Protein AF-A0A2E1VSW3-F1 (afdb_monomer_lite)

Foldseek 3Di:
DDDPPVVVVVVVLVVVLVVLLLVLLVVLCVVQPPCPVHHNLCLQPDPDDDLVSSQVVCVLLVQFVDKFQFFKKKAKDADFFKWKWDQDPDQKIWIDTPPDPDIWIDRQPPAFQLCVQVRQQPIDDPRPMGIGMDGPDPVRRRPGSSQLSVSQPPHMFMHGNVDITGGMGTHGDDSVVSSVVVVVCLVVLQLGAWSVRHRLSVLLVVQLVLLLVLQVLLLVLLLVLLLVLLLVCLLDPPDPSVVVLLVVLCVLVVDDLLVLLVVQLCVCCVPVVVEDQACVVPHDPRNSVSSSVSSSVSSNSVSNVQSNCLQNVLCPDPVLVVCVVVVDDSVCSSPPPRCLSSVLVSLLVSLQSVLCSRCHDLSSCVRNVRSHNSVVCVVCVVSVGSSNVSNSSSVSSVSSSVSNVVSVVVSLVSDPVNPVVVVD

Secondary structure (DSSP, 8-state):
-PPPHHHHHHHHHHHHHHHHHHHHHHHHHHHHTSSTTS-HHHHHH-SS--HHHHHHHHHHTTSEEEEEEEEEEEEEESSS-EEEEEEPSTTEEEEEETT-S-EEEEE-TT-BTTTHHHHHHTS--GGG-EEEEEES-GGGGGSBTHHHHHHTTT--EEEETTBPEEEEEEEEPPHHHHHHHHHHHHHTT---B-TTS-BHHHHHHHHHHHHHHHHHHHHHHHHHHHHHHHHHHHTSTTSHHHHHHHHHHHHHHHS-HHHHHHHHHIIIIIIS-SS-S-SBTTB-HHHHHHHHHHHHHHHHHHHHHHHHHHHHHHHT-HHHHHHHHTT--HHHIIIIIIHHHHHHHHHHHHHHHTTHHHH--HHHHHHHT--SHHHHHHHHHHTT-HHHHHHHHHHHHHHHHHHHHHHHHHHHHH-TTGGGGGG-

Structure (mmCIF, N/CA/C/O backbone):
data_AF-A0A2E1VSW3-F1
#
_entry.id   AF-A0A2E1VSW3-F1
#
loop_
_atom_site.group_PDB
_atom_site.id
_atom_site.type_symbol
_atom_site.label_atom_id
_atom_site.label_alt_id
_atom_site.label_comp_id
_atom_site.label_asym_id
_atom_site.label_entity_id
_atom_site.label_seq_id
_atom_site.pdbx_PDB_ins_code
_atom_site.Cartn_x
_atom_site.Cartn_y
_atom_site.Cartn_z
_atom_site.occupancy
_atom_site.B_iso_or_equiv
_atom_site.auth_seq_id
_atom_site.auth_comp_id
_atom_site.auth_asym_id
_atom_site.auth_atom_id
_atom_site.pdbx_PDB_model_num
ATOM 1 N N . MET A 1 1 ? -39.230 -2.672 -19.235 1.00 59.56 1 MET A N 1
ATOM 2 C CA . MET A 1 1 ? -39.132 -3.522 -18.025 1.00 59.56 1 MET A CA 1
ATOM 3 C C . MET A 1 1 ? -38.334 -2.772 -16.967 1.00 59.56 1 MET A C 1
ATOM 5 O O . MET A 1 1 ? -37.200 -2.408 -17.241 1.00 59.56 1 MET A O 1
ATOM 9 N N . ARG A 1 2 ? -38.919 -2.456 -15.803 1.00 61.41 2 ARG A N 1
ATOM 10 C CA . ARG A 1 2 ? -38.170 -1.849 -14.687 1.00 61.41 2 ARG A CA 1
ATOM 11 C C . ARG A 1 2 ? -37.402 -2.967 -13.980 1.00 61.41 2 ARG A C 1
ATOM 13 O O . ARG A 1 2 ? -38.029 -3.913 -13.514 1.00 61.41 2 ARG A O 1
ATOM 20 N N . LEU A 1 3 ? -36.073 -2.880 -13.944 1.00 68.31 3 LEU A N 1
ATOM 21 C CA . LEU A 1 3 ? -35.244 -3.808 -13.170 1.00 68.31 3 LEU A CA 1
ATOM 22 C C . LEU A 1 3 ? -35.679 -3.773 -11.688 1.00 68.31 3 LEU A C 1
ATOM 24 O O . LEU A 1 3 ? -36.065 -2.705 -11.199 1.00 68.31 3 LEU A O 1
ATOM 28 N N . PRO A 1 4 ? -35.621 -4.902 -10.960 1.00 84.81 4 PRO A N 1
ATOM 29 C CA . PRO A 1 4 ? -35.891 -4.930 -9.526 1.00 84.81 4 PRO A CA 1
ATOM 30 C C . PRO A 1 4 ? -35.016 -3.906 -8.793 1.00 84.81 4 PRO A C 1
ATOM 32 O O . PRO A 1 4 ? -33.818 -3.811 -9.066 1.00 84.81 4 PRO A O 1
ATOM 35 N N . ARG A 1 5 ? -35.579 -3.166 -7.828 1.00 78.94 5 ARG A N 1
ATOM 36 C CA . ARG A 1 5 ? -34.848 -2.128 -7.064 1.00 78.94 5 ARG A CA 1
ATOM 37 C C . ARG A 1 5 ? -33.572 -2.662 -6.396 1.00 78.94 5 ARG A C 1
ATOM 39 O O . ARG A 1 5 ? -32.592 -1.932 -6.258 1.00 78.94 5 ARG A O 1
ATOM 46 N N . ALA A 1 6 ? -33.570 -3.935 -6.004 1.00 76.62 6 ALA A N 1
ATOM 47 C CA . ALA A 1 6 ? -32.393 -4.612 -5.466 1.00 76.62 6 ALA A CA 1
ATOM 48 C C . ALA A 1 6 ? -31.274 -4.748 -6.514 1.00 76.62 6 ALA A C 1
ATOM 50 O O . ALA A 1 6 ? -30.123 -4.417 -6.236 1.00 76.62 6 ALA A O 1
ATOM 51 N N . LEU A 1 7 ? -31.620 -5.150 -7.740 1.00 81.81 7 LEU A N 1
ATOM 52 C CA . LEU A 1 7 ? -30.667 -5.317 -8.836 1.00 81.81 7 LEU A CA 1
ATOM 53 C C . LEU A 1 7 ? -30.062 -3.975 -9.263 1.00 81.81 7 LEU A C 1
ATOM 55 O O . LEU A 1 7 ? -28.859 -3.891 -9.490 1.00 81.81 7 LEU A O 1
ATOM 59 N N . THR A 1 8 ? -30.857 -2.901 -9.289 1.00 84.81 8 THR A N 1
ATOM 60 C CA . THR A 1 8 ? -30.334 -1.556 -9.580 1.00 84.81 8 THR A CA 1
ATOM 61 C C . THR A 1 8 ? -29.366 -1.064 -8.504 1.00 84.81 8 THR A C 1
ATOM 63 O O . THR A 1 8 ? -28.335 -0.491 -8.842 1.00 84.81 8 THR A O 1
ATOM 66 N N . ARG A 1 9 ? -29.649 -1.325 -7.217 1.00 81.25 9 ARG A N 1
ATOM 67 C CA . ARG A 1 9 ? -28.741 -0.967 -6.109 1.00 81.25 9 ARG A CA 1
ATOM 68 C C . ARG A 1 9 ? -27.422 -1.744 -6.194 1.00 81.25 9 ARG A C 1
ATOM 70 O O . ARG A 1 9 ? -26.362 -1.157 -5.995 1.00 81.25 9 ARG A O 1
ATOM 77 N N . LEU A 1 10 ? -27.480 -3.041 -6.506 1.00 82.94 10 LEU A N 1
ATOM 78 C CA . LEU A 1 10 ? -26.287 -3.878 -6.682 1.00 82.94 10 LEU A CA 1
ATOM 79 C C . LEU A 1 10 ? -25.440 -3.423 -7.873 1.00 82.94 10 LEU A C 1
ATOM 81 O O . LEU A 1 10 ? -24.230 -3.275 -7.732 1.00 82.94 10 LEU A O 1
ATOM 85 N N . LEU A 1 11 ? -26.070 -3.132 -9.014 1.00 87.12 11 LEU A N 1
ATOM 86 C CA . LEU A 1 11 ? -25.377 -2.624 -10.199 1.00 87.12 11 LEU A CA 1
ATOM 87 C C . LEU A 1 11 ? -24.700 -1.277 -9.934 1.00 87.12 11 LEU A C 1
ATOM 89 O O . LEU A 1 11 ? -23.545 -1.101 -10.303 1.00 87.12 11 LEU A O 1
ATOM 93 N N . GLN A 1 12 ? -25.379 -0.346 -9.259 1.00 86.94 12 GLN A N 1
ATOM 94 C CA . GLN A 1 12 ? -24.794 0.950 -8.902 1.00 86.94 12 GLN A CA 1
ATOM 95 C C . GLN A 1 12 ? -23.567 0.801 -7.999 1.00 86.94 12 GLN A C 1
ATOM 97 O O . GLN A 1 12 ? -22.567 1.479 -8.216 1.00 86.94 12 GLN A O 1
ATOM 102 N N . ARG A 1 13 ? -23.619 -0.111 -7.021 1.00 85.00 13 ARG A N 1
ATOM 103 C CA . ARG A 1 13 ? -22.472 -0.422 -6.158 1.00 85.00 13 ARG A CA 1
ATOM 104 C C . ARG A 1 13 ? -21.319 -1.026 -6.943 1.00 85.00 13 ARG A C 1
ATOM 106 O O . ARG A 1 13 ? -20.207 -0.524 -6.861 1.00 85.00 13 ARG A O 1
ATOM 113 N N . ALA A 1 14 ? -21.590 -2.053 -7.744 1.00 85.06 14 ALA A N 1
ATOM 114 C CA . ALA A 1 14 ? -20.570 -2.689 -8.571 1.00 85.06 14 ALA A CA 1
ATOM 115 C C . ALA A 1 14 ? -19.903 -1.683 -9.524 1.00 85.06 14 ALA A C 1
ATOM 117 O O . ALA A 1 14 ? -18.683 -1.680 -9.657 1.00 85.06 14 ALA A O 1
ATOM 118 N N . LEU A 1 15 ? -20.686 -0.784 -10.130 1.00 88.88 15 LEU A N 1
ATOM 119 C CA . LEU A 1 15 ? -20.174 0.267 -11.008 1.00 88.88 15 LEU A CA 1
ATOM 120 C C . LEU A 1 15 ? -19.303 1.281 -10.249 1.00 88.88 15 LEU A C 1
ATOM 122 O O . LEU A 1 15 ? -18.254 1.677 -10.749 1.00 88.88 15 LEU A O 1
ATOM 126 N N . ALA A 1 16 ? -19.715 1.685 -9.043 1.00 87.31 16 ALA A N 1
ATOM 127 C CA . ALA A 1 16 ? -18.944 2.603 -8.207 1.00 87.31 16 ALA A CA 1
ATOM 128 C C . ALA A 1 16 ? -17.597 1.995 -7.785 1.00 87.31 16 ALA A C 1
ATOM 130 O O . ALA A 1 16 ? -16.564 2.654 -7.901 1.00 87.31 16 ALA A O 1
ATOM 131 N N . LEU A 1 17 ? -17.597 0.724 -7.373 1.00 88.31 17 LEU A N 1
ATOM 132 C CA . LEU A 1 17 ? -16.379 -0.012 -7.030 1.00 88.31 17 LEU A CA 1
ATOM 133 C C . LEU A 1 17 ? -15.459 -0.160 -8.245 1.00 88.31 17 LEU A C 1
ATOM 135 O O . LEU A 1 17 ? -14.262 0.099 -8.150 1.00 88.31 17 LEU A O 1
ATOM 139 N N . LEU A 1 18 ? -16.017 -0.510 -9.409 1.00 88.56 18 LEU A N 1
ATOM 140 C CA . LEU A 1 18 ? -15.259 -0.608 -10.655 1.00 88.56 18 LEU A CA 1
ATOM 141 C C . LEU A 1 18 ? -14.603 0.731 -11.016 1.00 88.56 18 LEU A C 1
ATOM 143 O O . LEU A 1 18 ? -13.428 0.758 -11.370 1.00 88.56 18 LEU A O 1
ATOM 147 N N . ALA A 1 19 ? -15.336 1.841 -10.897 1.00 89.62 19 ALA A N 1
ATOM 148 C CA . ALA A 1 19 ? -14.811 3.174 -11.173 1.00 89.62 19 ALA A CA 1
ATOM 149 C C . ALA A 1 19 ? -13.660 3.551 -10.226 1.00 89.62 19 ALA A C 1
ATOM 151 O O . ALA A 1 19 ? -12.667 4.121 -10.673 1.00 89.62 19 ALA A O 1
ATOM 152 N N . GLN A 1 20 ? -13.752 3.194 -8.941 1.00 90.56 20 GLN A N 1
ATOM 153 C CA . GLN A 1 20 ? -12.676 3.417 -7.971 1.00 90.56 20 GLN A CA 1
ATOM 154 C C . GLN A 1 20 ? -11.432 2.585 -8.298 1.00 90.56 20 GLN A C 1
ATOM 156 O O . GLN A 1 20 ? -10.330 3.131 -8.335 1.00 90.56 20 GLN A O 1
ATOM 161 N N . VAL A 1 21 ? -11.601 1.294 -8.604 1.00 91.19 21 VAL A N 1
ATOM 162 C CA . VAL A 1 21 ? -10.487 0.417 -8.997 1.00 91.19 21 VAL A CA 1
ATOM 163 C C . VAL A 1 21 ? -9.819 0.928 -10.273 1.00 91.19 21 VAL A C 1
ATOM 165 O O . VAL A 1 21 ? -8.603 1.100 -10.295 1.00 91.19 21 VAL A O 1
ATOM 168 N N . LEU A 1 22 ? -10.594 1.232 -11.318 1.00 90.94 22 LEU A N 1
ATOM 169 C CA . LEU A 1 22 ? -10.060 1.767 -12.574 1.00 90.94 22 LEU A CA 1
ATOM 170 C C . LEU A 1 22 ? -9.376 3.122 -12.379 1.00 90.94 22 LEU A C 1
ATOM 172 O O . LEU A 1 22 ? -8.339 3.361 -12.989 1.00 90.94 22 LEU A O 1
ATOM 176 N N . GLY A 1 23 ? -9.913 3.984 -11.512 1.00 91.69 23 GLY A N 1
ATOM 177 C CA . GLY A 1 23 ? -9.293 5.261 -11.161 1.00 91.69 23 GLY A CA 1
ATOM 178 C C . GLY A 1 23 ? -7.911 5.080 -10.533 1.00 91.69 23 GLY A C 1
ATOM 179 O O . GLY A 1 23 ? -6.959 5.743 -10.942 1.00 91.69 23 GLY A O 1
ATOM 180 N N . VAL A 1 24 ? -7.772 4.136 -9.596 1.00 92.31 24 VAL A N 1
ATOM 181 C CA . VAL A 1 24 ? -6.473 3.810 -8.988 1.00 92.31 24 VAL A CA 1
ATOM 182 C C . VAL A 1 24 ? -5.518 3.191 -10.008 1.00 92.31 24 VAL A C 1
ATOM 184 O O . VAL A 1 24 ? -4.358 3.591 -10.069 1.00 92.31 24 VAL A O 1
ATOM 187 N N . VAL A 1 25 ? -5.983 2.257 -10.842 1.00 91.81 25 VAL A N 1
ATOM 188 C CA . VAL A 1 25 ? -5.147 1.627 -11.879 1.00 91.81 25 VAL A CA 1
ATOM 189 C C . VAL A 1 25 ? -4.676 2.654 -12.912 1.00 91.81 25 VAL A C 1
ATOM 191 O O . VAL A 1 25 ? -3.511 2.637 -13.303 1.00 91.81 25 VAL A O 1
ATOM 194 N N . LEU A 1 26 ? -5.536 3.594 -13.310 1.00 92.12 26 LEU A N 1
ATOM 195 C CA . LEU A 1 26 ? -5.169 4.697 -14.197 1.00 92.12 26 LEU A CA 1
ATOM 196 C C . LEU A 1 26 ? -4.120 5.600 -13.555 1.00 92.12 26 LEU A C 1
ATOM 198 O O . LEU A 1 26 ? -3.131 5.938 -14.198 1.00 92.12 26 LEU A O 1
ATOM 202 N N . LEU A 1 27 ? -4.309 5.969 -12.289 1.00 91.19 27 LEU A N 1
ATOM 203 C CA . LEU A 1 27 ? -3.341 6.787 -11.568 1.00 91.19 27 LEU A CA 1
ATOM 204 C C . LEU A 1 27 ? -1.981 6.081 -11.468 1.00 91.19 27 LEU A C 1
ATOM 206 O O . LEU A 1 27 ? -0.954 6.699 -11.737 1.00 91.19 27 LEU A O 1
ATOM 210 N N . LEU A 1 28 ? -1.970 4.783 -11.153 1.00 88.62 28 LEU A N 1
ATOM 211 C CA . LEU A 1 28 ? -0.752 3.970 -11.131 1.00 88.62 28 LEU A CA 1
ATOM 212 C C . LEU A 1 28 ? -0.073 3.931 -12.499 1.00 88.62 28 LEU A C 1
ATOM 214 O O . LEU A 1 28 ? 1.134 4.133 -12.576 1.00 88.62 28 LEU A O 1
ATOM 218 N N . PHE A 1 29 ? -0.835 3.731 -13.575 1.00 88.50 29 PHE A N 1
ATOM 219 C CA . PHE A 1 29 ? -0.309 3.763 -14.938 1.00 88.50 29 PHE A CA 1
ATOM 220 C C . PHE A 1 29 ? 0.318 5.123 -15.269 1.00 88.50 29 PHE A C 1
ATOM 222 O O . PHE A 1 29 ? 1.423 5.198 -15.805 1.00 88.50 29 PHE A O 1
ATOM 229 N N . LEU A 1 30 ? -0.354 6.217 -14.905 1.00 87.25 30 LEU A N 1
ATOM 230 C CA . LEU A 1 30 ? 0.157 7.565 -15.131 1.00 87.25 30 LEU A CA 1
ATOM 231 C C . LEU A 1 30 ? 1.441 7.835 -14.342 1.00 87.25 30 LEU A C 1
ATOM 233 O O . LEU A 1 30 ? 2.373 8.406 -14.897 1.00 87.25 30 LEU A O 1
ATOM 237 N N . ILE A 1 31 ? 1.529 7.399 -13.088 1.00 84.69 31 ILE A N 1
ATOM 238 C CA . ILE A 1 31 ? 2.701 7.652 -12.239 1.00 84.69 31 ILE A CA 1
ATOM 239 C C . ILE A 1 31 ? 3.882 6.750 -12.618 1.00 84.69 31 ILE A C 1
ATOM 241 O O . ILE A 1 31 ? 5.023 7.209 -12.675 1.00 84.69 31 ILE A O 1
ATOM 245 N N . LEU A 1 32 ? 3.627 5.463 -12.852 1.00 82.06 32 LEU A N 1
ATOM 246 C CA . LEU A 1 32 ? 4.685 4.464 -12.976 1.00 82.06 32 LEU A CA 1
ATOM 247 C C . LEU A 1 32 ? 5.124 4.241 -14.428 1.00 82.06 32 LEU A C 1
ATOM 249 O O . LEU A 1 32 ? 6.320 4.100 -14.657 1.00 82.06 32 LEU A O 1
ATOM 253 N N . GLU A 1 33 ? 4.202 4.279 -15.396 1.00 78.12 33 GLU A N 1
ATOM 254 C CA . GLU A 1 33 ? 4.372 3.644 -16.722 1.00 78.12 33 GLU A CA 1
ATOM 255 C C . GLU A 1 33 ? 4.221 4.612 -17.912 1.00 78.12 33 GLU A C 1
ATOM 257 O O . GLU A 1 33 ? 4.662 4.346 -19.036 1.00 78.12 33 GLU A O 1
ATOM 262 N N . SER A 1 34 ? 3.582 5.764 -17.698 1.00 74.75 34 SER A N 1
ATOM 263 C CA . SER A 1 34 ? 3.326 6.730 -18.774 1.00 74.75 34 SER A CA 1
ATOM 264 C C . SER A 1 34 ? 4.592 7.425 -19.290 1.00 74.75 34 SER A C 1
ATOM 266 O O . SER A 1 34 ? 4.573 7.952 -20.400 1.00 74.75 34 SER A O 1
ATOM 268 N N . GLY A 1 35 ? 5.675 7.414 -18.505 1.00 69.88 35 GLY A N 1
ATOM 269 C CA . GLY A 1 35 ? 6.894 8.186 -18.757 1.00 69.88 35 GLY A CA 1
ATOM 270 C C . GLY A 1 35 ? 6.856 9.619 -18.211 1.00 69.88 35 GLY A C 1
ATOM 271 O O . GLY A 1 35 ? 7.849 10.330 -18.333 1.00 69.88 35 GLY A O 1
ATOM 272 N N . LEU A 1 36 ? 5.755 10.047 -17.568 1.00 69.88 36 LEU A N 1
ATOM 273 C CA . LEU A 1 36 ? 5.635 11.384 -16.958 1.00 69.88 36 LEU A CA 1
ATOM 274 C C . LEU A 1 36 ? 6.688 11.651 -15.871 1.00 69.88 36 LEU A C 1
ATOM 276 O O . LEU A 1 36 ? 7.108 12.788 -15.688 1.00 69.88 36 LEU A O 1
ATOM 280 N N . VAL A 1 37 ? 7.114 10.607 -15.157 1.00 64.25 37 VAL A N 1
ATOM 281 C CA . VAL A 1 37 ? 8.094 10.680 -14.057 1.00 64.25 37 VAL A CA 1
ATOM 282 C C . VAL A 1 37 ? 9.447 10.086 -14.495 1.00 64.25 37 VAL A C 1
ATOM 284 O O . VAL A 1 37 ? 10.192 9.532 -13.691 1.00 64.25 37 VAL A O 1
ATOM 287 N N . GLY A 1 38 ? 9.757 10.168 -15.793 1.00 71.62 38 GLY A N 1
ATOM 288 C CA . GLY A 1 38 ? 10.952 9.577 -16.402 1.00 71.62 38 GLY A CA 1
ATOM 289 C C . GLY A 1 38 ? 10.748 8.143 -16.899 1.00 71.62 38 GLY A C 1
ATOM 290 O O . GLY A 1 38 ? 9.719 7.507 -16.637 1.00 71.62 38 GLY A O 1
ATOM 291 N N . ASP A 1 39 ? 11.739 7.634 -17.635 1.00 76.31 39 ASP A N 1
ATOM 292 C CA . ASP A 1 39 ? 11.678 6.310 -18.259 1.00 76.31 39 ASP A CA 1
ATOM 293 C C . ASP A 1 39 ? 11.581 5.204 -17.183 1.00 76.31 39 ASP A C 1
ATOM 295 O O . ASP A 1 39 ? 12.445 5.124 -16.300 1.00 76.31 39 ASP A O 1
ATOM 299 N N . PRO A 1 40 ? 10.516 4.378 -17.186 1.00 76.12 40 PRO A N 1
ATOM 300 C CA . PRO A 1 40 ? 10.353 3.293 -16.219 1.00 76.12 40 PRO A CA 1
ATOM 301 C C . PRO A 1 40 ? 11.502 2.277 -16.264 1.00 76.12 40 PRO A C 1
ATOM 303 O O . PRO A 1 40 ? 11.952 1.818 -15.216 1.00 76.12 40 PRO A O 1
ATOM 306 N N . ALA A 1 41 ? 12.013 1.964 -17.458 1.00 78.00 41 ALA A N 1
ATOM 307 C CA . ALA A 1 41 ? 13.052 0.956 -17.643 1.00 78.00 41 ALA A CA 1
ATOM 308 C C . ALA A 1 41 ? 14.418 1.430 -17.123 1.00 78.00 41 ALA A C 1
ATOM 310 O O . ALA A 1 41 ? 15.178 0.643 -16.560 1.00 78.00 41 ALA A O 1
ATOM 311 N N . GLU A 1 42 ? 14.722 2.722 -17.260 1.00 78.31 42 GLU A N 1
ATOM 312 C CA . GLU A 1 42 ? 15.953 3.304 -16.708 1.00 78.31 42 GLU A CA 1
ATOM 313 C C . GLU A 1 42 ? 15.918 3.352 -15.181 1.00 78.31 42 GLU A C 1
ATOM 315 O O . GLU A 1 42 ? 16.902 3.001 -14.531 1.00 78.31 42 GLU A O 1
ATOM 320 N N . ARG A 1 43 ? 14.768 3.712 -14.596 1.00 77.38 43 ARG A N 1
ATOM 321 C CA . ARG A 1 43 ? 14.581 3.700 -13.136 1.00 77.38 43 ARG A CA 1
ATOM 322 C C . ARG A 1 43 ? 14.737 2.298 -12.550 1.00 77.38 43 ARG A C 1
ATOM 324 O O . ARG A 1 43 ? 15.359 2.151 -11.505 1.00 77.38 43 ARG A O 1
ATOM 331 N N . ALA A 1 44 ? 14.198 1.294 -13.238 1.00 75.75 44 ALA A N 1
ATOM 332 C CA . ALA A 1 44 ? 14.252 -0.102 -12.821 1.00 75.75 44 ALA A CA 1
ATOM 333 C C . ALA A 1 44 ? 15.664 -0.709 -12.901 1.00 75.75 44 ALA A C 1
ATOM 335 O O . ALA A 1 44 ? 16.052 -1.489 -12.035 1.00 75.75 44 ALA A O 1
ATOM 336 N N . LEU A 1 45 ? 16.434 -0.386 -13.947 1.00 80.56 45 LEU A N 1
ATOM 337 C CA . LEU A 1 45 ? 17.732 -1.022 -14.203 1.00 80.56 45 LEU A CA 1
ATOM 338 C C . LEU A 1 45 ? 18.942 -0.251 -13.639 1.00 80.56 45 LEU A C 1
ATOM 340 O O . LEU A 1 45 ? 20.047 -0.795 -13.637 1.00 80.56 45 LEU A O 1
ATOM 344 N N . GLY A 1 46 ? 18.759 0.978 -13.148 1.00 73.62 46 GLY A N 1
ATOM 345 C CA . GLY A 1 46 ? 19.815 1.764 -12.502 1.00 73.62 46 GLY A CA 1
ATOM 346 C C . GLY A 1 46 ? 20.800 2.417 -13.482 1.00 73.62 46 GLY A C 1
ATOM 347 O O . GLY A 1 46 ? 20.442 2.795 -14.596 1.00 73.62 46 GLY A O 1
ATOM 348 N N . GLU A 1 47 ? 22.058 2.612 -13.065 1.00 65.38 47 GLU A N 1
ATOM 349 C CA . GLU A 1 47 ? 23.030 3.369 -13.865 1.00 65.38 47 GLU A CA 1
ATOM 350 C C . GLU A 1 47 ? 23.559 2.585 -15.082 1.00 65.38 47 GLU A C 1
ATOM 352 O O . GLU A 1 47 ? 24.210 1.548 -14.959 1.00 65.38 47 GLU A O 1
ATOM 357 N N . ARG A 1 48 ? 23.354 3.161 -16.275 1.00 68.44 48 ARG A N 1
ATOM 358 C CA . ARG A 1 48 ? 23.910 2.731 -17.579 1.00 68.44 48 ARG A CA 1
ATOM 359 C C . ARG A 1 48 ? 23.609 1.275 -17.987 1.00 68.44 48 ARG A C 1
ATOM 361 O O . ARG A 1 48 ? 24.529 0.554 -18.391 1.00 68.44 48 ARG A O 1
ATOM 368 N N . PRO A 1 49 ? 22.344 0.828 -17.968 1.00 75.50 49 PRO A N 1
ATOM 369 C CA . PRO A 1 49 ? 21.988 -0.465 -18.528 1.00 75.50 49 PRO A CA 1
ATOM 370 C C . PRO A 1 49 ? 22.318 -0.528 -20.023 1.00 75.50 49 PRO A C 1
ATOM 372 O O . PRO A 1 49 ? 22.195 0.448 -20.764 1.00 75.50 49 PRO A O 1
ATOM 375 N N . SER A 1 50 ? 22.739 -1.705 -20.488 1.00 83.38 50 SER A N 1
ATOM 376 C CA . SER A 1 50 ? 22.936 -1.923 -21.924 1.00 83.38 50 SER A CA 1
ATOM 377 C C . SER A 1 50 ? 21.611 -1.764 -22.683 1.00 83.38 50 SER A C 1
ATOM 379 O O . SER A 1 50 ? 20.563 -2.175 -22.183 1.00 83.38 50 SER A O 1
ATOM 381 N N . LEU A 1 51 ? 21.662 -1.255 -23.920 1.00 81.44 51 LEU A N 1
ATOM 382 C CA . LEU A 1 51 ? 20.483 -1.108 -24.793 1.00 81.44 51 LEU A CA 1
ATOM 383 C C . LEU A 1 51 ? 19.684 -2.407 -24.935 1.00 81.44 51 LEU A C 1
ATOM 385 O O . LEU A 1 51 ? 18.457 -2.396 -24.961 1.00 81.44 51 LEU A O 1
ATOM 389 N N . ARG A 1 52 ? 20.392 -3.538 -24.983 1.00 86.12 52 ARG A N 1
ATOM 390 C CA . ARG A 1 52 ? 19.781 -4.864 -25.034 1.00 86.12 52 ARG A CA 1
ATOM 391 C C . ARG A 1 52 ? 18.939 -5.146 -23.788 1.00 86.12 52 ARG A C 1
ATOM 393 O O . ARG A 1 52 ? 17.788 -5.536 -23.927 1.00 86.12 52 ARG A O 1
ATOM 400 N N . ARG A 1 53 ? 19.495 -4.904 -22.596 1.00 85.31 53 ARG A N 1
ATOM 401 C CA . ARG A 1 53 ? 18.805 -5.123 -21.314 1.00 85.31 53 ARG A CA 1
ATOM 402 C C . ARG A 1 53 ? 17.568 -4.232 -21.184 1.00 85.31 53 ARG A C 1
ATOM 404 O O . ARG A 1 53 ? 16.534 -4.710 -20.741 1.00 85.31 53 ARG A O 1
ATOM 411 N N . LEU A 1 54 ? 17.666 -2.965 -21.603 1.00 84.31 54 LEU A N 1
ATOM 412 C CA . LEU A 1 54 ? 16.531 -2.033 -21.624 1.00 84.31 54 LEU A CA 1
ATOM 413 C C . LEU A 1 54 ? 15.405 -2.535 -22.531 1.00 84.31 54 LEU A C 1
ATOM 415 O O . LEU A 1 54 ? 14.242 -2.524 -22.141 1.00 84.31 54 LEU A O 1
ATOM 419 N N . GLY A 1 55 ? 15.739 -2.980 -23.742 1.00 84.38 55 GLY A N 1
ATOM 420 C CA . GLY A 1 55 ? 14.743 -3.487 -24.680 1.00 84.38 55 GLY A CA 1
ATOM 421 C C . GLY A 1 55 ? 14.097 -4.799 -24.242 1.00 84.38 55 GLY A C 1
ATOM 422 O O . GLY A 1 55 ? 12.879 -4.920 -24.333 1.00 84.38 55 GLY A O 1
ATOM 423 N N . GLU A 1 56 ? 14.885 -5.745 -23.723 1.00 86.19 56 GLU A N 1
ATOM 424 C CA . GLU A 1 56 ? 14.381 -6.999 -23.141 1.00 86.19 56 GLU A CA 1
ATOM 425 C C . GLU A 1 56 ? 13.422 -6.706 -21.975 1.00 86.19 56 GLU A C 1
ATOM 427 O O . GLU A 1 56 ? 12.290 -7.187 -21.981 1.00 86.19 56 GLU A O 1
ATOM 432 N N . PHE A 1 57 ? 13.809 -5.817 -21.053 1.00 84.69 57 PHE A N 1
ATOM 433 C CA . PHE A 1 57 ? 12.956 -5.400 -19.937 1.00 84.69 57 PHE A CA 1
ATOM 434 C C . PHE A 1 57 ? 11.644 -4.754 -20.404 1.00 84.69 57 PHE A C 1
ATOM 436 O O . PHE A 1 57 ? 10.587 -5.046 -19.858 1.00 84.69 57 PHE A O 1
ATOM 443 N N . ARG A 1 58 ? 11.674 -3.913 -21.447 1.00 86.31 58 ARG A N 1
ATOM 444 C CA . ARG A 1 58 ? 10.459 -3.282 -21.994 1.00 86.31 58 ARG A CA 1
ATOM 445 C C . ARG A 1 58 ? 9.521 -4.279 -22.684 1.00 86.31 58 ARG A C 1
ATOM 447 O O . ARG A 1 58 ? 8.319 -4.033 -22.764 1.00 86.31 58 ARG A O 1
ATOM 454 N N . VAL A 1 59 ? 10.030 -5.404 -23.190 1.00 86.19 59 VAL A N 1
ATOM 455 C CA . VAL A 1 59 ? 9.173 -6.509 -23.659 1.00 86.19 59 VAL A CA 1
ATOM 456 C C . VAL A 1 59 ? 8.560 -7.241 -22.467 1.00 86.19 59 VAL A C 1
ATOM 458 O O . VAL A 1 59 ? 7.356 -7.492 -22.471 1.00 86.19 59 VAL A O 1
ATOM 461 N N . GLU A 1 60 ? 9.356 -7.525 -21.434 1.00 81.75 60 GLU A N 1
ATOM 462 C CA . GLU A 1 60 ? 8.896 -8.169 -20.196 1.00 81.75 60 GLU A CA 1
ATOM 463 C C . GLU A 1 60 ? 7.845 -7.331 -19.448 1.00 81.75 60 GLU A C 1
ATOM 465 O O . GLU A 1 60 ? 6.880 -7.887 -18.930 1.00 81.75 60 GLU A O 1
ATOM 470 N N . SER A 1 61 ? 7.975 -6.000 -19.441 1.00 75.94 61 SER A N 1
ATOM 471 C CA . SER A 1 61 ? 7.010 -5.071 -18.833 1.00 75.94 61 SER A CA 1
ATOM 472 C C . SER A 1 61 ? 5.758 -4.826 -19.692 1.00 75.94 61 SER A C 1
ATOM 474 O O . SER A 1 61 ? 4.837 -4.112 -19.279 1.00 75.94 61 SER A O 1
ATOM 476 N N . GLY A 1 62 ? 5.709 -5.399 -20.901 1.00 79.88 62 GLY A N 1
ATOM 477 C CA . GLY A 1 62 ? 4.606 -5.239 -21.847 1.00 79.88 62 GLY A CA 1
ATOM 478 C C . GLY A 1 62 ? 4.560 -3.873 -22.540 1.00 79.88 62 GLY A C 1
ATOM 479 O O . GLY A 1 62 ? 3.575 -3.570 -23.223 1.00 79.88 62 GLY A O 1
ATOM 480 N N . GLU A 1 63 ? 5.600 -3.044 -22.400 1.00 83.44 63 GLU A N 1
ATOM 481 C CA . GLU A 1 63 ? 5.738 -1.781 -23.127 1.00 83.44 63 GLU A CA 1
ATOM 482 C C . GLU A 1 63 ? 5.969 -2.008 -24.622 1.00 83.44 63 GLU A C 1
ATOM 484 O O . GLU A 1 63 ? 5.375 -1.318 -25.459 1.00 83.44 63 GLU A O 1
ATOM 489 N N . TYR A 1 64 ? 6.813 -2.983 -24.960 1.00 87.81 64 TYR A N 1
ATOM 490 C CA . TYR A 1 64 ? 7.136 -3.371 -26.329 1.00 87.81 64 TYR A CA 1
ATOM 491 C C . TYR A 1 64 ? 6.432 -4.673 -26.689 1.00 87.81 64 TYR A C 1
ATOM 493 O O . TYR A 1 64 ? 6.339 -5.609 -25.899 1.00 87.81 64 TYR A O 1
ATOM 501 N N . ARG A 1 65 ? 5.898 -4.740 -27.910 1.00 87.50 65 ARG A N 1
ATOM 502 C CA . ARG A 1 65 ? 5.383 -5.995 -28.467 1.00 87.50 65 ARG A CA 1
ATOM 503 C C . ARG A 1 65 ? 6.530 -6.881 -28.946 1.00 87.50 65 ARG A C 1
ATOM 505 O O . ARG A 1 65 ? 6.471 -8.092 -28.767 1.00 87.50 65 ARG A O 1
ATOM 512 N N . ARG A 1 66 ? 7.554 -6.265 -29.535 1.00 89.31 66 ARG A N 1
ATOM 513 C CA . ARG A 1 66 ? 8.737 -6.930 -30.078 1.00 89.31 66 ARG A CA 1
ATOM 514 C C . ARG A 1 66 ? 9.957 -6.040 -29.877 1.00 89.31 66 ARG A C 1
ATOM 516 O O . ARG A 1 66 ? 9.857 -4.821 -30.017 1.00 89.31 66 ARG A O 1
ATOM 523 N N . PHE A 1 67 ? 11.095 -6.651 -29.574 1.00 91.19 67 PHE A N 1
ATOM 524 C CA . PHE A 1 67 ? 12.389 -5.983 -29.505 1.00 91.19 67 PHE A CA 1
ATOM 525 C C . PHE A 1 67 ? 13.435 -6.841 -30.208 1.00 91.19 67 PHE A C 1
ATOM 527 O O . PHE A 1 67 ? 13.572 -8.022 -29.906 1.00 91.19 67 PHE A O 1
ATOM 534 N N . GLU A 1 68 ? 14.175 -6.227 -31.122 1.00 90.62 68 GLU A N 1
ATOM 535 C CA . GLU A 1 68 ? 15.277 -6.839 -31.849 1.00 90.62 68 GLU A CA 1
ATOM 536 C C . GLU A 1 68 ? 16.570 -6.123 -31.474 1.00 90.62 68 GLU A C 1
ATOM 538 O O . GLU A 1 68 ? 16.815 -4.984 -31.871 1.00 90.62 68 GLU A O 1
ATOM 543 N N . ALA A 1 69 ? 17.426 -6.793 -30.703 1.00 87.44 69 ALA A N 1
ATOM 544 C CA . ALA A 1 69 ? 18.673 -6.201 -30.221 1.00 87.44 69 ALA A CA 1
ATOM 545 C C . ALA A 1 69 ? 19.693 -5.937 -31.345 1.00 87.44 69 ALA A C 1
ATOM 547 O O . ALA A 1 69 ? 20.604 -5.129 -31.171 1.00 87.44 69 ALA A O 1
ATOM 548 N N . ARG A 1 70 ? 19.573 -6.648 -32.475 1.00 89.62 70 ARG A N 1
ATOM 549 C CA . ARG A 1 70 ? 20.518 -6.616 -33.599 1.00 89.62 70 ARG A CA 1
ATOM 550 C C . ARG A 1 70 ? 19.797 -6.393 -34.927 1.00 89.62 70 ARG A C 1
ATOM 552 O O . ARG A 1 70 ? 19.804 -7.267 -35.783 1.00 89.62 70 ARG A O 1
ATOM 559 N N . ALA A 1 71 ? 19.182 -5.228 -35.097 1.00 88.19 71 ALA A N 1
ATOM 560 C CA . ALA A 1 71 ? 18.440 -4.926 -36.319 1.00 88.19 71 ALA A CA 1
ATOM 561 C C . ALA A 1 71 ? 19.352 -4.443 -37.457 1.00 88.19 71 ALA A C 1
ATOM 563 O O . ALA A 1 71 ? 19.192 -4.840 -38.612 1.00 88.19 71 ALA A O 1
ATOM 564 N N . MET A 1 72 ? 20.332 -3.596 -37.135 1.00 88.25 72 MET A N 1
ATOM 565 C CA . MET A 1 72 ? 21.200 -2.981 -38.139 1.00 88.25 72 MET A CA 1
ATOM 566 C C . MET A 1 72 ? 22.626 -2.819 -37.625 1.00 88.25 72 MET A C 1
ATOM 568 O O . MET A 1 72 ? 22.853 -2.634 -36.432 1.00 88.25 72 MET A O 1
ATOM 572 N N . GLU A 1 73 ? 23.583 -2.858 -38.538 1.00 91.25 73 GLU A N 1
ATOM 573 C CA . GLU A 1 73 ? 24.975 -2.509 -38.295 1.00 91.25 73 GLU A CA 1
ATOM 574 C C . GLU A 1 73 ? 25.265 -1.126 -38.878 1.00 91.25 73 GLU A C 1
ATOM 576 O O . GLU A 1 73 ? 24.884 -0.832 -40.009 1.00 91.25 73 GLU A O 1
ATOM 581 N N . LEU A 1 74 ? 25.918 -0.276 -38.091 1.00 90.25 74 LEU A N 1
ATOM 582 C CA . LEU A 1 74 ? 26.288 1.089 -38.441 1.00 90.25 74 LEU A CA 1
ATOM 583 C C . LEU A 1 74 ? 27.801 1.240 -38.421 1.00 90.25 74 LEU A C 1
ATOM 585 O O . LEU A 1 74 ? 28.436 0.959 -37.404 1.00 90.25 74 LEU A O 1
ATOM 589 N N . SER A 1 75 ? 28.374 1.740 -39.507 1.00 88.50 75 SER A N 1
ATOM 590 C CA . SER A 1 75 ? 29.792 2.068 -39.618 1.00 88.50 75 SER A CA 1
ATOM 591 C C . SER A 1 75 ? 29.969 3.526 -40.030 1.00 88.50 75 SER A C 1
ATOM 593 O O . SER A 1 75 ? 29.221 4.072 -40.840 1.00 88.50 75 SER A O 1
ATOM 595 N N . LEU A 1 76 ? 30.972 4.177 -39.444 1.00 88.00 76 LEU A N 1
ATOM 596 C CA . LEU A 1 76 ? 31.350 5.537 -39.805 1.00 88.00 76 LEU A CA 1
ATOM 597 C C . LEU A 1 76 ? 32.550 5.478 -40.751 1.00 88.00 76 LEU A C 1
ATOM 599 O O . LEU A 1 76 ? 33.606 4.970 -40.376 1.00 88.00 76 LEU A O 1
ATOM 603 N N . VAL A 1 77 ? 32.383 6.000 -41.962 1.00 85.75 77 VAL A N 1
ATOM 604 C CA . VAL A 1 77 ? 33.420 6.057 -43.001 1.00 85.75 77 VAL A CA 1
ATOM 605 C C . VAL A 1 77 ? 33.882 7.505 -43.169 1.00 85.75 77 VAL A C 1
ATOM 607 O O . VAL A 1 77 ? 33.065 8.419 -43.104 1.00 85.75 77 VAL A O 1
ATOM 610 N N . GLY A 1 78 ? 35.183 7.728 -43.369 1.00 84.12 78 GLY A N 1
ATOM 611 C CA . GLY A 1 78 ? 35.772 9.065 -43.535 1.00 84.12 78 GLY A CA 1
ATOM 612 C C . GLY A 1 78 ? 36.660 9.475 -42.358 1.00 84.12 78 GLY A C 1
ATOM 613 O O . GLY A 1 78 ? 37.411 8.655 -41.826 1.00 84.12 78 GLY A O 1
ATOM 614 N N . ALA A 1 79 ? 36.606 10.751 -41.962 1.00 80.31 79 ALA A N 1
ATOM 615 C CA . ALA A 1 79 ? 37.471 11.301 -40.917 1.00 80.31 79 ALA A CA 1
ATOM 616 C C . ALA A 1 79 ? 37.248 10.634 -39.539 1.00 80.31 79 ALA A C 1
ATOM 618 O O . ALA A 1 79 ? 36.097 10.429 -39.129 1.00 80.31 79 ALA A O 1
ATOM 619 N N . PRO A 1 80 ? 38.321 10.346 -38.769 1.00 81.06 80 PRO A N 1
ATOM 620 C CA . PRO A 1 80 ? 38.209 9.698 -37.465 1.00 81.06 80 PRO A CA 1
ATOM 621 C C . PRO A 1 80 ? 37.353 10.535 -36.513 1.00 81.06 80 PRO A C 1
ATOM 623 O O . PRO A 1 80 ? 37.462 11.761 -36.470 1.00 81.06 80 PRO A O 1
ATOM 626 N N . GLY A 1 81 ? 36.480 9.881 -35.753 1.00 83.69 81 GLY A N 1
ATOM 627 C CA . GLY A 1 81 ? 35.531 10.570 -34.884 1.00 83.69 81 GLY A CA 1
ATOM 628 C C . GLY A 1 81 ? 34.409 9.671 -34.386 1.00 83.69 81 GLY A C 1
ATOM 629 O O . GLY A 1 81 ? 34.423 8.452 -34.582 1.00 83.69 81 GLY A O 1
ATOM 630 N N . ARG A 1 82 ? 33.436 10.299 -33.722 1.00 87.06 82 ARG A N 1
ATOM 631 C CA . ARG A 1 82 ? 32.246 9.643 -33.178 1.00 87.06 82 ARG A CA 1
ATOM 632 C C . ARG A 1 82 ? 30.993 10.398 -33.577 1.00 87.06 82 ARG A C 1
ATOM 634 O O . ARG A 1 82 ? 30.963 11.626 -33.492 1.00 87.06 82 ARG A O 1
ATOM 641 N N . VAL A 1 83 ? 29.959 9.653 -33.937 1.00 86.50 83 VAL A N 1
ATOM 642 C CA . VAL A 1 83 ? 28.626 10.181 -34.225 1.00 86.50 83 VAL A CA 1
ATOM 643 C C . VAL A 1 83 ? 27.652 9.628 -33.196 1.00 86.50 83 VAL A C 1
ATOM 645 O O . VAL A 1 83 ? 27.665 8.431 -32.911 1.00 86.50 83 VAL A O 1
ATOM 648 N N . SER A 1 84 ? 26.837 10.502 -32.614 1.00 86.44 84 SER A N 1
ATOM 649 C CA . SER A 1 84 ? 25.794 10.130 -31.662 1.00 86.44 84 SER A CA 1
ATOM 650 C C . SER A 1 84 ? 24.430 10.245 -32.326 1.00 86.44 84 SER A C 1
ATOM 652 O O . SER A 1 84 ? 24.074 11.300 -32.839 1.00 86.44 84 SER A O 1
ATOM 654 N N . LEU A 1 85 ? 23.672 9.157 -32.295 1.00 87.38 85 LEU A N 1
ATOM 655 C CA . LEU A 1 85 ? 22.280 9.094 -32.712 1.00 87.38 85 LEU A CA 1
ATOM 656 C C . LEU A 1 85 ? 21.405 9.262 -31.468 1.00 87.38 85 LEU A C 1
ATOM 658 O O . LEU A 1 85 ? 21.486 8.446 -30.544 1.00 87.38 85 LEU A O 1
ATOM 662 N N . ILE A 1 86 ? 20.600 10.323 -31.440 1.00 85.38 86 ILE A N 1
ATOM 663 C CA . ILE A 1 86 ? 19.780 10.724 -30.295 1.00 85.38 86 ILE A CA 1
ATOM 664 C C . ILE A 1 86 ? 18.330 10.901 -30.766 1.00 85.38 86 ILE A C 1
ATOM 666 O O . ILE A 1 86 ? 18.073 11.734 -31.637 1.00 85.38 86 ILE A O 1
ATOM 670 N N . PRO A 1 87 ? 17.361 10.149 -30.220 1.00 84.69 87 PRO A N 1
ATOM 671 C CA . PRO A 1 87 ? 15.955 10.392 -30.520 1.00 84.69 87 PRO A CA 1
ATOM 672 C C . PRO A 1 87 ? 15.528 11.756 -29.960 1.00 84.69 87 PRO A C 1
ATOM 674 O O . PRO A 1 87 ? 15.763 12.055 -28.789 1.00 84.69 87 PRO A O 1
ATOM 677 N N . GLN A 1 88 ? 14.900 12.581 -30.798 1.00 82.12 88 GLN A N 1
ATOM 678 C CA . GLN A 1 88 ? 14.352 13.887 -30.419 1.00 82.12 88 GLN A CA 1
ATOM 679 C C . GLN A 1 88 ? 12.825 13.809 -30.266 1.00 82.12 88 GLN A C 1
ATOM 681 O O . GLN A 1 88 ? 12.208 12.774 -30.525 1.00 82.12 88 GLN A O 1
ATOM 686 N N . GLY A 1 89 ? 12.200 14.890 -29.792 1.00 71.94 89 GLY A N 1
ATOM 687 C CA . GLY A 1 89 ? 10.742 14.960 -29.664 1.00 71.94 89 GLY A CA 1
ATOM 688 C C . GLY A 1 89 ? 10.031 14.697 -30.999 1.00 71.94 89 GLY A C 1
ATOM 689 O O . GLY A 1 89 ? 10.433 15.230 -32.027 1.00 71.94 89 GLY A O 1
ATOM 690 N N . GLY A 1 90 ? 8.970 13.883 -30.975 1.00 79.00 90 GLY A N 1
ATOM 691 C CA . GLY A 1 90 ? 8.256 13.451 -32.181 1.00 79.00 90 GLY A CA 1
ATOM 692 C C . GLY A 1 90 ? 8.840 12.167 -32.771 1.00 79.00 90 GLY A C 1
ATOM 693 O O . GLY A 1 90 ? 9.015 11.183 -32.054 1.00 79.00 90 GLY A O 1
ATOM 694 N N . THR A 1 91 ? 9.099 12.182 -34.074 1.00 82.75 91 THR A N 1
ATOM 695 C CA . THR A 1 91 ? 9.541 11.052 -34.913 1.00 82.75 91 THR A CA 1
ATOM 696 C C . THR A 1 91 ? 10.937 11.290 -35.515 1.00 82.75 91 THR A C 1
ATOM 698 O O . THR A 1 91 ? 11.437 10.474 -36.292 1.00 82.75 91 THR A O 1
ATOM 701 N N . GLU A 1 92 ? 11.594 12.383 -35.109 1.00 87.25 92 GLU A N 1
ATOM 702 C CA . GLU A 1 92 ? 12.924 12.788 -35.560 1.00 87.25 92 GLU A CA 1
ATOM 703 C C . GLU A 1 92 ? 14.048 12.093 -34.777 1.00 87.25 92 GLU A C 1
ATOM 705 O O . GLU A 1 92 ? 13.986 11.881 -33.559 1.00 87.25 92 GLU A O 1
ATOM 710 N N . LEU A 1 93 ? 15.142 11.819 -35.480 1.00 86.88 93 LEU A N 1
ATOM 711 C CA . LEU A 1 93 ? 16.398 11.358 -34.909 1.00 86.88 93 LEU A CA 1
ATOM 712 C C . LEU A 1 93 ? 17.494 12.386 -35.218 1.00 86.88 93 LEU A C 1
ATOM 714 O O . LEU A 1 93 ? 17.784 12.670 -36.380 1.00 86.88 93 LEU A O 1
ATOM 718 N N . ALA A 1 94 ? 18.086 12.960 -34.170 1.00 87.31 94 ALA A N 1
ATOM 719 C CA . ALA A 1 94 ? 19.223 13.865 -34.278 1.00 87.31 94 ALA A CA 1
ATOM 720 C C . ALA A 1 94 ? 20.532 13.081 -34.346 1.00 87.31 94 ALA A C 1
ATOM 722 O O . ALA A 1 94 ? 20.732 12.091 -33.640 1.00 87.31 94 ALA A O 1
ATOM 723 N N . ILE A 1 95 ? 21.424 13.537 -35.213 1.00 88.38 95 ILE A N 1
ATOM 724 C CA . ILE A 1 95 ? 22.693 12.897 -35.520 1.00 88.38 95 ILE A CA 1
ATOM 725 C C . ILE A 1 95 ? 23.768 13.953 -35.304 1.00 88.38 95 ILE A C 1
ATOM 727 O O . ILE A 1 95 ? 23.932 14.878 -36.099 1.00 88.38 95 ILE A O 1
ATOM 731 N N . GLU A 1 96 ? 24.458 13.825 -34.177 1.00 87.19 96 GLU A N 1
ATOM 732 C CA . GLU A 1 96 ? 25.439 14.790 -33.693 1.00 87.19 96 GLU A CA 1
ATOM 733 C C . GLU A 1 96 ? 26.852 14.266 -33.923 1.00 87.19 96 GLU A C 1
ATOM 735 O O . GLU A 1 96 ? 27.195 13.141 -33.539 1.00 87.19 96 GLU A O 1
ATOM 740 N N . VAL A 1 97 ? 27.698 15.093 -34.527 1.00 83.44 97 VAL A N 1
ATOM 741 C CA . VAL A 1 97 ? 29.104 14.765 -34.751 1.00 83.44 97 VAL A CA 1
ATOM 742 C C . VAL A 1 97 ? 29.932 15.303 -33.586 1.00 83.44 97 VAL A C 1
ATOM 744 O O . VAL A 1 97 ? 29.903 16.488 -33.274 1.00 83.44 97 VAL A O 1
ATOM 747 N N . THR A 1 98 ? 30.702 14.434 -32.933 1.00 80.75 98 THR A N 1
ATOM 748 C CA . THR A 1 98 ? 31.496 14.822 -31.757 1.00 80.75 98 THR A CA 1
ATOM 749 C C . THR A 1 98 ? 32.554 15.858 -32.141 1.00 80.75 98 THR A C 1
ATOM 751 O O . THR A 1 98 ? 33.433 15.559 -32.946 1.00 80.75 98 THR A O 1
ATOM 754 N N . GLY A 1 99 ? 32.498 17.044 -31.528 1.00 71.75 99 GLY A N 1
ATOM 755 C CA . GLY A 1 99 ? 33.436 18.143 -31.794 1.00 71.75 99 GLY A CA 1
ATOM 756 C C . GLY A 1 99 ? 33.008 19.097 -32.916 1.00 71.75 99 GLY A C 1
ATOM 757 O O . GLY A 1 99 ? 33.789 19.969 -33.279 1.00 71.75 99 GLY A O 1
ATOM 758 N N . SER A 1 100 ? 31.789 18.951 -33.440 1.00 74.25 100 SER A N 1
ATOM 759 C CA . SER A 1 100 ? 31.163 19.880 -34.384 1.00 74.25 100 SER A CA 1
ATOM 760 C C . SER A 1 100 ? 29.831 20.376 -33.818 1.00 74.25 100 SER A C 1
ATOM 762 O O . SER A 1 100 ? 29.160 19.644 -33.096 1.00 74.25 100 SER A O 1
ATOM 764 N N . ASP A 1 101 ? 29.441 21.603 -34.165 1.00 73.88 101 ASP A N 1
ATOM 765 C CA . ASP A 1 101 ? 28.130 22.184 -33.820 1.00 73.88 101 ASP A CA 1
ATOM 766 C C . ASP A 1 101 ? 27.038 21.792 -34.843 1.00 73.88 101 ASP A C 1
ATOM 768 O O . ASP A 1 101 ? 25.898 22.249 -34.797 1.00 73.88 101 ASP A O 1
ATOM 772 N N . GLN A 1 102 ? 27.390 20.947 -35.820 1.00 75.00 102 GLN A N 1
ATOM 773 C CA . GLN A 1 102 ? 26.480 20.487 -36.861 1.00 75.00 102 GLN A CA 1
ATOM 774 C C . GLN A 1 102 ? 25.618 19.318 -36.363 1.00 75.00 102 GLN A C 1
ATOM 776 O O . GLN A 1 102 ? 26.125 18.236 -36.055 1.00 75.00 102 GLN A O 1
ATOM 781 N N . ILE A 1 103 ? 24.300 19.530 -36.359 1.00 81.88 103 ILE A N 1
ATOM 782 C CA . ILE A 1 103 ? 23.292 18.526 -36.006 1.00 81.88 103 ILE A CA 1
ATOM 783 C C . ILE A 1 103 ? 22.482 18.196 -37.257 1.00 81.88 103 ILE A C 1
ATOM 785 O O . ILE A 1 103 ? 21.720 19.028 -37.755 1.00 81.88 103 ILE A O 1
ATOM 789 N N . ALA A 1 104 ? 22.639 16.980 -37.773 1.00 85.88 104 ALA A N 1
ATOM 790 C CA . ALA A 1 104 ? 21.782 16.478 -38.838 1.00 85.88 104 ALA A CA 1
ATOM 791 C C . ALA A 1 104 ? 20.498 15.892 -38.234 1.00 85.88 104 ALA A C 1
ATOM 793 O O . ALA A 1 104 ? 20.518 15.315 -37.147 1.00 85.88 104 ALA A O 1
ATOM 794 N N . LYS A 1 105 ? 19.371 16.035 -38.931 1.00 88.00 105 LYS A N 1
ATOM 795 C CA . LYS A 1 105 ? 18.075 15.500 -38.503 1.00 88.00 105 LYS A CA 1
ATOM 796 C C . LYS A 1 105 ? 17.557 14.508 -39.530 1.00 88.00 105 LYS A C 1
ATOM 798 O O . LYS A 1 105 ? 17.612 14.781 -40.728 1.00 88.00 105 LYS A O 1
ATOM 803 N N . LEU A 1 106 ? 17.029 13.387 -39.055 1.00 88.00 106 LEU A N 1
ATOM 804 C CA . LEU A 1 106 ? 16.404 12.370 -39.886 1.00 88.00 106 LEU A CA 1
ATOM 805 C C . LEU A 1 106 ? 14.971 12.107 -39.418 1.00 88.00 106 LEU A C 1
ATOM 807 O O . LEU A 1 106 ? 14.755 11.672 -38.290 1.00 88.00 106 LEU A O 1
ATOM 811 N N . GLU A 1 107 ? 14.012 12.334 -40.311 1.00 88.81 107 GLU A N 1
ATOM 812 C CA . GLU A 1 107 ? 12.598 12.022 -40.095 1.00 88.81 107 GLU A CA 1
ATOM 813 C C . GLU A 1 107 ? 12.347 10.528 -40.339 1.00 88.81 107 GLU A C 1
ATOM 815 O O . GLU A 1 107 ? 12.627 10.027 -41.434 1.00 88.81 107 GLU A O 1
ATOM 820 N N . LEU A 1 108 ? 11.850 9.814 -39.324 1.00 87.62 108 LEU A N 1
ATOM 821 C CA . LEU A 1 108 ? 11.634 8.364 -39.388 1.00 87.62 108 LEU A CA 1
ATOM 822 C C . LEU A 1 108 ? 10.187 7.984 -39.724 1.00 87.62 108 LEU A C 1
ATOM 824 O O . LEU A 1 108 ? 9.933 6.826 -40.068 1.00 87.62 108 LEU A O 1
ATOM 828 N N . GLU A 1 109 ? 9.235 8.912 -39.607 1.00 86.75 109 GLU A N 1
ATOM 829 C CA . GLU A 1 109 ? 7.836 8.638 -39.927 1.00 86.75 109 GLU A CA 1
ATOM 830 C C . GLU A 1 109 ? 7.654 8.348 -41.427 1.00 86.75 109 GLU A C 1
ATOM 832 O O . GLU A 1 109 ? 8.258 8.983 -42.290 1.00 86.75 109 GLU A O 1
ATOM 837 N N . GLY A 1 110 ? 6.846 7.333 -41.746 1.00 85.19 110 GLY A N 1
ATOM 838 C CA . GLY A 1 110 ? 6.560 6.924 -43.126 1.00 85.19 110 GLY A CA 1
ATOM 839 C C . GLY A 1 110 ? 7.669 6.139 -43.840 1.00 85.19 110 GLY A C 1
ATOM 840 O O . GLY A 1 110 ? 7.425 5.676 -44.950 1.00 85.19 110 GLY A O 1
ATOM 841 N N . ARG A 1 111 ? 8.843 5.944 -43.222 1.00 91.06 111 ARG A N 1
ATOM 842 C CA . ARG A 1 111 ? 9.961 5.177 -43.802 1.00 91.06 111 ARG A CA 1
ATOM 843 C C . ARG A 1 111 ? 10.009 3.735 -43.311 1.00 91.06 111 ARG A C 1
ATOM 845 O O . ARG A 1 111 ? 9.594 3.425 -42.189 1.00 91.06 111 ARG A O 1
ATOM 852 N N . THR A 1 112 ? 10.603 2.862 -44.115 1.00 91.81 112 THR A N 1
ATOM 853 C CA . THR A 1 112 ? 10.918 1.475 -43.734 1.00 91.81 112 THR A CA 1
ATOM 854 C C . THR A 1 112 ? 12.388 1.309 -43.342 1.00 91.81 112 THR A C 1
ATOM 856 O O . THR A 1 112 ? 13.234 2.142 -43.675 1.00 91.81 112 THR A O 1
ATOM 859 N N . LEU A 1 113 ? 12.732 0.228 -42.633 1.00 88.38 113 LEU A N 1
ATOM 860 C CA . LEU A 1 113 ? 14.132 -0.070 -42.307 1.00 88.38 113 LEU A CA 1
ATOM 861 C C . LEU A 1 113 ? 14.993 -0.270 -43.565 1.00 88.38 113 LEU A C 1
ATOM 863 O O . LEU A 1 113 ? 16.181 0.042 -43.527 1.00 88.38 113 LEU A O 1
ATOM 867 N N . ALA A 1 114 ? 14.414 -0.747 -44.672 1.00 89.56 114 ALA A N 1
ATOM 868 C CA . ALA A 1 114 ? 15.111 -0.901 -45.951 1.00 89.56 114 ALA A CA 1
ATOM 869 C C . ALA A 1 114 ? 15.536 0.437 -46.586 1.00 89.56 114 ALA A C 1
ATOM 871 O O . ALA A 1 114 ? 16.529 0.484 -47.309 1.00 89.56 114 ALA A O 1
ATOM 872 N N . GLU A 1 115 ? 14.825 1.527 -46.293 1.00 89.44 115 GLU A N 1
ATOM 873 C CA . GLU A 1 115 ? 15.115 2.871 -46.815 1.00 89.44 115 GLU A CA 1
ATOM 874 C C . GLU A 1 115 ? 16.148 3.633 -45.969 1.00 89.44 115 GLU A C 1
ATOM 876 O O . GLU A 1 115 ? 16.738 4.612 -46.435 1.00 89.44 115 GLU A O 1
ATOM 881 N N . LEU A 1 116 ? 16.391 3.195 -44.726 1.00 87.50 116 LEU A N 1
ATOM 882 C CA . LEU A 1 116 ? 17.306 3.870 -43.802 1.00 87.50 116 LEU A CA 1
ATOM 883 C C . LEU A 1 116 ? 18.767 3.917 -44.272 1.00 87.50 116 LEU A C 1
ATOM 885 O O . LEU A 1 116 ? 19.364 4.979 -44.116 1.00 87.50 116 LEU A O 1
ATOM 889 N N . PRO A 1 117 ? 19.362 2.858 -44.859 1.00 90.44 117 PRO A N 1
ATOM 890 C CA . PRO A 1 117 ? 20.731 2.921 -45.368 1.00 90.44 117 PRO A CA 1
ATOM 891 C C . PRO A 1 117 ? 20.979 4.082 -46.333 1.00 90.44 117 PRO A C 1
ATOM 893 O O . PRO A 1 117 ? 21.893 4.874 -46.115 1.00 90.44 117 PRO A O 1
ATOM 896 N N . ALA A 1 118 ? 20.117 4.237 -47.341 1.00 87.62 118 ALA A N 1
ATOM 897 C CA . ALA A 1 118 ? 20.226 5.321 -48.315 1.00 87.62 118 ALA A CA 1
ATOM 898 C C . ALA A 1 118 ? 19.980 6.694 -47.670 1.00 87.62 118 ALA A C 1
ATOM 900 O O . ALA A 1 118 ? 20.649 7.673 -47.994 1.00 87.62 118 ALA A O 1
ATOM 901 N N . ALA A 1 119 ? 19.035 6.765 -46.729 1.00 87.25 119 ALA A N 1
ATOM 902 C CA . ALA A 1 119 ? 18.725 7.994 -46.013 1.00 87.25 119 ALA A CA 1
ATOM 903 C C . ALA A 1 119 ? 19.878 8.477 -45.124 1.00 87.25 119 ALA A C 1
ATOM 905 O O . ALA A 1 119 ? 20.133 9.675 -45.074 1.00 87.25 119 ALA A O 1
ATOM 906 N N . LEU A 1 120 ? 20.556 7.559 -44.430 1.00 87.19 120 LEU A N 1
ATOM 907 C CA . LEU A 1 120 ? 21.670 7.863 -43.531 1.00 87.19 120 LEU A CA 1
ATOM 908 C C . LEU A 1 120 ? 22.933 8.263 -44.299 1.00 87.19 120 LEU A C 1
ATOM 910 O O . LEU A 1 120 ? 23.644 9.169 -43.868 1.00 87.19 120 LEU A O 1
ATOM 914 N N . GLU A 1 121 ? 23.182 7.634 -45.448 1.00 88.19 121 GLU A N 1
ATOM 915 C CA . GLU A 1 121 ? 24.321 7.968 -46.307 1.00 88.19 121 GLU A CA 1
ATOM 916 C C . GLU A 1 121 ? 24.169 9.349 -46.968 1.00 88.19 121 GLU A C 1
ATOM 918 O O . GLU A 1 121 ? 25.161 10.038 -47.197 1.00 88.19 121 GLU A O 1
ATOM 923 N N . ALA A 1 122 ? 22.930 9.787 -47.221 1.00 87.06 122 ALA A N 1
ATOM 924 C CA . ALA A 1 122 ? 22.623 11.091 -47.809 1.00 87.06 122 ALA A CA 1
ATOM 925 C C . ALA A 1 122 ? 22.706 12.274 -46.820 1.00 87.06 122 ALA A C 1
ATOM 927 O O . ALA A 1 122 ? 22.512 13.423 -47.223 1.00 87.06 122 ALA A O 1
ATOM 928 N N . LEU A 1 123 ? 22.956 12.027 -45.529 1.00 85.94 123 LEU A N 1
ATOM 929 C CA . LEU A 1 123 ? 22.990 13.089 -44.526 1.00 85.94 123 LEU A CA 1
ATOM 930 C C . LEU A 1 123 ? 24.253 13.956 -44.647 1.00 85.94 123 LEU A C 1
ATOM 932 O O . LEU A 1 123 ? 25.360 13.422 -44.729 1.00 85.94 123 LEU A O 1
ATOM 936 N N . PRO A 1 124 ? 24.123 15.293 -44.565 1.00 82.12 124 PRO A N 1
ATOM 937 C CA . PRO A 1 124 ? 25.274 16.184 -44.548 1.00 82.12 124 PRO A CA 1
ATOM 938 C C . PRO A 1 124 ? 25.953 16.138 -43.172 1.00 82.12 124 PRO A C 1
ATOM 940 O O . PRO A 1 124 ? 25.490 16.770 -42.221 1.00 82.12 124 PRO A O 1
ATOM 943 N N . LEU A 1 125 ? 27.053 15.391 -43.060 1.00 82.50 125 LEU A N 1
ATOM 944 C CA . LEU A 1 125 ? 27.882 15.318 -41.853 1.00 82.50 125 LEU A CA 1
ATOM 945 C C . LEU A 1 125 ? 29.188 16.109 -42.029 1.00 82.50 125 LEU A C 1
ATOM 947 O O . LEU A 1 125 ? 29.715 16.234 -43.135 1.00 82.50 125 LEU A O 1
ATOM 951 N N . ALA A 1 126 ? 29.728 16.621 -40.921 1.00 80.94 126 ALA A N 1
ATOM 952 C CA . ALA A 1 126 ? 30.994 17.354 -40.909 1.00 80.94 126 ALA A CA 1
ATOM 953 C C . ALA A 1 126 ? 32.187 16.466 -41.315 1.00 80.94 126 ALA A C 1
ATOM 955 O O . ALA A 1 126 ? 32.214 15.270 -41.012 1.00 80.94 126 ALA A O 1
ATOM 956 N N . ASP A 1 127 ? 33.208 17.086 -41.915 1.00 78.56 127 ASP A N 1
ATOM 957 C CA . ASP A 1 127 ? 34.497 16.470 -42.274 1.00 78.56 127 ASP A CA 1
ATOM 958 C C . ASP A 1 127 ? 34.409 15.302 -43.285 1.00 78.56 127 ASP A C 1
ATOM 960 O O . ASP A 1 127 ? 35.166 14.336 -43.179 1.00 78.56 127 ASP A O 1
ATOM 964 N N . ASP A 1 128 ? 33.467 15.366 -44.243 1.00 78.88 128 ASP A N 1
ATOM 965 C CA . ASP A 1 128 ? 33.203 14.328 -45.272 1.00 78.88 128 ASP A CA 1
ATOM 966 C C . ASP A 1 128 ? 32.973 12.924 -44.673 1.00 78.88 128 ASP A C 1
ATOM 968 O O . ASP A 1 128 ? 33.264 11.882 -45.266 1.00 78.88 128 ASP A O 1
ATOM 972 N N . ARG A 1 129 ? 32.458 12.888 -43.438 1.00 83.88 129 ARG A N 1
ATOM 973 C CA . ARG A 1 129 ? 32.041 11.652 -42.780 1.00 83.88 129 ARG A CA 1
ATOM 974 C C . ARG A 1 129 ? 30.760 11.137 -43.428 1.00 83.88 129 ARG A C 1
ATOM 976 O O . ARG A 1 129 ? 29.855 11.905 -43.729 1.00 83.88 129 ARG A O 1
ATOM 983 N N . ARG A 1 130 ? 30.645 9.821 -43.581 1.00 86.19 130 ARG A N 1
ATOM 984 C CA . ARG A 1 130 ? 29.428 9.157 -44.066 1.00 86.19 130 ARG A CA 1
ATOM 985 C C . ARG A 1 130 ? 29.025 8.055 -43.110 1.00 86.19 130 ARG A C 1
ATOM 987 O O . ARG A 1 130 ? 29.863 7.260 -42.678 1.00 86.19 130 ARG A O 1
ATOM 994 N N . LEU A 1 131 ? 27.740 8.016 -42.775 1.00 85.50 131 LEU A N 1
ATOM 995 C CA . LEU A 1 131 ? 27.174 6.957 -41.954 1.00 85.50 131 LEU A CA 1
ATOM 996 C C . LEU A 1 131 ? 26.654 5.857 -42.880 1.00 85.50 131 LEU A C 1
ATOM 998 O O . LEU A 1 131 ? 25.637 6.030 -43.546 1.00 85.50 131 LEU A O 1
ATOM 1002 N N . GLN A 1 132 ? 27.359 4.733 -42.931 1.00 88.00 132 GLN A N 1
ATOM 1003 C CA . GLN A 1 132 ? 26.898 3.558 -43.657 1.00 88.00 132 GLN A CA 1
ATOM 1004 C C . GLN A 1 132 ? 26.090 2.672 -42.717 1.00 88.00 132 GLN A C 1
ATOM 1006 O O . GLN A 1 132 ? 26.471 2.446 -41.566 1.00 88.00 132 GLN A O 1
ATOM 1011 N N . ALA A 1 133 ? 24.970 2.163 -43.219 1.00 88.56 133 ALA A N 1
ATOM 1012 C CA . ALA A 1 133 ? 24.102 1.276 -42.469 1.00 88.56 133 ALA A CA 1
ATOM 1013 C C . ALA A 1 133 ? 23.802 0.015 -43.274 1.00 88.56 133 ALA A C 1
ATOM 1015 O O . ALA A 1 133 ? 23.551 0.074 -44.476 1.00 88.56 133 ALA A O 1
ATOM 1016 N N . ARG A 1 134 ? 23.813 -1.138 -42.609 1.00 90.06 134 ARG A N 1
ATOM 1017 C CA . ARG A 1 134 ? 23.508 -2.434 -43.216 1.00 90.06 134 ARG A CA 1
ATOM 1018 C C . ARG A 1 134 ? 22.510 -3.192 -42.356 1.00 90.06 134 ARG A C 1
ATOM 1020 O O . ARG A 1 134 ? 22.765 -3.451 -41.182 1.00 90.06 134 ARG A O 1
ATOM 1027 N N . LEU A 1 135 ? 21.388 -3.586 -42.953 1.00 88.56 135 LEU A N 1
ATOM 1028 C CA . LEU A 1 135 ? 20.444 -4.518 -42.336 1.00 88.56 135 LEU A CA 1
ATOM 1029 C C . LEU A 1 135 ? 21.133 -5.857 -42.071 1.00 88.56 135 LEU A C 1
ATOM 1031 O O . LEU A 1 135 ? 21.759 -6.430 -42.966 1.00 88.56 135 LEU A O 1
ATOM 1035 N N . LEU A 1 136 ? 21.023 -6.336 -40.833 1.00 88.56 136 LEU A N 1
ATOM 1036 C CA . LEU A 1 136 ? 21.584 -7.628 -40.435 1.00 88.56 136 LEU A CA 1
ATOM 1037 C C . LEU A 1 136 ? 20.688 -8.795 -40.861 1.00 88.56 136 LEU A C 1
ATOM 1039 O O . LEU A 1 136 ? 21.191 -9.889 -41.100 1.00 88.56 136 LEU A O 1
ATOM 1043 N N . ASP A 1 137 ? 19.389 -8.538 -40.992 1.00 87.31 137 ASP A N 1
ATOM 1044 C CA . ASP A 1 137 ? 18.385 -9.487 -41.454 1.00 87.31 137 ASP A CA 1
ATOM 1045 C C . ASP A 1 137 ? 17.469 -8.796 -42.475 1.00 87.31 137 ASP A C 1
ATOM 1047 O O . ASP A 1 137 ? 16.944 -7.707 -42.226 1.00 87.31 137 ASP A O 1
ATOM 1051 N N . ALA A 1 138 ? 17.310 -9.417 -43.644 1.00 83.94 138 ALA A N 1
ATOM 1052 C CA . ALA A 1 138 ? 16.500 -8.888 -44.734 1.00 83.94 138 ALA A CA 1
ATOM 1053 C C . ALA A 1 138 ? 14.999 -8.904 -44.403 1.00 83.94 138 ALA A C 1
ATOM 1055 O O . ALA A 1 138 ? 14.265 -8.042 -44.888 1.00 83.94 138 ALA A O 1
ATOM 1056 N N . GLU A 1 139 ? 14.544 -9.820 -43.541 1.00 86.19 139 GLU A N 1
ATOM 1057 C CA . GLU A 1 139 ? 13.136 -9.908 -43.130 1.00 86.19 139 GLU A CA 1
ATOM 1058 C C . GLU A 1 139 ? 12.688 -8.680 -42.325 1.00 86.19 139 GLU A C 1
ATOM 1060 O O . GLU A 1 139 ? 11.515 -8.301 -42.343 1.00 86.19 139 GLU A O 1
ATOM 1065 N N . LEU A 1 140 ? 13.632 -7.996 -41.670 1.00 86.69 140 LEU A N 1
ATOM 1066 C CA . LEU A 1 140 ? 13.365 -6.765 -40.929 1.00 86.69 140 LEU A CA 1
ATOM 1067 C C . LEU A 1 140 ? 13.137 -5.559 -41.854 1.00 86.69 140 LEU A C 1
ATOM 1069 O O . LEU A 1 140 ? 12.624 -4.541 -41.399 1.00 86.69 140 LEU A O 1
ATOM 1073 N N . GLY A 1 141 ? 13.475 -5.646 -43.145 1.00 83.56 141 GLY A N 1
ATOM 1074 C CA . GLY A 1 141 ? 13.426 -4.513 -44.075 1.00 83.56 141 GLY A CA 1
ATOM 1075 C C . GLY A 1 141 ? 12.042 -3.869 -44.218 1.00 83.56 141 GLY A C 1
ATOM 1076 O O . GLY A 1 141 ? 11.957 -2.652 -44.364 1.00 83.56 141 GLY A O 1
ATOM 1077 N N . ALA A 1 142 ? 10.968 -4.660 -44.108 1.00 88.50 142 ALA A N 1
ATOM 1078 C CA . ALA A 1 142 ? 9.583 -4.188 -44.201 1.00 88.50 142 ALA A CA 1
ATOM 1079 C C . ALA A 1 142 ? 9.076 -3.484 -42.928 1.00 88.50 142 ALA A C 1
ATOM 1081 O O . ALA A 1 142 ? 7.982 -2.919 -42.923 1.00 88.50 142 ALA A O 1
ATOM 1082 N N . LEU A 1 143 ? 9.837 -3.535 -41.831 1.00 90.25 143 LEU A N 1
ATOM 1083 C CA . LEU A 1 143 ? 9.439 -2.923 -40.571 1.00 90.25 143 LEU A CA 1
ATOM 1084 C C . LEU A 1 143 ? 9.555 -1.394 -40.640 1.00 90.25 143 LEU A C 1
ATOM 1086 O O . LEU A 1 143 ? 10.445 -0.864 -41.312 1.00 90.25 143 LEU A O 1
ATOM 1090 N N . PRO A 1 144 ? 8.695 -0.662 -39.913 1.00 91.44 144 PRO A N 1
ATOM 1091 C CA . PRO A 1 144 ? 8.735 0.791 -39.901 1.00 91.44 144 PRO A CA 1
ATOM 1092 C C . PRO A 1 144 ? 9.993 1.303 -39.186 1.00 91.44 144 PRO A C 1
ATOM 1094 O O . PRO A 1 144 ? 10.356 0.836 -38.098 1.00 91.44 144 PRO A O 1
ATOM 1097 N N . ALA A 1 145 ? 10.630 2.313 -39.777 1.00 89.06 145 ALA A N 1
ATOM 1098 C CA . ALA A 1 145 ? 11.862 2.923 -39.280 1.00 89.06 145 ALA A CA 1
ATOM 1099 C C . ALA A 1 145 ? 11.690 3.583 -37.904 1.00 89.06 145 ALA A C 1
ATOM 1101 O O . ALA A 1 145 ? 12.634 3.632 -37.115 1.00 89.06 145 ALA A O 1
ATOM 1102 N N . ILE A 1 146 ? 10.468 4.007 -37.565 1.00 88.19 146 ILE A N 1
ATOM 1103 C CA . ILE A 1 146 ? 10.137 4.598 -36.261 1.00 88.19 146 ILE A CA 1
ATOM 1104 C C . ILE A 1 146 ? 10.467 3.683 -35.069 1.00 88.19 146 ILE A C 1
ATOM 1106 O O . ILE A 1 146 ? 10.641 4.149 -33.941 1.00 88.19 146 ILE A O 1
ATOM 1110 N N . GLY A 1 147 ? 10.614 2.375 -35.295 1.00 86.31 147 GLY A N 1
ATOM 1111 C CA . GLY A 1 147 ? 11.041 1.460 -34.243 1.00 86.31 147 GLY A CA 1
ATOM 1112 C C . GLY A 1 147 ? 12.469 1.706 -33.743 1.00 86.31 147 GLY A C 1
ATOM 1113 O O . GLY A 1 147 ? 12.775 1.317 -32.618 1.00 86.31 147 GLY A O 1
ATOM 1114 N N . TRP A 1 148 ? 13.328 2.403 -34.500 1.00 87.44 148 TRP A N 1
ATOM 1115 C CA . TRP A 1 148 ? 14.613 2.906 -33.990 1.00 87.44 148 TRP A CA 1
ATOM 1116 C C . TRP A 1 148 ? 14.437 3.992 -32.936 1.00 87.44 148 TRP A C 1
ATOM 1118 O O . TRP A 1 148 ? 15.091 3.941 -31.897 1.00 87.44 148 TRP A O 1
ATOM 1128 N N . HIS A 1 149 ? 13.527 4.940 -33.172 1.00 87.81 149 HIS A N 1
ATOM 1129 C CA . HIS A 1 149 ? 13.200 5.980 -32.194 1.00 87.81 149 HIS A CA 1
ATOM 1130 C C . HIS A 1 149 ? 12.729 5.360 -30.881 1.00 87.81 149 HIS A C 1
ATOM 1132 O O . HIS A 1 149 ? 13.227 5.689 -29.806 1.00 87.81 149 HIS A O 1
ATOM 1138 N N . SER A 1 150 ? 11.839 4.370 -30.988 1.00 87.00 150 SER A N 1
ATOM 1139 C CA . SER A 1 150 ? 11.358 3.614 -29.833 1.00 87.00 150 SER A CA 1
ATOM 1140 C C . SER A 1 150 ? 12.494 2.853 -29.143 1.00 87.00 150 SER A C 1
ATOM 1142 O O . SER A 1 150 ? 12.665 2.968 -27.933 1.00 87.00 150 SER A O 1
ATOM 1144 N N . ALA A 1 151 ? 13.318 2.110 -29.884 1.00 86.12 151 ALA A N 1
ATOM 1145 C CA . ALA A 1 151 ? 14.395 1.310 -29.302 1.00 86.12 151 ALA A CA 1
ATOM 1146 C C . ALA A 1 151 ? 15.456 2.153 -28.578 1.00 86.12 151 ALA A C 1
ATOM 1148 O O . ALA A 1 151 ? 15.983 1.715 -27.555 1.00 86.12 151 ALA A O 1
ATOM 1149 N N . LEU A 1 152 ? 15.735 3.357 -29.084 1.00 84.25 152 LEU A N 1
ATOM 1150 C CA . LEU A 1 152 ? 16.730 4.277 -28.534 1.00 84.25 152 LEU A CA 1
ATOM 1151 C C . LEU A 1 152 ? 16.171 5.226 -27.466 1.00 84.25 152 LEU A C 1
ATOM 1153 O O . LEU A 1 152 ? 16.933 6.020 -26.920 1.00 84.25 152 LEU A O 1
ATOM 1157 N N . ARG A 1 153 ? 14.878 5.158 -27.125 1.00 80.69 153 ARG A N 1
ATOM 1158 C CA . ARG A 1 153 ? 14.253 6.033 -26.117 1.00 80.69 153 ARG A CA 1
ATOM 1159 C C . ARG A 1 153 ? 15.061 6.078 -24.811 1.00 80.69 153 ARG A C 1
ATOM 1161 O O . ARG A 1 153 ? 15.391 5.024 -24.264 1.00 80.69 153 ARG A O 1
ATOM 1168 N N . GLY A 1 154 ? 15.361 7.298 -24.350 1.00 72.38 154 GLY A N 1
ATOM 1169 C CA . GLY A 1 154 ? 16.154 7.577 -23.139 1.00 72.38 154 GLY A CA 1
ATOM 1170 C C . GLY A 1 154 ? 17.674 7.457 -23.327 1.00 72.38 154 GLY A C 1
ATOM 1171 O O . GLY A 1 154 ? 18.463 7.894 -22.497 1.00 72.38 154 GLY A O 1
ATOM 1172 N N . THR A 1 155 ? 18.120 6.951 -24.478 1.00 79.38 155 THR A N 1
ATOM 1173 C CA . THR A 1 155 ? 19.519 6.587 -24.714 1.00 79.38 155 THR A CA 1
ATOM 1174 C C . THR A 1 155 ? 20.087 7.226 -25.978 1.00 79.38 155 THR A C 1
ATOM 1176 O O . THR A 1 155 ? 19.362 7.728 -26.833 1.00 79.38 155 THR A O 1
ATOM 1179 N N . ARG A 1 156 ? 21.417 7.198 -26.105 1.00 83.56 156 ARG A N 1
ATOM 1180 C CA . ARG A 1 156 ? 22.128 7.589 -27.328 1.00 83.56 156 ARG A CA 1
ATOM 1181 C C . ARG A 1 156 ? 22.931 6.416 -27.863 1.00 83.56 156 ARG A C 1
ATOM 1183 O O . ARG A 1 156 ? 23.620 5.737 -27.097 1.00 83.56 156 ARG A O 1
ATOM 1190 N N . LEU A 1 157 ? 22.880 6.201 -29.170 1.00 85.94 157 LEU A N 1
ATOM 1191 C CA . LEU A 1 157 ? 23.724 5.219 -29.839 1.00 85.94 157 LEU A CA 1
ATOM 1192 C C . LEU A 1 157 ? 24.969 5.925 -30.373 1.00 85.94 157 LEU A C 1
ATOM 1194 O O . LEU A 1 157 ? 24.862 6.861 -31.158 1.00 85.94 157 LEU A O 1
ATOM 1198 N N . ILE A 1 158 ? 26.147 5.489 -29.933 1.00 86.50 158 ILE A N 1
ATOM 1199 C CA . ILE A 1 158 ? 27.425 6.065 -30.362 1.00 86.50 158 ILE A CA 1
ATOM 1200 C C . ILE A 1 158 ? 28.044 5.143 -31.409 1.00 86.50 158 ILE A C 1
ATOM 1202 O O . ILE A 1 158 ? 28.291 3.969 -31.134 1.00 86.50 158 ILE A O 1
ATOM 1206 N N . VAL A 1 159 ? 28.329 5.695 -32.584 1.00 88.31 159 VAL A N 1
ATOM 1207 C CA . VAL A 1 159 ? 29.039 5.029 -33.679 1.00 88.31 159 VAL A CA 1
ATOM 1208 C C . VAL A 1 159 ? 30.453 5.599 -33.746 1.00 88.31 159 VAL A C 1
ATOM 1210 O O . VAL A 1 159 ? 30.629 6.815 -33.828 1.00 88.31 159 VAL A O 1
ATOM 1213 N N . ASP A 1 160 ? 31.466 4.737 -33.683 1.00 87.50 160 ASP A N 1
ATOM 1214 C CA . ASP A 1 160 ? 32.879 5.126 -33.742 1.00 87.50 160 ASP A CA 1
ATOM 1215 C C . ASP A 1 160 ? 33.476 4.700 -35.090 1.00 87.50 160 ASP A C 1
ATOM 1217 O O . ASP A 1 160 ? 33.235 3.591 -35.561 1.00 87.50 160 ASP A O 1
ATOM 1221 N N . SER A 1 161 ? 34.309 5.553 -35.687 1.00 84.00 161 SER A N 1
ATOM 1222 C CA . SER A 1 161 ? 35.100 5.228 -36.888 1.00 84.00 161 SER A CA 1
ATOM 1223 C C . SER A 1 161 ? 35.888 3.912 -36.796 1.00 84.00 161 SER A C 1
ATOM 1225 O O . SER A 1 161 ? 36.141 3.270 -37.811 1.00 84.00 161 SER A O 1
ATOM 1227 N N . ARG A 1 162 ? 36.279 3.484 -35.587 1.00 83.06 162 ARG A N 1
ATOM 1228 C CA . ARG A 1 162 ? 37.089 2.270 -35.381 1.00 83.06 162 ARG A CA 1
ATOM 1229 C C . ARG A 1 162 ? 36.274 0.991 -35.203 1.00 83.06 162 ARG A C 1
ATOM 1231 O O . ARG A 1 162 ? 36.855 -0.092 -35.239 1.00 83.06 162 ARG A O 1
ATOM 1238 N N . ARG A 1 163 ? 34.969 1.086 -34.932 1.00 86.00 163 ARG A N 1
ATOM 1239 C CA . ARG A 1 163 ? 34.137 -0.081 -34.614 1.00 86.00 163 ARG A CA 1
ATOM 1240 C C . ARG A 1 163 ? 32.696 0.139 -35.048 1.00 86.00 163 ARG A C 1
ATOM 1242 O O . ARG A 1 163 ? 32.058 1.091 -34.609 1.00 86.00 163 ARG A O 1
ATOM 1249 N N . ALA A 1 164 ? 32.171 -0.814 -35.813 1.00 85.31 164 ALA A N 1
ATOM 1250 C CA . ALA A 1 164 ? 30.762 -0.826 -36.161 1.00 85.31 164 ALA A CA 1
ATOM 1251 C C . ALA A 1 164 ? 29.880 -0.953 -34.905 1.00 85.31 164 ALA A C 1
ATOM 1253 O O . ALA A 1 164 ? 30.162 -1.739 -33.992 1.00 85.31 164 ALA A O 1
ATOM 1254 N N . ALA A 1 165 ? 28.820 -0.155 -34.856 1.00 87.44 165 ALA A N 1
ATOM 1255 C CA . ALA A 1 165 ? 27.815 -0.184 -33.807 1.00 87.44 165 ALA A CA 1
ATOM 1256 C C . ALA A 1 165 ? 26.619 -1.022 -34.257 1.00 87.44 165 ALA A C 1
ATOM 1258 O O . ALA A 1 165 ? 26.266 -1.040 -35.432 1.00 87.44 165 ALA A O 1
ATOM 1259 N N . ILE A 1 166 ? 25.969 -1.700 -33.315 1.00 88.56 166 ILE A N 1
ATOM 1260 C CA . ILE A 1 166 ? 24.749 -2.454 -33.597 1.00 88.56 166 ILE A CA 1
ATOM 1261 C C . ILE A 1 166 ? 23.561 -1.640 -33.092 1.00 88.56 166 ILE A C 1
ATOM 1263 O O . ILE A 1 166 ? 23.481 -1.333 -31.901 1.00 88.56 166 ILE A O 1
ATOM 1267 N N . ALA A 1 167 ? 22.654 -1.296 -34.000 1.00 88.44 167 ALA A N 1
ATOM 1268 C CA . ALA A 1 167 ? 21.428 -0.578 -33.702 1.00 88.44 167 ALA A CA 1
ATOM 1269 C C . ALA A 1 167 ? 20.270 -1.562 -33.432 1.00 88.44 167 ALA A C 1
ATOM 1271 O O . ALA A 1 167 ? 20.036 -2.472 -34.242 1.00 88.44 167 ALA A O 1
ATOM 1272 N N . PRO A 1 168 ? 19.535 -1.390 -32.319 1.00 91.56 168 PRO A N 1
ATOM 1273 C CA . PRO A 1 168 ? 18.337 -2.167 -32.029 1.00 91.56 168 PRO A CA 1
ATOM 1274 C C . PRO A 1 168 ? 17.088 -1.605 -32.732 1.00 91.56 168 PRO A C 1
ATOM 1276 O O . PRO A 1 168 ? 17.072 -0.464 -33.190 1.00 91.56 168 PRO A O 1
ATOM 1279 N N . TRP A 1 169 ? 16.012 -2.389 -32.764 1.00 91.81 169 TRP A N 1
ATOM 1280 C CA . TRP A 1 169 ? 14.684 -1.974 -33.227 1.00 91.81 169 TRP A CA 1
ATOM 1281 C C . TRP A 1 169 ? 13.596 -2.454 -32.259 1.00 91.81 169 TRP A C 1
ATOM 1283 O O . TRP A 1 169 ? 13.727 -3.518 -31.656 1.00 91.81 169 TRP A O 1
ATOM 1293 N N . ALA A 1 170 ? 12.524 -1.677 -32.089 1.00 91.44 170 ALA A N 1
ATOM 1294 C CA . ALA A 1 170 ? 11.435 -2.000 -31.171 1.00 91.44 170 ALA A CA 1
ATOM 1295 C C . ALA A 1 170 ? 10.057 -1.637 -31.737 1.00 91.44 170 ALA A C 1
ATOM 1297 O O . ALA A 1 170 ? 9.875 -0.560 -32.300 1.00 91.44 170 ALA A O 1
ATOM 1298 N N . GLU A 1 171 ? 9.059 -2.484 -31.482 1.00 90.31 171 GLU A N 1
ATOM 1299 C CA . GLU A 1 171 ? 7.645 -2.175 -31.714 1.00 90.31 171 GLU A CA 1
ATOM 1300 C C . GLU A 1 171 ? 6.989 -1.734 -30.399 1.00 90.31 171 GLU A C 1
ATOM 1302 O O . GLU A 1 171 ? 6.578 -2.565 -29.580 1.00 90.31 171 GLU A O 1
ATOM 1307 N N . ALA A 1 172 ? 6.892 -0.422 -30.175 1.00 86.25 172 ALA A N 1
ATOM 1308 C CA . ALA A 1 172 ? 6.261 0.122 -28.977 1.00 86.25 172 ALA A CA 1
ATOM 1309 C C . ALA A 1 172 ? 4.730 0.008 -29.029 1.00 86.25 172 ALA A C 1
ATOM 1311 O O . ALA A 1 172 ? 4.099 0.309 -30.043 1.00 86.25 172 ALA A O 1
ATOM 1312 N N . ARG A 1 173 ? 4.106 -0.376 -27.909 1.00 87.81 173 ARG A N 1
ATOM 1313 C CA . ARG A 1 173 ? 2.644 -0.365 -27.795 1.00 87.81 173 ARG A CA 1
ATOM 1314 C C . ARG A 1 173 ? 2.135 1.059 -27.522 1.00 87.81 173 ARG A C 1
ATOM 1316 O O . ARG A 1 173 ? 2.687 1.752 -26.662 1.00 87.81 173 ARG A O 1
ATOM 1323 N N . PRO A 1 174 ? 1.034 1.491 -28.166 1.00 86.94 174 PRO A N 1
ATOM 1324 C CA . PRO A 1 174 ? 0.334 2.717 -27.799 1.00 86.94 174 PRO A CA 1
ATOM 1325 C C . PRO A 1 174 ? -0.028 2.739 -26.310 1.00 86.94 174 PRO A C 1
ATOM 1327 O O . PRO A 1 174 ? -0.341 1.701 -25.724 1.00 86.94 174 PRO A O 1
ATOM 1330 N N . ALA A 1 175 ? -0.054 3.925 -25.695 1.00 84.62 175 ALA A N 1
ATOM 1331 C CA . ALA A 1 175 ? -0.317 4.067 -24.259 1.00 84.62 175 ALA A CA 1
ATOM 1332 C C . ALA A 1 175 ? -1.629 3.397 -23.809 1.00 84.62 175 ALA A C 1
ATOM 1334 O O . ALA A 1 175 ? -1.645 2.708 -22.794 1.00 84.62 175 ALA A O 1
ATOM 1335 N N . TRP A 1 176 ? -2.702 3.516 -24.595 1.00 85.06 176 TRP A N 1
ATOM 1336 C CA . TRP A 1 176 ? -3.981 2.872 -24.287 1.00 85.06 176 TRP A CA 1
ATOM 1337 C C . TRP A 1 176 ? -3.899 1.336 -24.337 1.00 85.06 176 TRP A C 1
ATOM 1339 O O . TRP A 1 176 ? -4.522 0.670 -23.514 1.00 85.06 176 TRP A O 1
ATOM 1349 N N . GLN A 1 177 ? -3.099 0.760 -25.247 1.00 88.81 177 GLN A N 1
ATOM 1350 C CA . GLN A 1 177 ? -2.881 -0.692 -25.305 1.00 88.81 177 GLN A CA 1
ATOM 1351 C C . GLN A 1 177 ? -2.082 -1.176 -24.099 1.00 88.81 177 GLN A C 1
ATOM 1353 O O . GLN A 1 177 ? -2.420 -2.213 -23.534 1.00 88.81 177 GLN A O 1
ATOM 1358 N N . ARG A 1 178 ? -1.058 -0.416 -23.680 1.00 87.81 178 ARG A N 1
ATOM 1359 C CA . ARG A 1 178 ? -0.295 -0.705 -22.454 1.00 87.81 178 ARG A CA 1
ATOM 1360 C C . ARG A 1 178 ? -1.217 -0.712 -21.235 1.00 87.81 178 ARG A C 1
ATOM 1362 O O . ARG A 1 178 ? -1.234 -1.690 -20.497 1.00 87.81 178 ARG A O 1
ATOM 1369 N N . PHE A 1 179 ? -2.054 0.317 -21.095 1.00 88.75 179 PHE A N 1
ATOM 1370 C CA . PHE A 1 179 ? -3.030 0.410 -20.010 1.00 88.75 179 PHE A CA 1
ATOM 1371 C C . PHE A 1 179 ? -4.011 -0.772 -19.992 1.00 88.75 179 PHE A C 1
ATOM 1373 O O . PHE A 1 179 ? -4.205 -1.390 -18.946 1.00 88.75 179 PHE A O 1
ATOM 1380 N N . LEU A 1 180 ? -4.614 -1.121 -21.136 1.00 89.75 180 LEU A N 1
ATOM 1381 C CA . LEU A 1 180 ? -5.563 -2.239 -21.213 1.00 89.75 180 LEU A CA 1
ATOM 1382 C C . LEU A 1 180 ? -4.901 -3.587 -20.921 1.00 89.75 180 LEU A C 1
ATOM 1384 O O . LEU A 1 180 ? -5.490 -4.416 -20.231 1.00 89.75 180 LEU A O 1
ATOM 1388 N N . HIS A 1 181 ? -3.686 -3.801 -21.426 1.00 86.94 181 HIS A N 1
ATOM 1389 C CA . HIS A 1 181 ? -2.925 -5.018 -21.172 1.00 86.94 181 HIS A CA 1
ATOM 1390 C C . HIS A 1 181 ? -2.627 -5.185 -19.680 1.00 86.94 181 HIS A C 1
ATOM 1392 O O . HIS A 1 181 ? -3.031 -6.185 -19.094 1.00 86.94 181 HIS A O 1
ATOM 1398 N N . GLN A 1 182 ? -2.038 -4.163 -19.056 1.00 85.88 182 GLN A N 1
ATOM 1399 C CA . GLN A 1 182 ? -1.691 -4.178 -17.633 1.00 85.88 182 GLN A CA 1
ATOM 1400 C C . GLN A 1 182 ? -2.931 -4.282 -16.740 1.00 85.88 182 GLN A C 1
ATOM 1402 O O . GLN A 1 182 ? -2.939 -5.019 -15.758 1.00 85.88 182 GLN A O 1
ATOM 1407 N N . THR A 1 183 ? -4.020 -3.591 -17.089 1.00 90.06 183 THR A N 1
ATOM 1408 C CA . THR A 1 183 ? -5.293 -3.733 -16.366 1.00 90.06 183 THR A CA 1
ATOM 1409 C C . THR A 1 183 ? -5.814 -5.169 -16.465 1.00 90.06 183 THR A C 1
ATOM 1411 O O . THR A 1 183 ? -6.283 -5.723 -15.474 1.00 90.06 183 THR A O 1
ATOM 1414 N N . GLY A 1 184 ? -5.701 -5.797 -17.639 1.00 90.50 184 GLY A N 1
ATOM 1415 C CA . GLY A 1 184 ? -6.061 -7.198 -17.843 1.00 90.50 184 GLY A CA 1
ATOM 1416 C C . GLY A 1 184 ? -5.228 -8.169 -17.001 1.00 90.50 184 GLY A C 1
ATOM 1417 O O . GLY A 1 184 ? -5.787 -9.117 -16.454 1.00 90.50 184 GLY A O 1
ATOM 1418 N N . GLU A 1 185 ? -3.925 -7.925 -16.861 1.00 90.00 185 GLU A N 1
ATOM 1419 C CA . GLU A 1 185 ? -3.026 -8.704 -15.995 1.00 90.00 185 GLU A CA 1
ATOM 1420 C C . GLU A 1 185 ? -3.407 -8.559 -14.516 1.00 90.00 185 GLU A C 1
ATOM 1422 O O . GLU A 1 185 ? -3.638 -9.561 -13.835 1.00 90.00 185 GLU A O 1
ATOM 1427 N N . LEU A 1 186 ? -3.620 -7.324 -14.045 1.00 91.00 186 LEU A N 1
ATOM 1428 C CA . LEU A 1 186 ? -4.043 -7.051 -12.667 1.00 91.00 186 LEU A CA 1
ATOM 1429 C C . LEU A 1 186 ? -5.373 -7.723 -12.315 1.00 91.00 186 LEU A C 1
ATOM 1431 O O . LEU A 1 186 ? -5.503 -8.318 -11.247 1.00 91.00 186 LEU A O 1
ATOM 1435 N N . LEU A 1 187 ? -6.354 -7.675 -13.221 1.00 89.50 187 LEU A N 1
ATOM 1436 C CA . LEU A 1 187 ? -7.653 -8.324 -13.024 1.00 89.50 187 LEU A CA 1
ATOM 1437 C C . LEU A 1 187 ? -7.560 -9.857 -12.982 1.00 89.50 187 LEU A C 1
ATOM 1439 O O . LEU A 1 187 ? -8.421 -10.505 -12.389 1.00 89.50 187 LEU A O 1
ATOM 1443 N N . ARG A 1 188 ? -6.523 -10.442 -13.589 1.00 91.62 188 ARG A N 1
ATOM 1444 C CA . ARG A 1 188 ? -6.219 -11.880 -13.518 1.00 91.62 188 ARG A CA 1
ATOM 1445 C C . ARG A 1 188 ? -5.342 -12.242 -12.318 1.00 91.62 188 ARG A C 1
ATOM 1447 O O . ARG A 1 188 ? -5.009 -13.413 -12.167 1.00 91.62 188 ARG A O 1
ATOM 1454 N N . PHE A 1 189 ? -4.993 -11.266 -11.473 1.00 90.06 189 PHE A N 1
ATOM 1455 C CA . PHE A 1 189 ? -4.010 -11.402 -10.395 1.00 90.06 189 PHE A CA 1
ATOM 1456 C C . PHE A 1 189 ? -2.630 -11.861 -10.890 1.00 90.06 189 PHE A C 1
ATOM 1458 O O . PHE A 1 189 ? -1.863 -12.469 -10.141 1.00 90.06 189 PHE A O 1
ATOM 1465 N N . ASP A 1 190 ? -2.303 -11.546 -12.146 1.00 90.12 190 ASP A N 1
ATOM 1466 C CA . ASP A 1 190 ? -0.956 -11.694 -12.673 1.00 90.12 190 ASP A CA 1
ATOM 1467 C C . ASP A 1 190 ? -0.194 -10.391 -12.430 1.00 90.12 190 ASP A C 1
ATOM 1469 O O . ASP A 1 190 ? -0.432 -9.360 -13.057 1.00 90.12 190 ASP A O 1
ATOM 1473 N N . PHE A 1 191 ? 0.684 -10.425 -11.435 1.00 88.44 191 PHE A N 1
ATOM 1474 C CA . PHE A 1 191 ? 1.482 -9.273 -11.026 1.00 88.44 191 PHE A CA 1
ATOM 1475 C C . PHE A 1 191 ? 2.872 -9.259 -11.669 1.00 88.44 191 PHE A C 1
ATOM 1477 O O . PHE A 1 191 ? 3.641 -8.331 -11.423 1.00 88.44 191 PHE A O 1
ATOM 1484 N N . GLY A 1 192 ? 3.202 -10.278 -12.467 1.00 87.25 192 GLY A N 1
ATOM 1485 C CA . GLY A 1 192 ? 4.529 -10.444 -13.038 1.00 87.25 192 GLY A CA 1
ATOM 1486 C C . GLY A 1 192 ? 5.607 -10.756 -11.994 1.00 87.25 192 GLY A C 1
ATOM 1487 O O . GLY A 1 192 ? 5.368 -11.398 -10.959 1.00 87.25 192 GLY A O 1
ATOM 1488 N N . ARG A 1 193 ? 6.834 -10.329 -12.302 1.00 86.06 193 ARG A N 1
ATOM 1489 C CA . ARG A 1 193 ? 8.036 -10.568 -11.496 1.00 86.06 193 ARG A CA 1
ATOM 1490 C C . ARG A 1 193 ? 8.611 -9.258 -10.963 1.00 86.06 193 ARG A C 1
ATOM 1492 O O . ARG A 1 193 ? 8.513 -8.235 -11.631 1.00 86.06 193 ARG A O 1
ATOM 1499 N N . SER A 1 194 ? 9.192 -9.314 -9.766 1.00 85.25 194 SER A N 1
ATOM 1500 C CA . SER A 1 194 ? 9.978 -8.215 -9.199 1.00 85.25 194 SER A CA 1
ATOM 1501 C C . SER A 1 194 ? 11.303 -8.061 -9.948 1.00 85.25 194 SER A C 1
ATOM 1503 O O . SER A 1 194 ? 11.692 -8.945 -10.720 1.00 85.25 194 SER A O 1
ATOM 1505 N N . LEU A 1 195 ? 12.038 -6.983 -9.673 1.00 79.69 195 LEU A N 1
ATOM 1506 C CA . LEU A 1 195 ? 13.387 -6.775 -10.217 1.00 79.69 195 LEU A CA 1
ATOM 1507 C C . LEU A 1 195 ? 14.355 -7.915 -9.852 1.00 79.69 195 LEU A C 1
ATOM 1509 O O . LEU A 1 195 ? 15.220 -8.276 -10.647 1.00 79.69 195 LEU A O 1
ATOM 1513 N N . ASP A 1 196 ? 14.137 -8.561 -8.705 1.00 79.19 196 ASP A N 1
ATOM 1514 C CA . ASP A 1 196 ? 14.881 -9.750 -8.259 1.00 79.19 196 ASP A CA 1
ATOM 1515 C C . ASP A 1 196 ? 14.466 -11.050 -8.982 1.00 79.19 196 ASP A C 1
ATOM 1517 O O . ASP A 1 196 ? 14.918 -12.147 -8.643 1.00 79.19 196 ASP A O 1
ATOM 1521 N N . GLY A 1 197 ? 13.546 -10.964 -9.948 1.00 82.06 197 GLY A N 1
ATOM 1522 C CA . GLY A 1 197 ? 13.038 -12.087 -10.733 1.00 82.06 197 GLY A CA 1
ATOM 1523 C C . GLY A 1 197 ? 12.040 -12.986 -9.996 1.00 82.06 197 GLY A C 1
ATOM 1524 O O . GLY A 1 197 ? 11.588 -13.986 -10.565 1.00 82.06 197 GLY A O 1
ATOM 1525 N N . GLN A 1 198 ? 11.673 -12.661 -8.754 1.00 86.94 198 GLN A N 1
ATOM 1526 C CA . GLN A 1 198 ? 10.707 -13.428 -7.964 1.00 86.94 198 GLN A CA 1
ATOM 1527 C C . GLN A 1 198 ? 9.272 -13.111 -8.386 1.00 86.94 198 GLN A C 1
ATOM 1529 O O . GLN A 1 198 ? 8.960 -11.999 -8.799 1.00 86.94 198 GLN A O 1
ATOM 1534 N N . LEU A 1 199 ? 8.370 -14.088 -8.269 1.00 91.06 199 LEU A N 1
ATOM 1535 C CA . LEU A 1 199 ? 6.950 -13.876 -8.560 1.00 91.06 199 LEU A CA 1
ATOM 1536 C C . LEU A 1 199 ? 6.324 -12.968 -7.496 1.00 91.06 199 LEU A C 1
ATOM 1538 O O . LEU A 1 199 ? 6.236 -13.354 -6.326 1.00 91.06 199 LEU A O 1
ATOM 1542 N N . VAL A 1 200 ? 5.815 -11.807 -7.914 1.00 92.69 200 VAL A N 1
ATOM 1543 C CA . VAL A 1 200 ? 5.261 -10.795 -6.999 1.00 92.69 200 VAL A CA 1
ATOM 1544 C C . VAL A 1 200 ? 4.066 -11.351 -6.227 1.00 92.69 200 VAL A C 1
ATOM 1546 O O . VAL A 1 200 ? 3.972 -11.162 -5.019 1.00 92.69 200 VAL A O 1
ATOM 1549 N N . ALA A 1 201 ? 3.191 -12.125 -6.878 1.00 92.00 201 ALA A N 1
ATOM 1550 C CA . ALA A 1 201 ? 2.050 -12.770 -6.220 1.00 92.00 201 ALA A CA 1
ATOM 1551 C C . ALA A 1 201 ? 2.470 -13.650 -5.027 1.00 92.00 201 ALA A C 1
ATOM 1553 O O . ALA A 1 201 ? 1.822 -13.647 -3.976 1.00 92.00 201 ALA A O 1
ATOM 1554 N N . ARG A 1 202 ? 3.583 -14.383 -5.170 1.00 92.19 202 ARG A N 1
ATOM 1555 C CA . ARG A 1 202 ? 4.107 -15.257 -4.117 1.00 92.19 202 ARG A CA 1
ATOM 1556 C C . ARG A 1 202 ? 4.646 -14.433 -2.955 1.00 92.19 202 ARG A C 1
ATOM 1558 O O . ARG A 1 202 ? 4.260 -14.703 -1.821 1.00 92.19 202 ARG A O 1
ATOM 1565 N N . GLU A 1 203 ? 5.469 -13.423 -3.231 1.00 92.75 203 GLU A N 1
ATOM 1566 C CA . GLU A 1 203 ? 5.995 -12.510 -2.207 1.00 92.75 203 GLU A CA 1
ATOM 1567 C C . GLU A 1 203 ? 4.867 -11.778 -1.472 1.00 92.75 203 GLU A C 1
ATOM 1569 O O . GLU A 1 203 ? 4.875 -11.717 -0.244 1.00 92.75 203 GLU A O 1
ATOM 1574 N N . LEU A 1 204 ? 3.842 -11.308 -2.190 1.00 92.75 204 LEU A N 1
ATOM 1575 C CA . LEU A 1 204 ? 2.687 -10.660 -1.573 1.00 92.75 204 LEU A CA 1
ATOM 1576 C C . LEU A 1 204 ? 1.967 -11.594 -0.596 1.00 92.75 204 LEU A C 1
ATOM 1578 O O . LEU A 1 204 ? 1.650 -11.191 0.521 1.00 92.75 204 LEU A O 1
ATOM 1582 N N . SER A 1 205 ? 1.727 -12.846 -0.997 1.00 91.50 205 SER A N 1
ATOM 1583 C CA . SER A 1 205 ? 1.031 -13.830 -0.159 1.00 91.50 205 SER A CA 1
ATOM 1584 C C . SER A 1 205 ? 1.837 -14.262 1.071 1.00 91.50 205 SER A C 1
ATOM 1586 O O . SER A 1 205 ? 1.280 -14.431 2.152 1.00 91.50 205 SER A O 1
ATOM 1588 N N . THR A 1 206 ? 3.154 -14.436 0.942 1.00 91.88 206 THR A N 1
ATOM 1589 C CA . THR A 1 206 ? 3.991 -14.893 2.057 1.00 91.88 206 THR A CA 1
ATOM 1590 C C . THR A 1 206 ? 4.234 -13.767 3.046 1.00 91.88 206 THR A C 1
ATOM 1592 O O . THR A 1 206 ? 4.149 -13.983 4.254 1.00 91.88 206 THR A O 1
ATOM 1595 N N . ARG A 1 207 ? 4.502 -12.555 2.554 1.00 92.69 207 ARG A N 1
ATOM 1596 C CA . ARG A 1 207 ? 4.766 -11.389 3.396 1.00 92.69 207 ARG A CA 1
ATOM 1597 C C . ARG A 1 207 ? 3.499 -10.843 4.048 1.00 92.69 207 ARG A C 1
ATOM 1599 O O . ARG A 1 207 ? 3.587 -10.373 5.180 1.00 92.69 207 ARG A O 1
ATOM 1606 N N . SER A 1 208 ? 2.328 -10.977 3.415 1.00 92.38 208 SER A N 1
ATOM 1607 C CA . SER A 1 208 ? 1.053 -10.556 4.017 1.00 92.38 208 SER A CA 1
ATOM 1608 C C . SER A 1 208 ? 0.729 -11.342 5.277 1.00 92.38 208 SER A C 1
ATOM 1610 O O . SER A 1 208 ? 0.303 -10.763 6.270 1.00 92.38 208 SER A O 1
ATOM 1612 N N . LEU A 1 209 ? 0.989 -12.651 5.272 1.00 91.94 209 LEU A N 1
ATOM 1613 C CA . LEU A 1 209 ? 0.797 -13.506 6.442 1.00 91.94 209 LEU A CA 1
ATOM 1614 C C . LEU A 1 209 ? 1.721 -13.107 7.599 1.00 91.94 209 LEU A C 1
ATOM 1616 O O . LEU A 1 209 ? 1.327 -13.185 8.762 1.00 91.94 209 LEU A O 1
ATOM 1620 N N . ARG A 1 210 ? 2.936 -12.639 7.294 1.00 92.12 210 ARG A N 1
ATOM 1621 C CA . ARG A 1 210 ? 3.884 -12.148 8.307 1.00 92.12 210 ARG A CA 1
ATOM 1622 C C . ARG A 1 210 ? 3.432 -10.817 8.897 1.00 92.12 210 ARG A C 1
ATOM 1624 O O . ARG A 1 210 ? 3.442 -10.664 10.115 1.00 92.12 210 ARG A O 1
ATOM 1631 N N . SER A 1 211 ? 2.971 -9.897 8.052 1.00 93.94 211 SER A N 1
ATOM 1632 C CA . SER A 1 211 ? 2.345 -8.648 8.496 1.00 93.94 211 SER A CA 1
ATOM 1633 C C . SER A 1 211 ? 1.108 -8.914 9.349 1.00 93.94 211 SER A C 1
ATOM 1635 O O . SER A 1 211 ? 0.964 -8.317 10.413 1.00 93.94 211 SER A O 1
ATOM 1637 N N . LEU A 1 212 ? 0.272 -9.878 8.957 1.00 93.50 212 LEU A N 1
ATOM 1638 C CA . LEU A 1 212 ? -0.925 -10.275 9.696 1.00 93.50 212 LEU A CA 1
ATOM 1639 C C . LEU A 1 212 ? -0.595 -10.800 11.097 1.00 93.50 212 LEU A C 1
ATOM 1641 O O . LEU A 1 212 ? -1.293 -10.457 12.052 1.00 93.50 212 LEU A O 1
ATOM 1645 N N . ALA A 1 213 ? 0.477 -11.584 11.241 1.00 91.50 213 ALA A N 1
ATOM 1646 C CA . ALA A 1 213 ? 0.925 -12.098 12.536 1.00 91.50 213 ALA A CA 1
ATOM 1647 C C . ALA A 1 213 ? 1.271 -10.979 13.536 1.00 91.50 213 ALA A C 1
ATOM 1649 O O . ALA A 1 213 ? 1.110 -11.165 14.740 1.00 91.50 213 ALA A O 1
ATOM 1650 N N . LEU A 1 214 ? 1.705 -9.813 13.045 1.00 92.44 214 LEU A N 1
ATOM 1651 C CA . LEU A 1 214 ? 1.960 -8.627 13.861 1.00 92.44 214 LEU A CA 1
ATOM 1652 C C . LEU A 1 214 ? 0.700 -7.762 14.029 1.00 92.44 214 LEU A C 1
ATOM 1654 O O . LEU A 1 214 ? 0.368 -7.331 15.133 1.00 92.44 214 LEU A O 1
ATOM 1658 N N . ALA A 1 215 ? -0.004 -7.514 12.928 1.00 94.62 215 ALA A N 1
ATOM 1659 C CA . ALA A 1 215 ? -1.101 -6.562 12.850 1.00 94.62 215 ALA A CA 1
ATOM 1660 C C . ALA A 1 215 ? -2.366 -7.046 13.558 1.00 94.62 215 ALA A C 1
ATOM 1662 O O . ALA A 1 215 ? -3.026 -6.259 14.230 1.00 94.62 215 ALA A O 1
ATOM 1663 N N . LEU A 1 216 ? -2.705 -8.333 13.448 1.00 95.56 216 LEU A N 1
ATOM 1664 C CA . LEU A 1 216 ? -3.912 -8.892 14.054 1.00 95.56 216 LEU A CA 1
ATOM 1665 C C . LEU A 1 216 ? -3.916 -8.784 15.589 1.00 95.56 216 LEU A C 1
ATOM 1667 O O . LEU A 1 216 ? -4.858 -8.199 16.128 1.00 95.56 216 LEU A O 1
ATOM 1671 N N . PRO A 1 217 ? -2.901 -9.283 16.323 1.00 95.44 217 PRO A N 1
ATOM 1672 C CA . PRO A 1 217 ? -2.880 -9.135 17.776 1.00 95.44 217 PRO A CA 1
ATOM 1673 C C . PRO A 1 217 ? -2.773 -7.667 18.206 1.00 95.44 217 PRO A C 1
ATOM 1675 O O . PRO A 1 217 ? -3.415 -7.280 19.183 1.00 95.44 217 PRO A O 1
ATOM 1678 N N . ALA A 1 218 ? -2.033 -6.835 17.464 1.00 96.06 218 ALA A N 1
ATOM 1679 C CA . ALA A 1 218 ? -1.940 -5.402 17.729 1.00 96.06 218 ALA A CA 1
ATOM 1680 C C . ALA A 1 218 ? -3.293 -4.693 17.583 1.00 96.06 218 ALA A C 1
ATOM 1682 O O . ALA A 1 218 ? -3.671 -3.909 18.454 1.00 96.06 218 ALA A O 1
ATOM 1683 N N . LEU A 1 219 ? -4.042 -4.999 16.519 1.00 96.31 219 LEU A N 1
ATOM 1684 C CA . LEU A 1 219 ? -5.370 -4.449 16.268 1.00 96.31 219 LEU A CA 1
ATOM 1685 C C . LEU A 1 219 ? -6.348 -4.857 17.367 1.00 96.31 219 LEU A C 1
ATOM 1687 O O . LEU A 1 219 ? -7.062 -4.006 17.897 1.00 96.31 219 LEU A O 1
ATOM 1691 N N . LEU A 1 220 ? -6.384 -6.145 17.721 1.00 96.75 220 LEU A N 1
ATOM 1692 C CA . LEU A 1 220 ? -7.289 -6.656 18.749 1.00 96.75 220 LEU A CA 1
ATOM 1693 C C . LEU A 1 220 ? -6.989 -6.026 20.110 1.00 96.75 220 LEU A C 1
ATOM 1695 O O . LEU A 1 220 ? -7.902 -5.528 20.771 1.00 96.75 220 LEU A O 1
ATOM 1699 N N . LEU A 1 221 ? -5.715 -6.000 20.509 1.00 97.62 221 LEU A N 1
ATOM 1700 C CA . LEU A 1 221 ? -5.296 -5.420 21.780 1.00 97.62 221 LEU A CA 1
ATOM 1701 C C . LEU A 1 221 ? -5.527 -3.904 21.808 1.00 97.62 221 LEU A C 1
A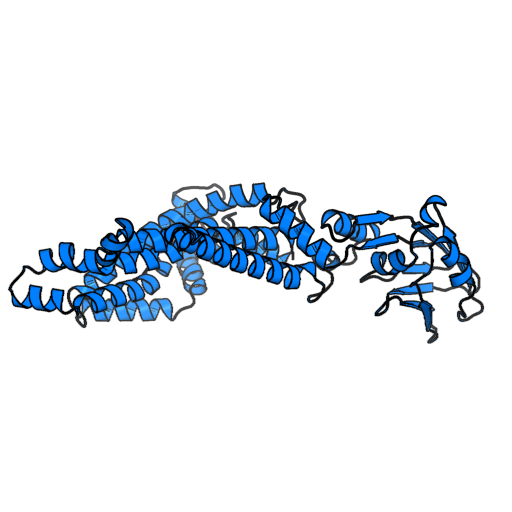TOM 1703 O O . LEU A 1 221 ? -6.120 -3.398 22.758 1.00 97.62 221 LEU A O 1
ATOM 1707 N N . GLY A 1 222 ? -5.119 -3.187 20.760 1.00 97.25 222 GLY A N 1
ATOM 1708 C CA . GLY A 1 222 ? -5.298 -1.739 20.644 1.00 97.25 222 GLY A CA 1
ATOM 1709 C C . GLY A 1 222 ? -6.772 -1.338 20.660 1.00 97.25 222 GLY A C 1
ATOM 1710 O O . GLY A 1 222 ? -7.163 -0.467 21.434 1.00 97.25 222 GLY A O 1
ATOM 1711 N N . THR A 1 223 ? -7.617 -2.040 19.900 1.00 96.62 223 THR A N 1
ATOM 1712 C CA . THR A 1 223 ? -9.070 -1.806 19.886 1.00 96.62 223 THR A CA 1
ATOM 1713 C C . THR A 1 223 ? -9.686 -2.075 21.256 1.00 96.62 223 THR A C 1
ATOM 1715 O O . THR A 1 223 ? -10.497 -1.279 21.729 1.00 96.62 223 THR A O 1
ATOM 1718 N N . LEU A 1 224 ? -9.300 -3.168 21.923 1.00 96.81 224 LEU A N 1
ATOM 1719 C CA . LEU A 1 224 ? -9.802 -3.510 23.254 1.00 96.81 224 LEU A CA 1
ATOM 1720 C C . LEU A 1 224 ? -9.439 -2.430 24.284 1.00 96.81 224 LEU A C 1
ATOM 1722 O O . LEU A 1 224 ? -10.301 -1.995 25.052 1.00 96.81 224 LEU A O 1
ATOM 1726 N N . LEU A 1 225 ? -8.183 -1.977 24.280 1.00 97.81 225 LEU A N 1
ATOM 1727 C CA . LEU A 1 225 ? -7.693 -0.924 25.168 1.00 97.81 225 LEU A CA 1
ATOM 1728 C C . LEU A 1 225 ? -8.378 0.417 24.879 1.00 97.81 225 LEU A C 1
ATOM 1730 O O . LEU A 1 225 ? -8.877 1.060 25.805 1.00 97.81 225 LEU A O 1
ATOM 1734 N N . ALA A 1 226 ? -8.471 0.806 23.606 1.00 97.50 226 ALA A N 1
ATOM 1735 C CA . ALA A 1 226 ? -9.117 2.039 23.167 1.00 97.50 226 ALA A CA 1
ATOM 1736 C C . ALA A 1 226 ? -10.598 2.069 23.543 1.00 97.50 226 ALA A C 1
ATOM 1738 O O . ALA A 1 226 ? -11.072 3.034 24.147 1.00 97.50 226 ALA A O 1
ATOM 1739 N N . LEU A 1 227 ? -11.331 1.000 23.225 1.00 95.31 227 LEU A N 1
ATOM 1740 C CA . LEU A 1 227 ? -12.752 0.882 23.524 1.00 95.31 227 LEU A CA 1
ATOM 1741 C C . LEU A 1 227 ? -12.990 0.831 25.036 1.00 95.31 227 LEU A C 1
ATOM 1743 O O . LEU A 1 227 ? -13.887 1.508 25.535 1.00 95.31 227 LEU A O 1
ATOM 1747 N N . GLY A 1 228 ? -12.168 0.090 25.783 1.00 94.25 228 GLY A N 1
ATOM 1748 C CA . GLY A 1 228 ? -12.226 0.043 27.244 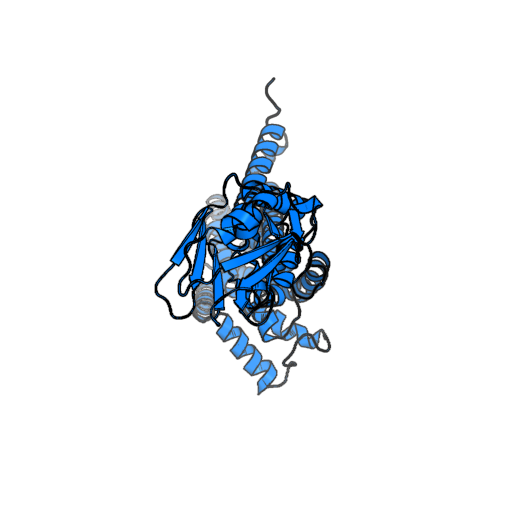1.00 94.25 228 GLY A CA 1
ATOM 1749 C C . GLY A 1 228 ? -12.021 1.422 27.874 1.00 94.25 228 GLY A C 1
ATOM 1750 O O . GLY A 1 228 ? -12.845 1.868 28.679 1.00 94.25 228 GLY A O 1
ATOM 1751 N N . ALA A 1 229 ? -10.976 2.140 27.457 1.00 95.75 229 ALA A N 1
ATOM 1752 C CA . ALA A 1 229 ? -10.707 3.507 27.893 1.00 95.75 229 ALA A CA 1
ATOM 1753 C C . ALA A 1 229 ? -11.849 4.464 27.509 1.00 95.75 229 ALA A C 1
ATOM 1755 O O . ALA A 1 229 ? -12.290 5.267 28.335 1.00 95.75 229 ALA A O 1
ATOM 1756 N N . ALA A 1 230 ? -12.387 4.346 26.292 1.00 95.00 230 ALA A N 1
ATOM 1757 C CA . ALA A 1 230 ? -13.473 5.186 25.796 1.00 95.00 230 ALA A CA 1
ATOM 1758 C C . ALA A 1 230 ? -14.776 4.946 26.566 1.00 95.00 230 ALA A C 1
ATOM 1760 O O . ALA A 1 230 ? -15.454 5.902 26.938 1.00 95.00 230 ALA A O 1
ATOM 1761 N N . VAL A 1 231 ? -15.100 3.690 26.887 1.00 91.81 231 VAL A N 1
ATOM 1762 C CA . VAL A 1 231 ? -16.244 3.337 27.738 1.00 91.81 231 VAL A CA 1
ATOM 1763 C C . VAL A 1 231 ? -16.068 3.915 29.143 1.00 91.81 231 VAL A C 1
ATOM 1765 O O . VAL A 1 231 ? -17.011 4.497 29.682 1.00 91.81 231 VAL A O 1
ATOM 1768 N N . LEU A 1 232 ? -14.876 3.810 29.740 1.00 91.31 232 LEU A N 1
ATOM 1769 C CA . LEU A 1 232 ? -14.592 4.393 31.057 1.00 91.31 232 LEU A CA 1
ATOM 1770 C C . LEU A 1 232 ? -14.731 5.921 31.058 1.00 91.31 232 LEU A C 1
ATOM 1772 O O . LEU A 1 232 ? -15.327 6.477 31.983 1.00 91.31 232 LEU A O 1
ATOM 1776 N N . ALA A 1 233 ? -14.233 6.591 30.019 1.00 91.75 233 ALA A N 1
ATOM 1777 C CA . ALA A 1 233 ? -14.374 8.032 29.833 1.00 91.75 233 ALA A CA 1
ATOM 1778 C C . ALA A 1 233 ? -15.841 8.446 29.631 1.00 91.75 233 ALA A C 1
ATOM 1780 O O . ALA A 1 233 ? -16.323 9.393 30.256 1.00 91.75 233 ALA A O 1
ATOM 1781 N N . ALA A 1 234 ? -16.584 7.696 28.815 1.00 89.44 234 ALA A N 1
ATOM 1782 C CA . ALA A 1 234 ? -17.965 8.007 28.480 1.00 89.44 234 ALA A CA 1
ATOM 1783 C C . ALA A 1 234 ? -18.920 7.837 29.676 1.00 89.44 234 ALA A C 1
ATOM 1785 O O . ALA A 1 234 ? -19.922 8.547 29.742 1.00 89.44 234 ALA A O 1
ATOM 1786 N N . ARG A 1 235 ? -18.607 6.975 30.662 1.00 86.12 235 ARG A N 1
ATOM 1787 C CA . ARG A 1 235 ? -19.420 6.793 31.889 1.00 86.12 235 ARG A CA 1
ATOM 1788 C C . ARG A 1 235 ? -19.702 8.097 32.633 1.00 86.12 235 ARG A C 1
ATOM 1790 O O . ARG A 1 235 ? -20.777 8.245 33.213 1.00 86.12 235 ARG A O 1
ATOM 1797 N N . ARG A 1 236 ? -18.735 9.018 32.653 1.00 86.06 236 ARG A N 1
ATOM 1798 C CA . ARG A 1 236 ? -18.853 10.342 33.282 1.00 86.06 236 ARG A CA 1
ATOM 1799 C C . ARG A 1 236 ? -18.209 11.388 32.369 1.00 86.06 236 ARG A C 1
ATOM 1801 O O . ARG A 1 236 ? -17.062 11.769 32.624 1.00 86.06 236 ARG A O 1
ATOM 1808 N N . PRO A 1 237 ? -18.923 11.855 31.326 1.00 87.12 237 PRO A N 1
ATOM 1809 C CA . PRO A 1 237 ? -18.388 12.832 30.386 1.00 87.12 237 PRO A CA 1
ATOM 1810 C C . PRO A 1 237 ? -17.956 14.101 31.122 1.00 87.12 237 PRO A C 1
ATOM 1812 O O . PRO A 1 237 ? -18.684 14.615 31.969 1.00 87.12 237 PRO A O 1
ATOM 1815 N N . GLY A 1 238 ? -16.752 14.586 30.834 1.00 89.69 238 GLY A N 1
ATOM 1816 C CA . GLY A 1 238 ? -16.151 15.726 31.518 1.00 89.69 238 GLY A CA 1
ATOM 1817 C C . GLY A 1 238 ? -15.611 15.424 32.918 1.00 89.69 238 GLY A C 1
ATOM 1818 O O . GLY A 1 238 ? -15.089 16.336 33.548 1.00 89.69 238 GLY A O 1
ATOM 1819 N N . GLY A 1 239 ? -15.691 14.188 33.423 1.00 92.81 239 GLY A N 1
ATOM 1820 C CA . GLY A 1 239 ? -15.139 13.777 34.719 1.00 92.81 239 GLY A CA 1
ATOM 1821 C C . GLY A 1 239 ? -13.604 13.699 34.750 1.00 92.81 239 GLY A C 1
ATOM 1822 O O . GLY A 1 239 ? -12.929 13.893 33.744 1.00 92.81 239 GLY A O 1
ATOM 1823 N N . ARG A 1 240 ? -13.015 13.387 35.916 1.00 95.75 240 ARG A N 1
ATOM 1824 C CA . ARG A 1 240 ? -11.541 13.309 36.072 1.00 95.75 240 ARG A CA 1
ATOM 1825 C C . ARG A 1 240 ? -10.902 12.255 35.157 1.00 95.75 240 ARG A C 1
ATOM 1827 O O . ARG A 1 240 ? -9.890 12.551 34.537 1.00 95.75 240 ARG A O 1
ATOM 1834 N N . ILE A 1 241 ? -11.508 11.066 35.058 1.00 94.81 241 ILE A N 1
ATOM 1835 C CA . ILE A 1 241 ? -11.028 9.968 34.197 1.00 94.81 241 ILE A CA 1
ATOM 1836 C C . ILE A 1 241 ? -11.032 10.408 32.733 1.00 94.81 241 ILE A C 1
ATOM 1838 O O . ILE A 1 241 ? -10.012 10.311 32.063 1.00 94.81 241 ILE A O 1
ATOM 1842 N N . ASP A 1 242 ? -12.156 10.961 32.280 1.00 95.19 242 ASP A N 1
ATOM 1843 C CA . ASP A 1 242 ? -12.324 11.460 30.920 1.00 95.19 242 ASP A CA 1
ATOM 1844 C C . ASP A 1 242 ? -11.264 12.513 30.552 1.00 95.19 242 ASP A C 1
ATOM 1846 O O . ASP A 1 242 ? -10.543 12.382 29.565 1.00 95.19 242 ASP A O 1
ATOM 1850 N N . ARG A 1 243 ? -11.097 13.528 31.408 1.00 94.94 243 ARG A N 1
ATOM 1851 C CA . ARG A 1 243 ? -10.112 14.597 31.192 1.00 94.94 243 ARG A CA 1
ATOM 1852 C C . ARG A 1 243 ? -8.674 14.085 31.201 1.00 94.94 243 ARG A C 1
ATOM 1854 O O . ARG A 1 243 ? -7.871 14.560 30.405 1.00 94.94 243 ARG A O 1
ATOM 1861 N N . ASN A 1 244 ? -8.336 13.153 32.091 1.00 97.00 244 ASN A N 1
ATOM 1862 C CA . ASN A 1 244 ? -6.983 12.606 32.167 1.00 97.00 244 ASN A CA 1
ATOM 1863 C C . ASN A 1 244 ? -6.666 11.740 30.946 1.00 97.00 244 ASN A C 1
ATOM 1865 O O . ASN A 1 244 ? -5.635 11.964 30.324 1.00 97.00 244 ASN A O 1
ATOM 1869 N N . LEU A 1 245 ? -7.568 10.834 30.550 1.00 96.88 245 LEU A N 1
ATOM 1870 C CA . LEU A 1 245 ? -7.396 10.027 29.338 1.00 96.88 245 LEU A CA 1
ATOM 1871 C C . LEU A 1 245 ? -7.325 10.904 28.083 1.00 96.88 245 LEU A C 1
ATOM 1873 O O . LEU A 1 245 ? -6.467 10.681 27.236 1.00 96.88 245 LEU A O 1
ATOM 1877 N N . GLY A 1 246 ? -8.160 11.944 27.992 1.00 96.25 246 GLY A N 1
ATOM 1878 C CA . GLY A 1 246 ? -8.102 12.925 26.906 1.00 96.25 246 GLY A CA 1
ATOM 1879 C C . GLY A 1 246 ? -6.761 13.660 26.829 1.00 96.25 246 GLY A C 1
ATOM 1880 O O . GLY A 1 246 ? -6.204 13.800 25.743 1.00 96.25 246 GLY A O 1
ATOM 1881 N N . ARG A 1 247 ? -6.205 14.084 27.975 1.00 96.38 247 ARG A N 1
ATOM 1882 C CA . ARG A 1 247 ? -4.866 14.698 28.046 1.00 96.38 247 ARG A CA 1
ATOM 1883 C C . ARG A 1 247 ? -3.768 13.715 27.651 1.00 96.38 247 ARG A C 1
ATOM 1885 O O . ARG A 1 247 ? -2.906 14.080 26.862 1.00 96.38 247 ARG A O 1
ATOM 1892 N N . SER A 1 248 ? -3.810 12.483 28.158 1.00 95.06 248 SER A N 1
ATOM 1893 C CA . SER A 1 248 ? -2.857 11.430 27.790 1.00 95.06 248 SER A CA 1
ATOM 1894 C C . SER A 1 248 ? -2.890 11.144 26.291 1.00 95.06 248 SER A C 1
ATOM 1896 O O . SER A 1 248 ? -1.838 11.115 25.662 1.00 95.06 248 SER A O 1
ATOM 1898 N N . ALA A 1 249 ? -4.085 11.034 25.703 1.00 96.06 249 ALA A N 1
ATOM 1899 C CA . ALA A 1 249 ? -4.241 10.849 24.266 1.00 96.06 249 ALA A CA 1
ATOM 1900 C C . ALA A 1 249 ? -3.590 11.995 23.486 1.00 96.06 249 ALA A C 1
ATOM 1902 O O . ALA A 1 249 ? -2.829 11.759 22.555 1.00 96.06 249 ALA A O 1
ATOM 1903 N N . MET A 1 250 ? -3.846 13.237 23.898 1.00 95.94 250 MET A N 1
ATOM 1904 C CA . MET A 1 250 ? -3.297 14.421 23.244 1.00 95.94 250 MET A CA 1
ATOM 1905 C C . MET A 1 250 ? -1.765 14.487 23.349 1.00 95.94 250 MET A C 1
ATOM 1907 O O . MET A 1 250 ? -1.116 14.810 22.363 1.00 95.94 250 MET A O 1
ATOM 1911 N N . LEU A 1 251 ? -1.183 14.118 24.497 1.00 95.38 251 LEU A N 1
ATOM 1912 C CA . LEU A 1 251 ? 0.272 14.047 24.683 1.00 95.38 251 LEU A CA 1
ATOM 1913 C C . LEU A 1 251 ? 0.923 12.986 23.792 1.00 95.38 251 LEU A C 1
ATOM 1915 O O . LEU A 1 251 ? 1.959 13.249 23.188 1.00 95.38 251 LEU A O 1
ATOM 1919 N N . VAL A 1 252 ? 0.324 11.796 23.701 1.00 95.56 252 VAL A N 1
ATOM 1920 C CA . VAL A 1 252 ? 0.881 10.713 22.883 1.00 95.56 252 VAL A CA 1
ATOM 1921 C C . VAL A 1 252 ? 0.773 11.044 21.397 1.00 95.56 252 VAL A C 1
ATOM 1923 O O . VAL A 1 252 ? 1.760 10.884 20.686 1.00 95.56 252 VAL A O 1
ATOM 1926 N N . ILE A 1 253 ? -0.380 11.556 20.950 1.00 95.25 253 ILE A N 1
ATOM 1927 C CA . ILE A 1 253 ? -0.633 11.934 19.549 1.00 95.25 253 ILE A CA 1
ATOM 1928 C C . ILE A 1 253 ? 0.223 13.135 19.115 1.00 95.25 253 ILE A C 1
ATOM 1930 O O . ILE A 1 253 ? 0.590 13.227 17.948 1.00 95.25 253 ILE A O 1
ATOM 1934 N N . ALA A 1 254 ? 0.554 14.053 20.031 1.00 96.12 254 ALA A N 1
ATOM 1935 C CA . ALA A 1 254 ? 1.384 15.219 19.721 1.00 96.12 254 ALA A CA 1
ATOM 1936 C C . ALA A 1 254 ? 2.825 14.853 19.324 1.00 96.12 254 ALA A C 1
ATOM 1938 O O . ALA A 1 254 ? 3.487 15.619 18.627 1.00 96.12 254 ALA A O 1
ATOM 1939 N N . VAL A 1 255 ? 3.318 13.695 19.766 1.00 95.56 255 VAL A N 1
ATOM 1940 C CA . VAL A 1 255 ? 4.645 13.189 19.410 1.00 95.56 255 VAL A CA 1
ATOM 1941 C C . VAL A 1 255 ? 4.527 12.296 18.174 1.00 95.56 255 VAL A C 1
ATOM 1943 O O . VAL A 1 255 ? 3.614 11.481 18.067 1.00 95.56 255 VAL A O 1
ATOM 1946 N N . SER A 1 256 ? 5.478 12.412 17.241 1.00 94.94 256 SER A N 1
ATOM 1947 C CA . SER A 1 256 ? 5.524 11.550 16.054 1.00 94.94 256 SER A CA 1
ATOM 1948 C C . SER A 1 256 ? 5.539 10.069 16.444 1.00 94.94 256 SER A C 1
ATOM 1950 O O . SER A 1 256 ? 6.338 9.642 17.282 1.00 94.94 256 SER A O 1
ATOM 1952 N N . GLY A 1 257 ? 4.696 9.260 15.797 1.00 92.12 257 GLY A N 1
ATOM 1953 C CA . GLY A 1 257 ? 4.628 7.822 16.063 1.00 92.12 257 GLY A CA 1
ATOM 1954 C C . GLY A 1 257 ? 5.972 7.110 15.863 1.00 92.12 257 GLY A C 1
ATOM 1955 O O . GLY A 1 257 ? 6.317 6.214 16.630 1.00 92.12 257 GLY A O 1
ATOM 1956 N N . VAL A 1 258 ? 6.789 7.566 14.906 1.00 94.88 258 VAL A N 1
ATOM 1957 C CA . VAL A 1 258 ? 8.151 7.043 14.695 1.00 94.88 258 VAL A CA 1
ATOM 1958 C C . VAL A 1 258 ? 9.020 7.255 15.939 1.00 94.88 258 VAL A C 1
ATOM 1960 O O . VAL A 1 258 ? 9.737 6.344 16.347 1.00 94.88 258 VAL A O 1
ATOM 1963 N N . SER A 1 259 ? 8.928 8.420 16.585 1.00 95.88 259 SER A N 1
ATOM 1964 C CA . SER A 1 259 ? 9.692 8.724 17.799 1.00 95.88 259 SER A CA 1
ATOM 1965 C C . SER A 1 259 ? 9.309 7.801 18.953 1.00 95.88 259 SER A C 1
ATOM 1967 O O . SER A 1 259 ? 10.196 7.308 19.644 1.00 95.88 259 SER A O 1
ATOM 1969 N N . TRP A 1 260 ? 8.017 7.498 19.127 1.00 95.62 260 TRP A N 1
ATOM 1970 C CA . TRP A 1 260 ? 7.570 6.514 20.119 1.00 95.62 260 TRP A CA 1
ATOM 1971 C C . TRP A 1 260 ? 8.107 5.117 19.834 1.00 95.62 260 TRP A C 1
ATOM 1973 O O . TRP A 1 260 ? 8.591 4.452 20.745 1.00 95.62 260 TRP A O 1
ATOM 1983 N N . VAL A 1 261 ? 8.054 4.682 18.574 1.00 95.56 261 VAL A N 1
ATOM 1984 C CA . VAL A 1 261 ? 8.578 3.375 18.164 1.00 95.56 261 VAL A CA 1
ATOM 1985 C C . VAL A 1 261 ? 10.073 3.264 18.478 1.00 95.56 261 VAL A C 1
ATOM 1987 O O . VAL A 1 261 ? 10.497 2.281 19.086 1.00 95.56 261 VAL A O 1
ATOM 1990 N N . LEU A 1 262 ? 10.867 4.279 18.120 1.00 94.88 262 LEU A N 1
ATOM 1991 C CA . LEU A 1 262 ? 12.307 4.303 18.388 1.00 94.88 262 LEU A CA 1
ATOM 1992 C C . LEU A 1 262 ? 12.618 4.383 19.888 1.00 94.88 262 LEU A C 1
ATOM 1994 O O . LEU A 1 262 ? 13.491 3.658 20.359 1.00 94.88 262 LEU A O 1
ATOM 1998 N N . LEU A 1 263 ? 11.889 5.208 20.645 1.00 95.56 263 LEU A N 1
ATOM 1999 C CA . LEU A 1 263 ? 12.067 5.355 22.091 1.00 95.56 263 LEU A CA 1
ATOM 2000 C C . LEU A 1 263 ? 11.747 4.056 22.830 1.00 95.56 263 LEU A C 1
ATOM 2002 O O . LEU A 1 263 ? 12.550 3.598 23.638 1.00 95.56 263 LEU A O 1
ATOM 2006 N N . LEU A 1 264 ? 10.594 3.445 22.550 1.00 95.06 264 LEU A N 1
ATOM 2007 C CA . LEU A 1 264 ? 10.163 2.225 23.232 1.00 95.06 264 LEU A CA 1
ATOM 2008 C C . LEU A 1 264 ? 11.046 1.038 22.842 1.00 95.06 264 LEU A C 1
ATOM 2010 O O . LEU A 1 264 ? 11.441 0.268 23.715 1.00 95.06 264 LEU A O 1
ATOM 2014 N N . ARG A 1 265 ? 11.445 0.922 21.568 1.00 93.88 265 ARG A N 1
ATOM 2015 C CA . ARG A 1 265 ? 12.462 -0.060 21.167 1.00 93.88 265 ARG A CA 1
ATOM 2016 C C . ARG A 1 265 ? 13.784 0.182 21.898 1.00 93.88 265 ARG A C 1
ATOM 2018 O O . ARG A 1 265 ? 14.351 -0.761 22.439 1.00 93.88 265 ARG A O 1
ATOM 2025 N N . GLY A 1 266 ? 14.268 1.422 21.942 1.00 92.62 266 GLY A N 1
ATOM 2026 C CA . GLY A 1 266 ? 15.515 1.774 22.621 1.00 92.62 266 GLY A CA 1
ATOM 2027 C C . GLY A 1 266 ? 15.487 1.445 24.115 1.00 92.62 266 GLY A C 1
ATOM 2028 O O . GLY A 1 266 ? 16.429 0.859 24.634 1.00 92.62 266 GLY A O 1
ATOM 2029 N N . LEU A 1 267 ? 14.384 1.742 24.800 1.00 93.88 267 LEU A N 1
ATOM 2030 C CA . LEU A 1 267 ? 14.246 1.487 26.231 1.00 93.88 267 LEU A CA 1
ATOM 2031 C C . LEU A 1 267 ? 14.142 -0.013 26.543 1.00 93.88 267 LEU A C 1
ATOM 2033 O O . LEU A 1 267 ? 14.917 -0.540 27.338 1.00 93.88 267 LEU A O 1
ATOM 2037 N N . PHE A 1 268 ? 13.206 -0.710 25.896 1.00 92.69 268 PHE A N 1
ATOM 2038 C CA . PHE A 1 268 ? 12.874 -2.094 26.241 1.00 92.69 268 PHE A CA 1
ATOM 2039 C C . PHE A 1 268 ? 13.802 -3.131 25.604 1.00 92.69 268 PHE A C 1
ATOM 2041 O O . PHE A 1 268 ? 14.058 -4.164 26.223 1.00 92.69 268 PHE A O 1
ATOM 2048 N N . ALA A 1 269 ? 14.307 -2.877 24.393 1.00 88.81 269 ALA A N 1
ATOM 2049 C CA . ALA A 1 269 ? 15.195 -3.809 23.703 1.00 88.81 269 ALA A CA 1
ATOM 2050 C C . ALA A 1 269 ? 16.677 -3.456 23.874 1.00 88.81 269 ALA A C 1
ATOM 2052 O O . ALA A 1 269 ? 17.473 -4.344 24.148 1.00 88.81 269 ALA A O 1
ATOM 2053 N N . ALA A 1 270 ? 17.065 -2.181 23.741 1.00 86.62 270 ALA A N 1
ATOM 2054 C CA . ALA A 1 270 ? 18.486 -1.815 23.778 1.00 86.62 270 ALA A CA 1
ATOM 2055 C C . ALA A 1 270 ? 19.009 -1.536 25.197 1.00 86.62 270 ALA A C 1
ATOM 2057 O O . ALA A 1 270 ? 20.099 -1.977 25.542 1.00 86.62 270 ALA A O 1
ATOM 2058 N N . HIS A 1 271 ? 18.252 -0.813 26.025 1.00 90.56 271 HIS A N 1
ATOM 2059 C CA . HIS A 1 271 ? 18.716 -0.414 27.354 1.00 90.56 271 HIS A CA 1
ATOM 2060 C C . HIS A 1 271 ? 18.456 -1.493 28.412 1.00 90.56 271 HIS A C 1
ATOM 2062 O O . HIS A 1 271 ? 19.373 -1.893 29.123 1.00 90.56 271 HIS A O 1
ATOM 2068 N N . TRP A 1 272 ? 17.222 -1.998 28.507 1.00 91.00 272 TRP A N 1
ATOM 2069 C CA . TRP A 1 272 ? 16.856 -3.014 29.501 1.00 91.00 272 TRP A CA 1
ATOM 2070 C C . TRP A 1 272 ? 17.022 -4.458 29.026 1.00 91.00 272 TRP A C 1
ATOM 2072 O O . TRP A 1 272 ? 16.986 -5.365 29.853 1.00 91.00 272 TRP A O 1
ATOM 2082 N N . SER A 1 273 ? 17.214 -4.687 27.721 1.00 88.50 273 SER A N 1
ATOM 2083 C CA . SER A 1 273 ? 17.369 -6.028 27.131 1.00 88.50 273 SER A CA 1
ATOM 2084 C C . SER A 1 273 ? 16.245 -7.012 27.499 1.00 88.50 273 SER A C 1
ATOM 2086 O O . SER A 1 273 ? 16.457 -8.222 27.537 1.00 88.50 273 SER A O 1
ATOM 2088 N N . TRP A 1 274 ? 15.034 -6.515 27.782 1.00 88.19 274 TRP A N 1
ATOM 2089 C CA . TRP A 1 274 ? 13.877 -7.368 28.088 1.00 88.19 274 TRP A CA 1
ATOM 2090 C C . TRP A 1 274 ? 13.394 -8.118 26.849 1.00 88.19 274 TRP A C 1
ATOM 2092 O O . TRP A 1 274 ? 12.868 -9.224 26.953 1.00 88.19 274 TRP A O 1
ATOM 2102 N N . PHE A 1 275 ? 13.582 -7.516 25.677 1.00 89.25 275 PHE A N 1
ATOM 2103 C CA . PHE A 1 275 ? 13.180 -8.052 24.385 1.00 89.25 275 PHE A CA 1
ATOM 2104 C C . PHE A 1 275 ? 14.344 -7.992 23.394 1.00 89.25 275 PHE A C 1
ATOM 2106 O O . PHE A 1 275 ? 15.202 -7.115 23.511 1.00 89.25 275 PHE A O 1
ATOM 2113 N N . PRO A 1 276 ? 14.381 -8.886 22.395 1.00 83.69 276 PRO A N 1
ATOM 2114 C CA . PRO A 1 276 ? 15.376 -8.812 21.338 1.00 83.69 276 PRO A CA 1
ATOM 2115 C C . PRO A 1 276 ? 15.160 -7.578 20.454 1.00 83.69 276 PRO A C 1
ATOM 2117 O O . PRO A 1 276 ? 14.057 -7.046 20.314 1.00 83.69 276 PRO A O 1
ATOM 2120 N N . VAL A 1 277 ? 16.251 -7.124 19.840 1.00 81.81 277 VAL A N 1
ATOM 2121 C CA . VAL A 1 277 ? 16.274 -5.936 18.974 1.00 81.81 277 VAL A CA 1
ATOM 2122 C C . VAL A 1 277 ? 15.589 -6.195 17.625 1.00 81.81 277 VAL A C 1
ATOM 2124 O O . VAL A 1 277 ? 15.048 -5.257 17.032 1.00 81.81 277 VAL A O 1
ATOM 2127 N N . THR A 1 278 ? 15.615 -7.444 17.158 1.00 85.00 278 THR A N 1
ATOM 2128 C CA . THR A 1 278 ? 14.974 -7.930 15.931 1.00 85.00 278 THR A CA 1
ATOM 2129 C C . THR A 1 278 ? 13.832 -8.878 16.278 1.00 85.00 278 THR A C 1
ATOM 2131 O O . THR A 1 278 ? 13.896 -9.620 17.258 1.00 85.00 278 THR A O 1
ATOM 2134 N N . ALA A 1 279 ? 12.770 -8.852 15.473 1.00 80.62 279 ALA A N 1
ATOM 2135 C CA . ALA A 1 279 ? 11.564 -9.630 15.748 1.00 80.62 279 ALA A CA 1
ATOM 2136 C C . ALA A 1 279 ? 11.454 -10.946 14.953 1.00 80.62 279 ALA A C 1
ATOM 2138 O O . ALA A 1 279 ? 10.565 -11.748 15.238 1.00 80.62 279 ALA A O 1
ATOM 2139 N N . TRP A 1 280 ? 12.317 -11.171 13.952 1.00 81.00 280 TRP A N 1
ATOM 2140 C CA . TRP A 1 280 ? 12.102 -12.214 12.938 1.00 81.00 280 TRP A CA 1
ATOM 2141 C C . TRP A 1 280 ? 13.287 -13.156 12.664 1.00 81.00 280 TRP A C 1
ATOM 2143 O O . TRP A 1 280 ? 13.133 -14.083 11.874 1.00 81.00 280 TRP A O 1
ATOM 2153 N N . ASP A 1 281 ? 14.441 -12.976 13.311 1.00 77.31 281 ASP A N 1
ATOM 2154 C CA . ASP A 1 281 ? 15.613 -13.843 13.110 1.00 77.31 281 ASP A CA 1
ATOM 2155 C C . ASP A 1 281 ? 16.256 -14.264 14.449 1.00 77.31 281 ASP A C 1
ATOM 2157 O O . ASP A 1 281 ? 17.028 -13.485 15.017 1.00 77.31 281 ASP A O 1
ATOM 2161 N N . PRO A 1 282 ? 15.921 -15.454 14.997 1.00 72.25 282 PRO A N 1
ATOM 2162 C CA . PRO A 1 282 ? 14.808 -16.331 14.614 1.00 72.25 282 PRO A CA 1
ATOM 2163 C C . PRO A 1 282 ? 13.443 -15.773 15.075 1.00 72.25 282 PRO A C 1
ATOM 2165 O O . PRO A 1 282 ? 13.365 -15.071 16.090 1.00 72.25 282 PRO A O 1
ATOM 2168 N N . PRO A 1 283 ? 12.334 -16.099 14.384 1.00 72.81 283 PRO A N 1
ATOM 2169 C CA . PRO A 1 283 ? 11.010 -15.639 14.785 1.00 72.81 283 PRO A CA 1
ATOM 2170 C C . PRO A 1 283 ? 10.606 -16.321 16.097 1.00 72.81 283 PRO A C 1
ATOM 2172 O O . PRO A 1 283 ? 10.442 -17.539 16.163 1.00 72.81 283 PRO A O 1
ATOM 2175 N N . SER A 1 284 ? 10.431 -15.531 17.156 1.00 82.38 284 SER A N 1
ATOM 2176 C CA . SER A 1 284 ? 9.935 -16.016 18.445 1.00 82.38 284 SER A CA 1
ATOM 2177 C C . SER A 1 284 ? 8.754 -15.176 18.914 1.00 82.38 284 SER A C 1
ATOM 2179 O O . SER A 1 284 ? 8.686 -13.972 18.662 1.00 82.38 284 SER A O 1
ATOM 2181 N N . LEU A 1 285 ? 7.816 -15.804 19.628 1.00 82.44 285 LEU A N 1
ATOM 2182 C CA . LEU A 1 285 ? 6.664 -15.095 20.198 1.00 82.44 285 LEU A CA 1
ATOM 2183 C C . LEU A 1 285 ? 7.107 -13.959 21.129 1.00 82.44 285 LEU A C 1
ATOM 2185 O O . LEU A 1 285 ? 6.496 -12.894 21.129 1.00 82.44 285 LEU A O 1
ATOM 2189 N N . HIS A 1 286 ? 8.204 -14.164 21.866 1.00 85.69 286 HIS A N 1
ATOM 2190 C CA . HIS A 1 286 ? 8.808 -13.137 22.716 1.00 85.69 286 HIS A CA 1
ATOM 2191 C C . HIS A 1 286 ? 9.296 -11.934 21.902 1.00 85.69 286 HIS A C 1
ATOM 2193 O O . HIS A 1 286 ? 9.034 -10.791 22.265 1.00 85.69 286 HIS A O 1
ATOM 2199 N N . ALA A 1 287 ? 9.939 -12.181 20.759 1.00 86.25 287 ALA A N 1
ATOM 2200 C CA . ALA A 1 287 ? 10.443 -11.130 19.881 1.00 86.25 287 ALA A CA 1
ATOM 2201 C C . ALA A 1 287 ? 9.327 -10.316 19.204 1.00 86.25 287 ALA A C 1
ATOM 2203 O O . ALA A 1 287 ? 9.471 -9.110 19.009 1.00 86.25 287 ALA A O 1
ATOM 2204 N N . LEU A 1 288 ? 8.192 -10.951 18.895 1.00 89.44 288 LEU A N 1
ATOM 2205 C CA . LEU A 1 288 ? 7.020 -10.281 18.323 1.00 89.44 288 LEU A CA 1
ATOM 2206 C C . LEU A 1 288 ? 6.224 -9.473 19.355 1.00 89.44 288 LEU A C 1
ATOM 2208 O O . LEU A 1 288 ? 5.508 -8.542 18.989 1.00 89.44 288 LEU A O 1
ATOM 2212 N N . LEU A 1 289 ? 6.349 -9.787 20.643 1.00 92.75 289 LEU A N 1
ATOM 2213 C CA . LEU A 1 289 ? 5.532 -9.170 21.684 1.00 92.75 289 LEU A CA 1
ATOM 2214 C C . LEU A 1 289 ? 5.793 -7.663 21.806 1.00 92.75 289 LEU A C 1
ATOM 2216 O O . LEU A 1 289 ? 4.845 -6.886 21.899 1.00 92.75 289 LEU A O 1
ATOM 2220 N N . LEU A 1 290 ? 7.055 -7.230 21.727 1.00 93.75 290 LEU A N 1
ATOM 2221 C CA . LEU A 1 290 ? 7.403 -5.809 21.797 1.00 93.75 290 LEU A CA 1
ATOM 2222 C C . LEU A 1 290 ? 6.792 -4.974 20.651 1.00 93.75 290 LEU A C 1
ATOM 2224 O O . LEU A 1 290 ? 6.098 -4.001 20.958 1.00 93.75 290 LEU A O 1
ATOM 2228 N N . PRO A 1 291 ? 6.972 -5.308 19.355 1.00 94.56 291 PRO A N 1
ATOM 2229 C CA . PRO A 1 291 ? 6.340 -4.542 18.283 1.00 94.56 291 PRO A CA 1
ATOM 2230 C C . PRO A 1 291 ? 4.806 -4.601 18.335 1.00 94.56 291 PRO A C 1
ATOM 2232 O O . PRO A 1 291 ? 4.172 -3.594 18.026 1.00 94.56 291 PRO A O 1
ATOM 2235 N N . ILE A 1 292 ? 4.201 -5.708 18.792 1.00 95.38 292 ILE A N 1
ATOM 2236 C CA . ILE A 1 292 ? 2.743 -5.802 19.010 1.00 95.38 292 ILE A CA 1
ATOM 2237 C C . ILE A 1 292 ? 2.287 -4.815 20.089 1.00 95.38 292 ILE A C 1
ATOM 2239 O O . ILE A 1 292 ? 1.327 -4.075 19.875 1.00 95.38 292 ILE A O 1
ATOM 2243 N N . LEU A 1 293 ? 2.969 -4.780 21.238 1.00 96.00 293 LEU A N 1
ATOM 2244 C CA . LEU A 1 293 ? 2.635 -3.876 22.341 1.00 96.00 293 LEU A CA 1
ATOM 2245 C C . LEU A 1 293 ? 2.809 -2.411 21.949 1.00 96.00 293 LEU A C 1
ATOM 2247 O O . LEU A 1 293 ? 1.952 -1.588 22.267 1.00 96.00 293 LEU A O 1
ATOM 2251 N N . ILE A 1 294 ? 3.895 -2.088 21.242 1.00 96.38 294 ILE A N 1
ATOM 2252 C CA . ILE A 1 294 ? 4.141 -0.736 20.737 1.00 96.38 294 ILE A CA 1
ATOM 2253 C C . ILE A 1 294 ? 3.028 -0.347 19.762 1.00 96.38 294 ILE A C 1
ATOM 2255 O O . ILE A 1 294 ? 2.427 0.712 19.927 1.00 96.38 294 ILE A O 1
ATOM 2259 N N . TRP A 1 295 ? 2.688 -1.201 18.792 1.00 96.25 295 TRP A N 1
ATOM 2260 C CA . TRP A 1 295 ? 1.595 -0.909 17.864 1.00 96.25 295 TRP A CA 1
ATOM 2261 C C . TRP A 1 295 ? 0.272 -0.698 18.604 1.00 96.25 295 TRP A C 1
ATOM 2263 O O . TRP A 1 295 ? -0.371 0.334 18.420 1.00 96.25 295 TRP A O 1
ATOM 2273 N N . ALA A 1 296 ? -0.107 -1.623 19.488 1.00 97.12 296 ALA A N 1
ATOM 2274 C CA . ALA A 1 296 ? -1.335 -1.518 20.265 1.00 97.12 296 ALA A CA 1
ATOM 2275 C C . ALA A 1 296 ? -1.374 -0.217 21.080 1.00 97.12 296 ALA A C 1
ATOM 2277 O O . ALA A 1 296 ? -2.392 0.475 21.076 1.00 97.12 296 ALA A O 1
ATOM 2278 N N . PHE A 1 297 ? -0.263 0.164 21.721 1.00 96.88 297 PHE A N 1
ATOM 2279 C CA . PHE A 1 297 ? -0.143 1.422 22.458 1.00 96.88 297 PHE A CA 1
ATOM 2280 C C . PHE A 1 297 ? -0.358 2.644 21.558 1.00 96.88 297 PHE A C 1
ATOM 2282 O O . PHE A 1 297 ? -1.155 3.514 21.904 1.00 96.88 297 PHE A O 1
ATOM 2289 N N . LEU A 1 298 ? 0.304 2.709 20.397 1.00 95.62 298 LEU A N 1
ATOM 2290 C CA . LEU A 1 298 ? 0.150 3.835 19.472 1.00 95.62 298 LEU A CA 1
ATOM 2291 C C . LEU A 1 298 ? -1.263 3.915 18.876 1.00 95.62 298 LEU A C 1
ATOM 2293 O O . LEU A 1 298 ? -1.805 5.012 18.766 1.00 95.62 298 LEU A O 1
ATOM 2297 N N . ALA A 1 299 ? -1.869 2.778 18.524 1.00 94.69 299 ALA A N 1
ATOM 2298 C CA . ALA A 1 299 ? -3.224 2.721 17.971 1.00 94.69 299 ALA A CA 1
ATOM 2299 C C . ALA A 1 299 ? -4.302 3.075 19.011 1.00 94.69 299 ALA A C 1
ATOM 2301 O O . ALA A 1 299 ? -5.328 3.660 18.670 1.00 94.69 299 ALA A O 1
ATOM 2302 N N . THR A 1 300 ? -4.047 2.793 20.296 1.00 97.31 300 THR A N 1
ATOM 2303 C CA . THR A 1 300 ? -5.022 2.990 21.380 1.00 97.31 300 THR A CA 1
ATOM 2304 C C . THR A 1 300 ? -5.518 4.434 21.477 1.00 97.31 300 THR A C 1
ATOM 2306 O O . THR A 1 300 ? -6.702 4.662 21.715 1.00 97.31 300 THR A O 1
ATOM 2309 N N . TRP A 1 301 ? -4.637 5.426 21.328 1.00 96.62 301 TRP A N 1
ATOM 2310 C CA . TRP A 1 301 ? -4.969 6.822 21.639 1.00 96.62 301 TRP A CA 1
ATOM 2311 C C . TRP A 1 301 ? -5.803 7.537 20.565 1.00 96.62 301 TRP A C 1
ATOM 2313 O O . TRP A 1 301 ? -6.786 8.186 20.943 1.00 96.62 301 TRP A O 1
ATOM 2323 N N . PRO A 1 302 ? -5.485 7.431 19.258 1.00 95.62 302 PRO A N 1
ATOM 2324 C CA . PRO A 1 302 ? -6.366 7.930 18.202 1.00 95.62 302 PRO A CA 1
ATOM 2325 C C . PRO A 1 302 ? -7.741 7.253 18.235 1.00 95.62 302 PRO A C 1
ATOM 2327 O O . PRO A 1 302 ? -8.763 7.941 18.221 1.00 95.62 302 PRO A O 1
ATOM 2330 N N . ASP A 1 303 ? -7.775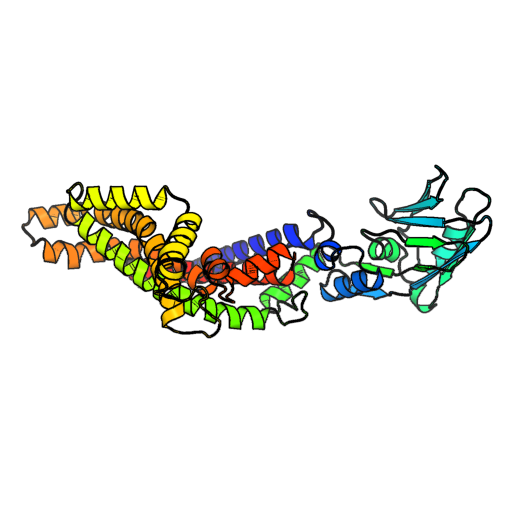 5.925 18.379 1.00 96.56 303 ASP A N 1
ATOM 2331 C CA . ASP A 1 303 ? -9.026 5.164 18.425 1.00 96.56 303 ASP A CA 1
ATOM 2332 C C . ASP A 1 303 ? -9.854 5.507 19.665 1.00 96.56 303 ASP A C 1
ATOM 2334 O O . ASP A 1 303 ? -11.068 5.691 19.574 1.00 96.56 303 ASP A O 1
ATOM 2338 N N . PHE A 1 304 ? -9.208 5.688 20.822 1.00 97.50 304 PHE A N 1
ATOM 2339 C CA . PHE A 1 304 ? -9.865 6.163 22.038 1.00 97.50 304 PHE A CA 1
ATOM 2340 C C . PHE A 1 304 ? -10.611 7.476 21.789 1.00 97.50 304 PHE A C 1
ATOM 2342 O O . PHE A 1 304 ? -11.758 7.604 22.215 1.00 97.50 304 PHE A O 1
ATOM 2349 N N . GLN A 1 305 ? -9.996 8.443 21.098 1.00 95.94 305 GLN A N 1
ATOM 2350 C CA . GLN A 1 305 ? -10.628 9.737 20.830 1.00 95.94 305 GLN A CA 1
ATOM 2351 C C . GLN A 1 305 ? -11.886 9.578 19.973 1.00 95.94 305 GLN A C 1
ATOM 2353 O O . GLN A 1 305 ? -12.927 10.149 20.311 1.00 95.94 305 GLN A O 1
ATOM 2358 N N . VAL A 1 306 ? -11.817 8.774 18.910 1.00 96.62 306 VAL A N 1
ATOM 2359 C CA . VAL A 1 306 ? -12.961 8.533 18.020 1.00 96.62 306 VAL A CA 1
ATOM 2360 C C . VAL A 1 306 ? -14.065 7.759 18.744 1.00 96.62 306 VAL A C 1
ATOM 2362 O O . VAL A 1 306 ? -15.211 8.212 18.792 1.00 96.62 306 VAL A O 1
ATOM 2365 N N . TYR A 1 307 ? -13.735 6.646 19.403 1.00 96.06 307 TYR A N 1
ATOM 2366 C CA . TYR A 1 307 ? -14.704 5.857 20.169 1.00 96.06 307 TYR A CA 1
ATOM 2367 C C . TYR A 1 307 ? -15.348 6.664 21.292 1.00 96.06 307 TYR A C 1
ATOM 2369 O O . TYR A 1 307 ? -16.556 6.569 21.520 1.00 96.06 307 TYR A O 1
ATOM 2377 N N . ARG A 1 308 ? -14.578 7.515 21.972 1.00 94.94 308 ARG A N 1
ATOM 2378 C CA . ARG A 1 308 ? -15.099 8.426 22.990 1.00 94.94 308 ARG A CA 1
ATOM 2379 C C . ARG A 1 308 ? -16.094 9.413 22.388 1.00 94.94 308 ARG A C 1
ATOM 2381 O O . ARG A 1 308 ? -17.151 9.614 22.983 1.00 94.94 308 ARG A O 1
ATOM 2388 N N . GLN A 1 309 ? -15.789 10.026 21.244 1.00 94.81 309 GLN A N 1
ATOM 2389 C CA . GLN A 1 309 ? -16.714 10.945 20.569 1.00 94.81 309 GLN A CA 1
ATOM 2390 C C . GLN A 1 309 ? -18.027 10.243 20.201 1.00 94.81 309 GLN A C 1
ATOM 2392 O O . GLN A 1 309 ? -19.101 10.771 20.494 1.00 94.81 309 GLN A O 1
ATOM 2397 N N . ILE A 1 310 ? -17.945 9.024 19.660 1.00 93.88 310 ILE A N 1
ATOM 2398 C CA . ILE A 1 310 ? -19.109 8.195 19.320 1.00 93.88 310 ILE A CA 1
ATOM 2399 C C . ILE A 1 310 ? -19.948 7.886 20.570 1.00 93.88 310 ILE A C 1
ATOM 2401 O O . ILE A 1 310 ? -21.158 8.114 20.577 1.00 93.88 310 ILE A O 1
ATOM 2405 N N . LEU A 1 311 ? -19.322 7.397 21.645 1.00 93.00 311 LEU A N 1
ATOM 2406 C CA . LEU A 1 311 ? -20.021 6.983 22.867 1.00 93.00 311 LEU A CA 1
ATOM 2407 C C . LEU A 1 311 ? -20.609 8.170 23.639 1.00 93.00 311 LEU A C 1
ATOM 2409 O O . LEU A 1 311 ? -21.758 8.120 24.082 1.00 93.00 311 LEU A O 1
ATOM 2413 N N . VAL A 1 312 ? -19.850 9.259 23.794 1.00 91.19 312 VAL A N 1
ATOM 2414 C CA . VAL A 1 312 ? -20.338 10.480 24.451 1.00 91.19 312 VAL A CA 1
ATOM 2415 C C . VAL A 1 312 ? -21.454 11.117 23.623 1.00 91.19 312 VAL A C 1
ATOM 2417 O O . VAL A 1 312 ? -22.465 11.522 24.198 1.00 91.19 312 VAL A O 1
ATOM 2420 N N . GLY A 1 313 ? -21.324 11.155 22.294 1.00 89.50 313 GLY A N 1
ATOM 2421 C CA . GLY A 1 313 ? -22.372 11.628 21.390 1.00 89.50 313 GLY A CA 1
ATOM 2422 C C . GLY A 1 313 ? -23.653 10.803 21.518 1.00 89.50 313 GLY A C 1
ATOM 2423 O O . GLY A 1 313 ? -24.723 11.359 21.767 1.00 89.50 313 GLY A O 1
ATOM 2424 N N . ALA A 1 314 ? -23.542 9.474 21.468 1.00 88.56 314 ALA A N 1
ATOM 2425 C CA . ALA A 1 314 ? -24.679 8.575 21.642 1.00 88.56 314 ALA A CA 1
ATOM 2426 C C . ALA A 1 314 ? -25.344 8.728 23.019 1.00 88.56 314 ALA A C 1
ATOM 2428 O O . ALA A 1 314 ? -26.569 8.715 23.109 1.00 88.56 314 ALA A O 1
ATOM 2429 N N . SER A 1 315 ? -24.576 8.981 24.087 1.00 84.12 315 SER A N 1
ATOM 2430 C CA . SER A 1 315 ? -25.114 9.161 25.447 1.00 84.12 315 SER A CA 1
ATOM 2431 C C . SER A 1 315 ? -26.061 10.360 25.586 1.00 84.12 315 SER A C 1
ATOM 2433 O O . SER A 1 315 ? -26.852 10.416 26.531 1.00 84.12 315 SER A O 1
ATOM 2435 N N . ARG A 1 316 ? -26.000 11.306 24.639 1.00 84.88 316 ARG A N 1
ATOM 2436 C CA . ARG A 1 316 ? -26.856 12.496 24.579 1.00 84.88 316 ARG A CA 1
ATOM 2437 C C . ARG A 1 316 ? -28.126 12.277 23.757 1.00 84.88 316 ARG A C 1
ATOM 2439 O O . ARG A 1 316 ? -28.927 13.201 23.653 1.00 84.88 316 ARG A O 1
ATOM 2446 N N . ALA A 1 317 ? -28.354 11.095 23.188 1.00 84.50 317 ALA A N 1
ATOM 2447 C CA . ALA A 1 317 ? -29.536 10.857 22.371 1.00 84.50 317 ALA A CA 1
ATOM 2448 C C . ALA A 1 317 ? -30.845 10.959 23.197 1.00 84.50 317 ALA A C 1
ATOM 2450 O O . ALA A 1 317 ? -30.893 10.440 24.318 1.00 84.50 317 ALA A O 1
ATOM 2451 N N . PRO A 1 318 ? -31.935 11.555 22.662 1.00 85.25 318 PRO A N 1
ATOM 2452 C CA . PRO A 1 318 ? -33.166 11.810 23.425 1.00 85.25 318 PRO A CA 1
ATOM 2453 C C . PRO A 1 318 ? -33.786 10.565 24.075 1.00 85.25 318 PRO A C 1
ATOM 2455 O O . PRO A 1 318 ? -34.242 10.615 25.214 1.00 85.25 318 PRO A O 1
ATOM 2458 N N . HIS A 1 319 ? -33.746 9.419 23.388 1.00 81.62 319 HIS A N 1
ATOM 2459 C CA . HIS A 1 319 ? -34.279 8.154 23.905 1.00 81.62 319 HIS A CA 1
ATOM 2460 C C . HIS A 1 319 ? -33.492 7.629 25.121 1.00 81.62 319 HIS A C 1
ATOM 2462 O O . HIS A 1 319 ? -34.086 7.058 26.034 1.00 81.62 319 HIS A O 1
ATOM 2468 N N . LEU A 1 320 ? -32.176 7.866 25.174 1.00 83.19 320 LEU A N 1
ATOM 2469 C CA . LEU A 1 320 ? -31.326 7.513 26.316 1.00 83.19 320 LEU A CA 1
ATOM 2470 C C . LEU A 1 320 ? -31.500 8.495 27.480 1.00 83.19 320 LEU A C 1
ATOM 2472 O O . LEU A 1 320 ? -31.495 8.075 28.637 1.00 83.19 320 LEU A O 1
ATOM 2476 N N . GLN A 1 321 ? -31.710 9.783 27.194 1.00 83.38 321 GLN A N 1
ATOM 2477 C CA . GLN A 1 321 ? -32.036 10.774 28.226 1.00 83.38 321 GLN A CA 1
ATOM 2478 C C . GLN A 1 321 ? -33.391 10.475 28.882 1.00 83.38 321 GLN A C 1
ATOM 2480 O O . GLN A 1 321 ? -33.488 10.471 30.107 1.00 83.38 321 GLN A O 1
ATOM 2485 N N . ALA A 1 322 ? -34.408 10.131 28.086 1.00 85.25 322 ALA A N 1
ATOM 2486 C CA . ALA A 1 322 ? -35.720 9.726 28.589 1.00 85.25 322 ALA A CA 1
ATOM 2487 C C . ALA A 1 322 ? -35.650 8.436 29.424 1.00 85.25 322 ALA A C 1
ATOM 2489 O O . ALA A 1 322 ? -36.291 8.335 30.467 1.00 85.25 322 ALA A O 1
ATOM 2490 N N . ALA A 1 323 ? -34.841 7.460 29.000 1.00 83.44 323 ALA A N 1
ATOM 2491 C CA . ALA A 1 323 ? -34.587 6.244 29.769 1.00 83.44 323 ALA A CA 1
ATOM 2492 C C . ALA A 1 323 ? -33.943 6.551 31.134 1.00 83.44 323 ALA A C 1
ATOM 2494 O O . ALA A 1 323 ? -34.385 6.026 32.155 1.00 83.44 323 ALA A O 1
ATOM 2495 N N . ARG A 1 324 ? -32.956 7.457 31.175 1.00 83.69 324 ARG A N 1
ATOM 2496 C CA . ARG A 1 324 ? -32.330 7.911 32.427 1.00 83.69 324 ARG A CA 1
ATOM 2497 C C . ARG A 1 324 ? -33.318 8.657 33.332 1.00 83.69 324 ARG A C 1
ATOM 2499 O O . ARG A 1 324 ? -33.328 8.409 34.532 1.00 83.69 324 ARG A O 1
ATOM 2506 N N . ALA A 1 325 ? -34.174 9.515 32.771 1.00 86.06 325 ALA A N 1
ATOM 2507 C CA . ALA A 1 325 ? -35.204 10.239 33.525 1.00 86.06 325 ALA A CA 1
ATOM 2508 C C . ALA A 1 325 ? -36.252 9.306 34.162 1.00 86.06 325 ALA A C 1
ATOM 2510 O O . ALA A 1 325 ? -36.823 9.632 35.196 1.00 86.06 325 ALA A O 1
ATOM 2511 N N . ARG A 1 326 ? -36.469 8.121 33.577 1.00 86.69 326 ARG A N 1
ATOM 2512 C CA . ARG A 1 326 ? -37.349 7.069 34.112 1.00 86.69 326 ARG A CA 1
ATOM 2513 C C . ARG A 1 326 ? -36.701 6.201 35.201 1.00 86.69 326 ARG A C 1
ATOM 2515 O O . ARG A 1 326 ? -37.319 5.237 35.636 1.00 86.69 326 ARG A O 1
ATOM 2522 N N . GLY A 1 327 ? -35.476 6.510 35.632 1.00 85.88 327 GLY A N 1
ATOM 2523 C CA . GLY A 1 327 ? -34.810 5.813 36.739 1.00 85.88 327 GLY A CA 1
ATOM 2524 C C . GLY A 1 327 ? -34.181 4.465 36.373 1.00 85.88 327 GLY A C 1
ATOM 2525 O O . GLY A 1 327 ? -33.888 3.674 37.266 1.00 85.88 327 GLY A O 1
ATOM 2526 N N . LEU A 1 328 ? -33.960 4.183 35.083 1.00 84.88 328 LEU A N 1
ATOM 2527 C CA . LEU A 1 328 ? -33.230 2.981 34.665 1.00 84.88 328 LEU A CA 1
ATOM 2528 C C . LEU A 1 328 ? -31.818 2.965 35.261 1.00 84.88 328 LEU A C 1
ATOM 2530 O O . LEU A 1 328 ? -31.101 3.967 35.207 1.00 84.88 328 LEU A O 1
ATOM 2534 N N . ASP A 1 329 ? -31.412 1.800 35.770 1.00 85.31 329 ASP A N 1
ATOM 2535 C CA . ASP A 1 329 ? -30.064 1.600 36.292 1.00 85.31 329 ASP A CA 1
ATOM 2536 C C . ASP A 1 329 ? -29.004 1.957 35.236 1.00 85.31 329 ASP A C 1
ATOM 2538 O O . ASP A 1 329 ? -29.114 1.614 34.052 1.00 85.31 329 ASP A O 1
ATOM 2542 N N . ASN A 1 330 ? -27.941 2.630 35.682 1.00 77.25 330 ASN A N 1
ATOM 2543 C CA . ASN A 1 330 ? -26.869 3.069 34.800 1.00 77.25 330 ASN A CA 1
ATOM 2544 C C . ASN A 1 330 ? -26.187 1.867 34.128 1.00 77.25 330 ASN A C 1
ATOM 2546 O O . ASN A 1 330 ? -25.902 1.932 32.935 1.00 77.25 330 ASN A O 1
ATOM 2550 N N . GLY A 1 331 ? -25.964 0.752 34.832 1.00 78.31 331 GLY A N 1
ATOM 2551 C CA . GLY A 1 331 ? -25.328 -0.434 34.251 1.00 78.31 331 GLY A CA 1
ATOM 2552 C C . GLY A 1 331 ? -26.115 -1.009 33.070 1.00 78.31 331 GLY A C 1
ATOM 2553 O O . GLY A 1 331 ? -25.540 -1.303 32.015 1.00 78.31 331 GLY A O 1
ATOM 2554 N N . VAL A 1 332 ? -27.439 -1.101 33.220 1.00 79.19 332 VAL A N 1
ATOM 2555 C CA . VAL A 1 332 ? -28.361 -1.560 32.166 1.00 79.19 332 VAL A CA 1
ATOM 2556 C C . VAL A 1 332 ? -28.419 -0.566 31.004 1.00 79.19 332 VAL A C 1
ATOM 2558 O O . VAL A 1 332 ? -28.310 -0.976 29.845 1.00 79.19 332 VAL A O 1
ATOM 2561 N N . LEU A 1 333 ? -28.517 0.736 31.296 1.00 81.81 333 LEU A N 1
ATOM 2562 C CA . LEU A 1 333 ? -28.510 1.803 30.290 1.00 81.81 333 LEU A CA 1
ATOM 2563 C C . LEU A 1 333 ? -27.254 1.733 29.403 1.00 81.81 333 LEU A C 1
ATOM 2565 O O . LEU A 1 333 ? -27.351 1.792 28.176 1.00 81.81 333 LEU A O 1
ATOM 2569 N N . TRP A 1 334 ? -26.082 1.543 30.016 1.00 78.69 334 TRP A N 1
ATOM 2570 C CA . TRP A 1 334 ? -24.796 1.451 29.322 1.00 78.69 334 TRP A CA 1
ATOM 2571 C C . TRP A 1 334 ? -24.682 0.193 28.455 1.00 78.69 334 TRP A C 1
ATOM 2573 O O . TRP A 1 334 ? -24.420 0.295 27.256 1.00 78.69 334 TRP A O 1
ATOM 2583 N N . ARG A 1 335 ? -24.881 -0.997 29.041 1.00 78.31 335 ARG A N 1
ATOM 2584 C CA . ARG A 1 335 ? -24.647 -2.266 28.329 1.00 78.31 335 ARG A CA 1
ATOM 2585 C C . ARG A 1 335 ? -25.680 -2.536 27.243 1.00 78.31 335 ARG A C 1
ATOM 2587 O O . ARG A 1 335 ? -25.317 -3.039 26.186 1.00 78.31 335 ARG A O 1
ATOM 2594 N N . ARG A 1 336 ? -26.955 -2.240 27.511 1.00 77.50 336 ARG A N 1
ATOM 2595 C CA . ARG A 1 336 ? -28.060 -2.640 26.633 1.00 77.50 336 ARG A CA 1
ATOM 2596 C C . ARG A 1 336 ? -28.439 -1.562 25.631 1.00 77.50 336 ARG A C 1
ATOM 2598 O O . ARG A 1 336 ? -28.721 -1.890 24.490 1.00 77.50 336 ARG A O 1
ATOM 2605 N N . HIS A 1 337 ? -28.447 -0.294 26.036 1.00 80.38 337 HIS A N 1
ATOM 2606 C CA . HIS A 1 337 ? -28.982 0.768 25.185 1.00 80.38 337 HIS A CA 1
ATOM 2607 C C . HIS A 1 337 ? -27.887 1.579 24.494 1.00 80.38 337 HIS A C 1
ATOM 2609 O O . HIS A 1 337 ? -27.992 1.823 23.295 1.00 80.38 337 HIS A O 1
ATOM 2615 N N . LEU A 1 338 ? -26.814 1.951 25.199 1.00 83.94 338 LEU A N 1
ATOM 2616 C CA . LEU A 1 338 ? -25.754 2.751 24.585 1.00 83.94 338 LEU A CA 1
ATOM 2617 C C . LEU A 1 338 ? -24.890 1.945 23.610 1.00 83.94 338 LEU A C 1
ATOM 2619 O O . LEU A 1 338 ? -24.741 2.352 22.463 1.00 83.94 338 LEU A O 1
ATOM 2623 N N . LEU A 1 339 ? -24.336 0.804 24.041 1.00 83.00 339 LEU A N 1
ATOM 2624 C CA . LEU A 1 339 ? -23.470 -0.002 23.169 1.00 83.00 339 LEU A CA 1
ATOM 2625 C C . LEU A 1 339 ? -24.209 -0.479 21.917 1.00 83.00 339 LEU A C 1
ATOM 2627 O O . LEU A 1 339 ? -23.634 -0.481 20.833 1.00 83.00 339 LEU A O 1
ATOM 2631 N N . GLN A 1 340 ? -25.496 -0.810 22.043 1.00 83.25 340 GLN A N 1
ATOM 2632 C CA . GLN A 1 340 ? -26.325 -1.163 20.897 1.00 83.25 340 GLN A CA 1
ATOM 2633 C C . GLN A 1 340 ? -26.518 0.033 19.953 1.00 83.25 340 GLN A C 1
ATOM 2635 O O . GLN A 1 340 ? -26.326 -0.119 18.748 1.00 83.25 340 GLN A O 1
ATOM 2640 N N . ALA A 1 341 ? -26.830 1.222 20.481 1.00 84.06 341 ALA A N 1
ATOM 2641 C CA . ALA A 1 341 ? -27.017 2.432 19.676 1.00 84.06 341 ALA A CA 1
ATOM 2642 C C . ALA A 1 341 ? -25.731 2.895 18.968 1.00 84.06 341 ALA A C 1
ATOM 2644 O O . ALA A 1 341 ? -25.799 3.447 17.874 1.00 84.06 341 ALA A O 1
ATOM 2645 N N . SER A 1 342 ? -24.564 2.664 19.572 1.00 89.69 342 SER A N 1
ATOM 2646 C CA . SER A 1 342 ? -23.261 3.031 19.003 1.00 89.69 342 SER A CA 1
ATOM 2647 C C . SER A 1 342 ? -22.622 1.933 18.150 1.00 89.69 342 SER A C 1
ATOM 2649 O O . SER A 1 342 ? -21.637 2.209 17.473 1.00 89.69 342 SER A O 1
ATOM 2651 N N . SER A 1 343 ? -23.150 0.705 18.172 1.00 89.31 343 SER A N 1
ATOM 2652 C CA . SER A 1 343 ? -22.512 -0.476 17.569 1.00 89.31 343 SER A CA 1
ATOM 2653 C C . SER A 1 343 ? -22.182 -0.310 16.084 1.00 89.31 343 SER A C 1
ATOM 2655 O O . SER A 1 343 ? -21.073 -0.640 15.679 1.00 89.31 343 SER A O 1
ATOM 2657 N N . ALA A 1 344 ? -23.093 0.267 15.295 1.00 88.69 344 ALA A N 1
ATOM 2658 C CA . ALA A 1 344 ? -22.873 0.521 13.873 1.00 88.69 344 ALA A CA 1
ATOM 2659 C C . ALA A 1 344 ? -21.723 1.517 13.630 1.00 88.69 344 ALA A C 1
ATOM 2661 O O . ALA A 1 344 ? -20.857 1.274 12.798 1.00 88.69 344 ALA A O 1
ATOM 2662 N N . ALA A 1 345 ? -21.657 2.609 14.399 1.00 90.50 345 ALA A N 1
ATOM 2663 C CA . ALA A 1 345 ? -20.580 3.593 14.269 1.00 90.50 345 ALA A CA 1
ATOM 2664 C C . ALA A 1 345 ? -19.224 3.038 14.741 1.00 90.50 345 ALA A C 1
ATOM 2666 O O . ALA A 1 345 ? -18.198 3.302 14.118 1.00 90.50 345 ALA A O 1
ATOM 2667 N N . LEU A 1 346 ? -19.218 2.240 15.816 1.00 93.38 346 LEU A N 1
ATOM 2668 C CA . LEU A 1 346 ? -18.014 1.558 16.298 1.00 93.38 346 LEU A CA 1
ATOM 2669 C C . LEU A 1 346 ? -17.504 0.534 15.275 1.00 93.38 346 LEU A C 1
ATOM 2671 O O . LEU A 1 346 ? -16.307 0.496 15.004 1.00 93.38 346 LEU A O 1
ATOM 2675 N N . LEU A 1 347 ? -18.407 -0.256 14.682 1.00 92.31 347 LEU A N 1
ATOM 2676 C CA . LEU A 1 347 ? -18.060 -1.219 13.638 1.00 92.31 347 LEU A CA 1
ATOM 2677 C C . LEU A 1 347 ? -17.505 -0.516 12.397 1.00 92.31 347 LEU A C 1
ATOM 2679 O O . LEU A 1 347 ? -16.477 -0.940 11.879 1.00 92.31 347 LEU A O 1
ATOM 2683 N N . ALA A 1 348 ? -18.148 0.567 11.951 1.00 90.50 348 ALA A N 1
ATOM 2684 C CA . ALA A 1 348 ? -17.689 1.338 10.801 1.00 90.50 348 ALA A CA 1
ATOM 2685 C C . ALA A 1 348 ? -16.253 1.852 10.990 1.00 90.50 348 ALA A C 1
ATOM 2687 O O . ALA A 1 348 ? -15.448 1.742 10.072 1.00 90.50 348 ALA A O 1
ATOM 2688 N N . HIS A 1 349 ? -15.907 2.347 12.185 1.00 93.25 349 HIS A N 1
ATOM 2689 C CA . HIS A 1 349 ? -14.533 2.768 12.484 1.00 93.25 349 HIS A CA 1
ATOM 2690 C C . HIS A 1 349 ? -13.558 1.587 12.536 1.00 93.25 349 HIS A C 1
ATOM 2692 O O . HIS A 1 349 ? -12.493 1.650 11.931 1.00 93.25 349 HIS A O 1
ATOM 2698 N N . PHE A 1 350 ? -13.929 0.485 13.197 1.00 94.19 350 PHE A N 1
ATOM 2699 C CA . PHE A 1 350 ? -13.086 -0.716 13.279 1.00 94.19 350 PHE A CA 1
ATOM 2700 C C . PHE A 1 350 ? -12.734 -1.281 11.894 1.00 94.19 350 PHE A C 1
ATOM 2702 O O . PHE A 1 350 ? -11.605 -1.705 11.650 1.00 94.19 350 PHE A O 1
ATOM 2709 N N . VAL A 1 351 ? -13.685 -1.238 10.961 1.00 93.19 351 VAL A N 1
ATOM 2710 C CA . VAL A 1 351 ? -13.504 -1.706 9.583 1.00 93.19 351 VAL A CA 1
ATOM 2711 C C . VAL A 1 351 ? -12.414 -0.930 8.840 1.00 93.19 351 VAL A C 1
ATOM 2713 O O . VAL A 1 351 ? -11.684 -1.533 8.055 1.00 93.19 351 VAL A O 1
ATOM 2716 N N . LEU A 1 352 ? -12.238 0.366 9.124 1.00 91.19 352 LEU A N 1
ATOM 2717 C CA . LEU A 1 352 ? -11.185 1.184 8.506 1.00 91.19 352 LEU A CA 1
ATOM 2718 C C . LEU A 1 352 ? -9.773 0.688 8.848 1.00 91.19 352 LEU A C 1
ATOM 2720 O O . LEU A 1 352 ? -8.834 0.952 8.099 1.00 91.19 352 LEU A O 1
ATOM 2724 N N . ALA A 1 353 ? -9.617 -0.042 9.956 1.00 92.06 353 ALA A N 1
ATOM 2725 C CA . ALA A 1 353 ? -8.337 -0.595 10.380 1.00 92.06 353 ALA A CA 1
ATOM 2726 C C . ALA A 1 353 ? -8.017 -1.958 9.733 1.00 92.06 353 ALA A C 1
ATOM 2728 O O . ALA A 1 353 ? -6.852 -2.352 9.679 1.00 92.06 353 ALA A O 1
ATOM 2729 N N . LEU A 1 354 ? -9.016 -2.679 9.206 1.00 92.38 354 LEU A N 1
ATOM 2730 C CA . LEU A 1 354 ? -8.839 -4.028 8.649 1.00 92.38 354 LEU A CA 1
ATOM 2731 C C . LEU A 1 354 ? -7.875 -4.114 7.451 1.00 92.38 354 LEU A C 1
ATOM 2733 O O . LEU A 1 354 ? -7.100 -5.067 7.408 1.00 92.38 354 LEU A O 1
ATOM 2737 N N . PRO A 1 355 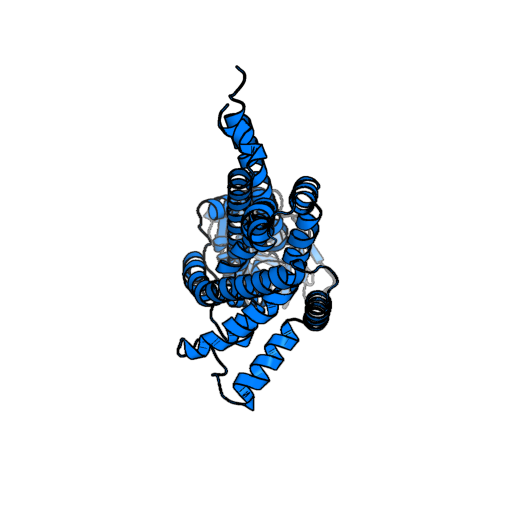? -7.826 -3.157 6.504 1.00 90.44 355 PRO A N 1
ATOM 2738 C CA . PRO A 1 355 ? -6.867 -3.208 5.395 1.00 90.44 355 PRO A CA 1
ATOM 2739 C C . PRO A 1 355 ? -5.402 -3.219 5.865 1.00 90.44 355 PRO A C 1
ATOM 2741 O O . PRO A 1 355 ? -4.546 -3.851 5.240 1.00 90.44 355 PRO A O 1
ATOM 2744 N N . PHE A 1 356 ? -5.117 -2.590 7.012 1.00 88.62 356 PHE A N 1
ATOM 2745 C CA . PHE A 1 356 ? -3.784 -2.574 7.619 1.00 88.62 356 PHE A CA 1
ATOM 2746 C C . PHE A 1 356 ? -3.371 -3.924 8.215 1.00 88.62 356 PHE A C 1
ATOM 2748 O O . PHE A 1 356 ? -2.188 -4.127 8.478 1.00 88.62 356 PHE A O 1
ATOM 2755 N N . LEU A 1 357 ? -4.299 -4.875 8.369 1.00 90.62 357 LEU A N 1
ATOM 2756 C CA . LEU A 1 357 ? -3.959 -6.250 8.741 1.00 90.62 357 LEU A CA 1
ATOM 2757 C C . LEU A 1 357 ? -3.096 -6.935 7.685 1.00 90.62 357 LEU A C 1
ATOM 2759 O O . LEU A 1 357 ? -2.225 -7.730 8.022 1.00 90.62 357 LEU A O 1
ATOM 2763 N N . VAL A 1 358 ? -3.348 -6.621 6.414 1.00 89.56 358 VAL A N 1
ATOM 2764 C CA . VAL A 1 358 ? -2.602 -7.182 5.288 1.00 89.56 358 VAL A CA 1
ATOM 2765 C C . VAL A 1 358 ? -1.395 -6.314 4.973 1.00 89.56 358 VAL A C 1
ATOM 2767 O O . VAL A 1 358 ? -0.290 -6.835 4.889 1.00 89.56 358 VAL A O 1
ATOM 2770 N N . LEU A 1 359 ? -1.584 -4.995 4.845 1.00 87.12 359 LEU A N 1
ATOM 2771 C CA . LEU A 1 359 ? -0.488 -4.069 4.537 1.00 87.12 359 LEU A CA 1
ATOM 2772 C C . LEU A 1 359 ? 0.605 -4.073 5.619 1.00 87.12 359 LEU A C 1
ATOM 2774 O O . LEU A 1 359 ? 1.771 -3.836 5.314 1.00 87.12 359 LEU A O 1
ATOM 2778 N N . GLY A 1 360 ? 0.230 -4.344 6.870 1.00 88.31 360 GLY A N 1
ATOM 2779 C CA . GLY A 1 360 ? 1.141 -4.290 7.999 1.00 88.31 360 GLY A CA 1
ATOM 2780 C C . GLY A 1 360 ? 1.498 -2.861 8.400 1.00 88.31 360 GLY A C 1
ATOM 2781 O O . GLY A 1 360 ? 0.830 -1.890 8.038 1.00 88.31 360 GLY A O 1
ATOM 2782 N N . SER A 1 361 ? 2.571 -2.734 9.179 1.00 91.06 361 SER A N 1
ATOM 2783 C CA . SER A 1 361 ? 3.084 -1.439 9.631 1.00 91.06 361 SER A CA 1
ATOM 2784 C C . SER A 1 361 ? 4.431 -1.159 8.985 1.00 91.06 361 SER A C 1
ATOM 2786 O O . SER A 1 361 ? 5.439 -1.751 9.366 1.00 91.06 361 SER A O 1
ATOM 2788 N N . LEU A 1 362 ? 4.455 -0.202 8.048 1.00 92.25 362 LEU A N 1
ATOM 2789 C CA . LEU A 1 362 ? 5.674 0.235 7.351 1.00 92.25 362 LEU A CA 1
ATOM 2790 C C . LEU A 1 362 ? 6.807 0.555 8.337 1.00 92.25 362 LEU A C 1
ATOM 2792 O O . LEU A 1 362 ? 7.952 0.171 8.128 1.00 92.25 362 LEU A O 1
ATOM 2796 N N . ILE A 1 363 ? 6.474 1.247 9.430 1.00 92.56 363 ILE A N 1
ATOM 2797 C CA . ILE A 1 363 ? 7.450 1.715 10.416 1.00 92.56 363 ILE A CA 1
ATOM 2798 C C . ILE A 1 363 ? 7.918 0.558 11.298 1.00 92.56 363 ILE A C 1
ATOM 2800 O O . ILE A 1 363 ? 9.120 0.369 11.462 1.00 92.56 363 ILE A O 1
ATOM 2804 N N . LEU A 1 364 ? 6.996 -0.216 11.880 1.00 93.69 364 LEU A N 1
ATOM 2805 C CA . LEU A 1 364 ? 7.384 -1.275 12.815 1.00 93.69 364 LEU A CA 1
ATOM 2806 C C . LEU A 1 364 ? 8.136 -2.396 12.115 1.00 93.69 364 LEU A C 1
ATOM 2808 O O . LEU A 1 364 ? 9.114 -2.888 12.665 1.00 93.69 364 LEU A O 1
ATOM 2812 N N . GLU A 1 365 ? 7.731 -2.770 10.906 1.00 94.38 365 GLU A N 1
ATOM 2813 C CA . GLU A 1 365 ? 8.414 -3.824 10.162 1.00 94.38 365 GLU A CA 1
ATOM 2814 C C . GLU A 1 365 ? 9.837 -3.417 9.773 1.00 94.38 365 GLU A C 1
ATOM 2816 O O . GLU A 1 365 ? 10.760 -4.208 9.935 1.00 94.38 365 GLU A O 1
ATOM 2821 N N . GLN A 1 366 ? 10.043 -2.163 9.358 1.00 92.75 366 GLN A N 1
ATOM 2822 C CA . GLN A 1 366 ? 11.378 -1.625 9.076 1.00 92.75 366 GLN A CA 1
ATOM 2823 C C . GLN A 1 366 ? 12.241 -1.539 10.342 1.00 92.75 366 GLN A C 1
ATOM 2825 O O . GLN A 1 366 ? 13.404 -1.935 10.341 1.00 92.75 366 GLN A O 1
ATOM 2830 N N . VAL A 1 367 ? 11.674 -1.050 11.447 1.00 92.94 367 VAL A N 1
ATOM 2831 C CA . VAL A 1 367 ? 12.410 -0.867 12.703 1.00 92.94 367 VAL A CA 1
ATOM 2832 C C . VAL A 1 367 ? 12.771 -2.214 13.342 1.00 92.94 367 VAL A C 1
ATOM 2834 O O . VAL A 1 367 ? 13.887 -2.368 13.829 1.00 92.94 367 VAL A O 1
ATOM 2837 N N . PHE A 1 368 ? 11.860 -3.186 13.349 1.00 92.31 368 PHE A N 1
ATOM 2838 C CA . PHE A 1 368 ? 12.068 -4.503 13.966 1.00 92.31 368 PHE A CA 1
ATOM 2839 C C . PHE A 1 368 ? 12.590 -5.571 12.994 1.00 92.31 368 PHE A C 1
ATOM 2841 O O . PHE A 1 368 ? 12.757 -6.725 13.395 1.00 92.31 368 PHE A O 1
ATOM 2848 N N . VAL A 1 369 ? 12.874 -5.189 11.743 1.00 92.38 369 VAL A N 1
ATOM 2849 C CA . VAL A 1 369 ? 13.378 -6.070 10.676 1.00 92.38 369 VAL A CA 1
ATOM 2850 C C . VAL A 1 369 ? 12.448 -7.272 10.458 1.00 92.38 369 VAL A C 1
ATOM 2852 O O . VAL A 1 369 ? 12.865 -8.425 10.379 1.00 92.38 369 VAL A O 1
ATOM 2855 N N . VAL A 1 370 ? 11.144 -7.002 10.401 1.00 92.06 370 VAL A N 1
ATOM 2856 C CA . VAL A 1 370 ? 10.130 -8.000 10.050 1.00 92.06 370 VAL A CA 1
ATOM 2857 C C . VAL A 1 370 ? 9.971 -7.989 8.528 1.00 92.06 370 VAL A C 1
ATOM 2859 O O . VAL A 1 370 ? 9.623 -6.949 7.970 1.00 92.06 370 VAL A O 1
ATOM 2862 N N . PRO A 1 371 ? 10.182 -9.115 7.826 1.00 91.56 371 PRO A N 1
ATOM 2863 C CA . PRO A 1 371 ? 10.060 -9.195 6.375 1.00 91.56 371 PRO A CA 1
ATOM 2864 C C . PRO A 1 371 ? 8.587 -9.328 5.957 1.00 91.56 371 PRO A C 1
ATOM 2866 O O . PRO A 1 371 ? 8.190 -10.343 5.377 1.00 91.56 371 PRO A O 1
ATOM 2869 N N . GLY A 1 372 ? 7.776 -8.330 6.315 1.00 93.19 372 GLY A N 1
ATOM 2870 C CA . GLY A 1 372 ? 6.362 -8.208 5.968 1.00 93.19 372 GLY A CA 1
ATOM 2871 C C . GLY A 1 372 ? 6.119 -7.371 4.708 1.00 93.19 372 GLY A C 1
ATOM 2872 O O . GLY A 1 372 ? 7.053 -6.970 4.002 1.00 93.19 372 GLY A O 1
ATOM 2873 N N . LEU A 1 373 ? 4.840 -7.165 4.387 1.00 93.12 373 LEU A N 1
ATOM 2874 C CA . LEU A 1 373 ? 4.397 -6.398 3.222 1.00 93.12 373 LEU A CA 1
ATOM 2875 C C . LEU A 1 373 ? 4.747 -4.919 3.329 1.00 93.12 373 LEU A C 1
ATOM 2877 O O . LEU A 1 373 ? 5.082 -4.296 2.322 1.00 93.12 373 LEU A O 1
ATOM 2881 N N . GLY A 1 374 ? 4.706 -4.363 4.534 1.00 91.56 374 GLY A N 1
ATOM 2882 C CA . GLY A 1 374 ? 5.038 -2.972 4.752 1.00 91.56 374 GLY A CA 1
ATOM 2883 C C . GLY A 1 374 ? 6.514 -2.707 4.460 1.00 91.56 374 GLY A C 1
ATOM 2884 O O . GLY A 1 374 ? 6.857 -1.790 3.711 1.00 91.56 374 GLY A O 1
ATOM 2885 N N . ALA A 1 375 ? 7.399 -3.555 4.985 1.00 91.69 375 ALA A N 1
ATOM 2886 C CA . ALA A 1 375 ? 8.820 -3.468 4.667 1.00 91.69 375 ALA A CA 1
ATOM 2887 C C . ALA A 1 375 ? 9.087 -3.658 3.163 1.00 91.69 375 ALA A C 1
ATOM 2889 O O . ALA A 1 375 ? 9.903 -2.928 2.603 1.00 91.69 375 ALA A O 1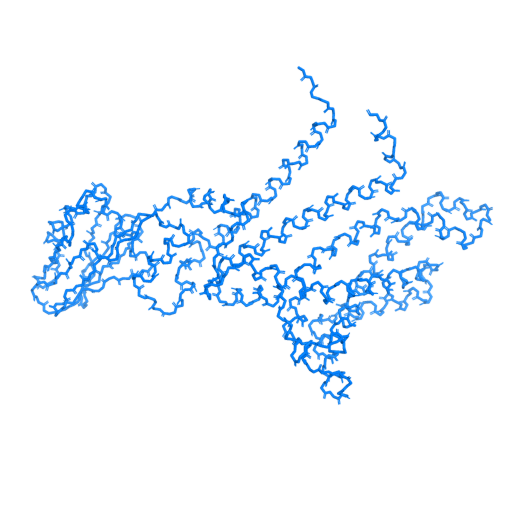
ATOM 2890 N N . TYR A 1 376 ? 8.365 -4.577 2.510 1.00 92.62 376 TYR A N 1
ATOM 2891 C CA . TYR A 1 376 ? 8.481 -4.832 1.071 1.00 92.62 376 TYR A CA 1
ATOM 2892 C C . TYR A 1 376 ? 8.071 -3.636 0.210 1.00 92.62 376 TYR A C 1
ATOM 2894 O O . TYR A 1 376 ? 8.759 -3.311 -0.750 1.00 92.62 376 TYR A O 1
ATOM 2902 N N . LEU A 1 377 ? 6.995 -2.936 0.580 1.00 91.94 377 LEU A N 1
ATOM 2903 C CA . LEU A 1 377 ? 6.554 -1.733 -0.124 1.00 91.94 377 LEU A CA 1
ATOM 2904 C C . LEU A 1 377 ? 7.598 -0.608 -0.035 1.00 91.94 377 LEU A C 1
ATOM 2906 O O . LEU A 1 377 ? 7.863 0.066 -1.027 1.00 91.94 377 LEU A O 1
ATOM 2910 N N . VAL A 1 378 ? 8.205 -0.410 1.141 1.00 92.12 378 VAL A N 1
ATOM 2911 C CA . VAL A 1 378 ? 9.277 0.586 1.319 1.00 92.12 378 VAL A CA 1
ATOM 2912 C C . VAL A 1 378 ? 10.495 0.235 0.467 1.00 92.12 378 VAL A C 1
ATOM 2914 O O . VAL A 1 378 ? 11.094 1.123 -0.135 1.00 92.12 378 VAL A O 1
ATOM 2917 N N . ASP A 1 379 ? 10.854 -1.043 0.408 1.00 90.94 379 ASP A N 1
ATOM 2918 C CA . ASP A 1 379 ? 11.983 -1.521 -0.384 1.00 90.94 379 ASP A CA 1
ATOM 2919 C C . ASP A 1 379 ? 11.742 -1.352 -1.893 1.00 90.94 379 ASP A C 1
ATOM 2921 O O . ASP A 1 379 ? 12.565 -0.765 -2.594 1.00 90.94 379 ASP A O 1
ATOM 2925 N N . ALA A 1 380 ? 10.555 -1.734 -2.370 1.00 89.88 380 ALA A N 1
ATOM 2926 C CA . ALA A 1 380 ? 10.125 -1.512 -3.748 1.00 89.88 380 ALA A CA 1
ATOM 2927 C C . ALA A 1 380 ? 10.088 -0.024 -4.121 1.00 89.88 380 ALA A C 1
ATOM 2929 O O . ALA A 1 380 ? 10.467 0.348 -5.229 1.00 89.88 380 ALA A O 1
ATOM 2930 N N . ALA A 1 381 ? 9.679 0.848 -3.193 1.00 88.56 381 ALA A N 1
ATOM 2931 C CA . ALA A 1 381 ? 9.696 2.292 -3.407 1.00 88.56 381 ALA A CA 1
ATOM 2932 C C . ALA A 1 381 ? 11.122 2.847 -3.545 1.00 88.56 381 ALA A C 1
ATOM 2934 O O . ALA A 1 381 ? 11.347 3.741 -4.358 1.00 88.56 381 ALA A O 1
ATOM 2935 N N . ARG A 1 382 ? 12.087 2.320 -2.779 1.00 88.19 382 ARG A N 1
ATOM 2936 C CA . ARG A 1 382 ? 13.500 2.735 -2.854 1.00 88.19 382 ARG A CA 1
ATOM 2937 C C . ARG A 1 382 ? 14.177 2.277 -4.141 1.00 88.19 382 ARG A C 1
ATOM 2939 O O . ARG A 1 382 ? 14.949 3.043 -4.706 1.00 88.19 382 ARG A O 1
ATOM 2946 N N . HIS A 1 383 ? 13.868 1.066 -4.597 1.00 84.94 383 HIS A N 1
ATOM 2947 C CA . HIS A 1 383 ? 14.446 0.474 -5.808 1.00 84.94 383 HIS A CA 1
ATOM 2948 C C . HIS A 1 383 ? 13.607 0.714 -7.072 1.00 84.94 383 HIS A C 1
ATOM 2950 O O . HIS A 1 383 ? 13.904 0.150 -8.118 1.00 84.94 383 HIS A O 1
ATOM 2956 N N . ALA A 1 384 ? 12.560 1.542 -6.982 1.00 83.25 384 ALA A N 1
ATOM 2957 C CA . ALA A 1 384 ? 11.640 1.839 -8.080 1.00 83.25 384 ALA A CA 1
ATOM 2958 C C . ALA A 1 384 ? 11.060 0.583 -8.773 1.00 83.25 384 ALA A C 1
ATOM 2960 O O . ALA A 1 384 ? 10.829 0.586 -9.983 1.00 83.25 384 ALA A O 1
ATOM 2961 N N . ASP A 1 385 ? 10.777 -0.478 -8.008 1.00 87.12 385 ASP A N 1
ATOM 2962 C CA . ASP A 1 385 ? 10.156 -1.700 -8.526 1.00 87.12 385 ASP A CA 1
ATOM 2963 C C . ASP A 1 385 ? 8.668 -1.450 -8.827 1.00 87.12 385 ASP A C 1
ATOM 2965 O O . ASP A 1 385 ? 7.787 -1.538 -7.961 1.00 87.12 385 ASP A O 1
ATOM 2969 N N . ALA A 1 386 ? 8.388 -1.105 -10.085 1.00 84.88 386 ALA A N 1
ATOM 2970 C CA . ALA A 1 386 ? 7.048 -0.770 -10.550 1.00 84.88 386 ALA A CA 1
ATOM 2971 C C . ALA A 1 386 ? 6.065 -1.944 -10.424 1.00 84.88 386 ALA A C 1
ATOM 2973 O O . ALA A 1 386 ? 4.894 -1.717 -10.105 1.00 84.88 386 ALA A O 1
ATOM 2974 N N . ALA A 1 387 ? 6.523 -3.187 -10.621 1.00 87.00 387 ALA A N 1
ATOM 2975 C CA . ALA A 1 387 ? 5.671 -4.370 -10.539 1.00 87.00 387 ALA A CA 1
ATOM 2976 C C . ALA A 1 387 ? 5.144 -4.557 -9.111 1.00 87.00 387 ALA A C 1
ATOM 2978 O O . ALA A 1 387 ? 3.936 -4.713 -8.903 1.00 87.00 387 ALA A O 1
ATOM 2979 N N . VAL A 1 388 ? 6.028 -4.445 -8.115 1.00 90.69 388 VAL A N 1
ATOM 2980 C CA . VAL A 1 388 ? 5.663 -4.573 -6.699 1.00 90.69 388 VAL A CA 1
ATOM 2981 C C . VAL A 1 388 ? 4.784 -3.416 -6.234 1.00 90.69 388 VAL A C 1
ATOM 2983 O O . VAL A 1 388 ? 3.762 -3.648 -5.577 1.00 90.69 388 VAL A O 1
ATOM 2986 N N . LEU A 1 389 ? 5.130 -2.174 -6.587 1.00 91.25 389 LEU A N 1
ATOM 2987 C CA . LEU A 1 389 ? 4.344 -0.993 -6.213 1.00 91.25 389 LEU A CA 1
ATOM 2988 C C . LEU A 1 389 ? 2.925 -1.047 -6.790 1.00 91.25 389 LEU A C 1
ATOM 2990 O O . LEU A 1 389 ? 1.949 -0.804 -6.072 1.00 91.25 389 LEU A O 1
ATOM 2994 N N . ARG A 1 390 ? 2.798 -1.419 -8.069 1.00 90.62 390 ARG A N 1
ATOM 2995 C CA . ARG A 1 390 ? 1.512 -1.585 -8.752 1.00 90.62 390 ARG A CA 1
ATOM 2996 C C . ARG A 1 390 ? 0.678 -2.690 -8.109 1.00 90.62 390 ARG A C 1
ATOM 2998 O O . ARG A 1 390 ? -0.477 -2.452 -7.756 1.00 90.62 390 ARG A O 1
ATOM 3005 N N . ALA A 1 391 ? 1.264 -3.870 -7.915 1.00 92.06 391 ALA A N 1
ATOM 3006 C CA . ALA A 1 391 ? 0.575 -5.024 -7.349 1.00 92.06 391 ALA A CA 1
ATOM 3007 C C . ALA A 1 391 ? 0.103 -4.776 -5.910 1.00 92.06 391 ALA A C 1
ATOM 3009 O O . ALA A 1 391 ? -1.057 -5.030 -5.582 1.00 92.06 391 ALA A O 1
ATOM 3010 N N . THR A 1 392 ? 0.971 -4.216 -5.062 1.00 91.06 392 THR A N 1
ATOM 3011 C CA . THR A 1 392 ? 0.639 -3.931 -3.659 1.00 91.06 392 THR A CA 1
ATOM 3012 C C . THR A 1 392 ? -0.451 -2.866 -3.558 1.00 91.06 392 THR A C 1
ATOM 3014 O O . THR A 1 392 ? -1.407 -3.039 -2.806 1.00 91.06 392 THR A O 1
ATOM 3017 N N . THR A 1 393 ? -0.364 -1.792 -4.351 1.00 91.44 393 THR A N 1
ATOM 3018 C CA . THR A 1 393 ? -1.370 -0.715 -4.335 1.00 91.44 393 THR A CA 1
ATOM 3019 C C . THR A 1 393 ? -2.725 -1.206 -4.843 1.00 91.44 393 THR A C 1
ATOM 3021 O O . THR A 1 393 ? -3.759 -0.891 -4.249 1.00 91.44 393 THR A O 1
ATOM 3024 N N . PHE A 1 394 ? -2.740 -2.024 -5.899 1.00 92.31 394 PHE A N 1
ATOM 3025 C CA . PHE A 1 394 ? -3.960 -2.657 -6.397 1.00 92.31 394 PHE A CA 1
ATOM 3026 C C . PHE A 1 394 ? -4.590 -3.580 -5.344 1.00 92.31 394 PHE A C 1
ATOM 3028 O O . PHE A 1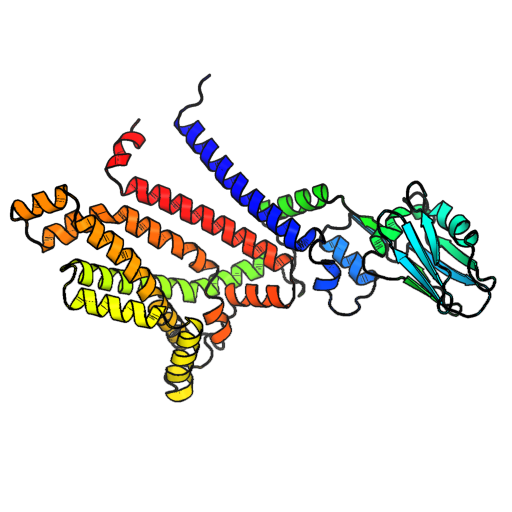 394 ? -5.786 -3.475 -5.068 1.00 92.31 394 PHE A O 1
ATOM 3035 N N . LEU A 1 395 ? -3.785 -4.430 -4.697 1.00 90.94 395 LEU A N 1
ATOM 3036 C CA . LEU A 1 395 ? -4.250 -5.347 -3.656 1.00 90.94 395 LEU A CA 1
ATOM 3037 C C . LEU A 1 395 ? -4.821 -4.602 -2.441 1.00 90.94 395 LEU A C 1
ATOM 3039 O O . LEU A 1 395 ? -5.910 -4.933 -1.976 1.00 90.94 395 LEU A O 1
ATOM 3043 N N . VAL A 1 396 ? -4.118 -3.583 -1.941 1.00 89.19 396 VAL A N 1
ATOM 3044 C CA . VAL A 1 396 ? -4.584 -2.753 -0.817 1.00 89.19 396 VAL A CA 1
ATOM 3045 C C . VAL A 1 396 ? -5.885 -2.047 -1.172 1.00 89.19 396 VAL A C 1
ATOM 3047 O O . VAL A 1 396 ? -6.798 -2.020 -0.353 1.00 89.19 396 VAL A O 1
ATOM 3050 N N . THR A 1 397 ? -5.999 -1.529 -2.396 1.00 91.88 397 THR A N 1
ATOM 3051 C CA . THR A 1 397 ? -7.234 -0.906 -2.887 1.00 91.88 397 THR A CA 1
ATOM 3052 C C . THR A 1 397 ? -8.387 -1.901 -2.870 1.00 91.88 397 THR A C 1
ATOM 3054 O O . THR A 1 397 ? -9.438 -1.612 -2.305 1.00 91.88 397 THR A O 1
ATOM 3057 N N . LEU A 1 398 ? -8.189 -3.100 -3.422 1.00 91.56 398 LEU A N 1
ATOM 3058 C CA . LEU A 1 398 ? -9.219 -4.135 -3.446 1.00 91.56 398 LEU A CA 1
ATOM 3059 C C . LEU A 1 398 ? -9.657 -4.538 -2.032 1.00 91.56 398 LEU A C 1
ATOM 3061 O O . LEU A 1 398 ? -10.851 -4.653 -1.766 1.00 91.56 398 LEU A O 1
ATOM 3065 N N . LEU A 1 399 ? -8.702 -4.719 -1.117 1.00 90.56 399 LEU A N 1
ATOM 3066 C CA . LEU A 1 399 ? -8.982 -5.057 0.277 1.00 90.56 399 LEU A CA 1
ATOM 3067 C C . LEU A 1 399 ? -9.700 -3.927 1.009 1.00 90.56 399 LEU A C 1
ATOM 3069 O O . LEU A 1 399 ? -10.646 -4.191 1.744 1.00 90.56 399 LEU A O 1
ATOM 3073 N N . TYR A 1 400 ? -9.287 -2.679 0.793 1.00 91.06 400 TYR A N 1
ATOM 3074 C CA . TYR A 1 400 ? -9.951 -1.503 1.347 1.00 91.06 400 TYR A CA 1
ATOM 3075 C C . TYR A 1 400 ? -11.419 -1.451 0.924 1.00 91.06 400 TYR A C 1
ATOM 3077 O O . TYR A 1 400 ? -12.299 -1.375 1.779 1.00 91.06 400 TYR A O 1
ATOM 3085 N N . LEU A 1 401 ? -11.685 -1.594 -0.375 1.00 91.88 401 LEU A N 1
ATOM 3086 C CA . LEU A 1 401 ? -13.040 -1.626 -0.919 1.00 91.88 401 LEU A CA 1
ATOM 3087 C C . LEU A 1 401 ? -13.860 -2.799 -0.374 1.00 91.88 401 LEU A C 1
ATOM 3089 O O . LEU A 1 401 ? -15.009 -2.617 0.025 1.00 91.88 401 LEU A O 1
ATOM 3093 N N . LEU A 1 402 ? -13.261 -3.991 -0.306 1.00 91.75 402 LEU A N 1
ATOM 3094 C CA . LEU A 1 402 ? -13.906 -5.178 0.245 1.00 91.75 402 LEU A CA 1
ATOM 3095 C C . LEU A 1 402 ? -14.298 -4.969 1.710 1.00 91.75 402 LEU A C 1
ATOM 3097 O O . LEU A 1 402 ? -15.453 -5.182 2.074 1.00 91.75 402 LEU A O 1
ATOM 3101 N N . PHE A 1 403 ? -13.353 -4.555 2.555 1.00 91.94 403 PHE A N 1
ATOM 3102 C CA . PHE A 1 403 ? -13.619 -4.350 3.974 1.00 91.94 403 PHE A CA 1
ATOM 3103 C C . PHE A 1 403 ? -14.625 -3.228 4.192 1.00 91.94 403 PHE A C 1
ATOM 3105 O O . PHE A 1 403 ? -15.532 -3.402 5.000 1.00 91.94 403 PHE A O 1
ATOM 3112 N N . GLN A 1 404 ? -14.534 -2.132 3.442 1.00 89.81 404 GLN A N 1
ATOM 3113 C CA . GLN A 1 404 ? -15.493 -1.040 3.536 1.00 89.81 404 GLN A CA 1
ATOM 3114 C C . GLN A 1 404 ? -16.918 -1.486 3.182 1.00 89.81 404 GLN A C 1
ATOM 3116 O O . GLN A 1 404 ? -17.843 -1.199 3.941 1.00 89.81 404 GLN A O 1
ATOM 3121 N N . GLU A 1 405 ? -17.106 -2.261 2.110 1.00 89.31 405 GLU A N 1
ATOM 3122 C CA . GLU A 1 405 ? -18.419 -2.832 1.782 1.00 89.31 405 GLU A CA 1
ATOM 3123 C C . GLU A 1 405 ? -18.918 -3.794 2.868 1.00 89.31 405 GLU A C 1
ATOM 3125 O O . GLU A 1 405 ? -20.093 -3.751 3.244 1.00 89.31 405 GLU A O 1
ATOM 3130 N N . LEU A 1 406 ? -18.037 -4.635 3.422 1.00 89.44 406 LEU A N 1
ATOM 3131 C CA . LEU A 1 406 ? -18.381 -5.505 4.550 1.00 89.44 406 LEU A CA 1
ATOM 3132 C C . LEU A 1 406 ? -18.791 -4.694 5.788 1.00 89.44 406 LEU A C 1
ATOM 3134 O O . LEU A 1 406 ? -19.729 -5.080 6.487 1.00 89.44 406 LEU A O 1
ATOM 3138 N N . GLY A 1 407 ? -18.139 -3.560 6.039 1.00 88.19 407 GLY A N 1
ATOM 3139 C CA . GLY A 1 407 ? -18.486 -2.644 7.120 1.00 88.19 407 GLY A CA 1
ATOM 3140 C C . GLY A 1 407 ? -19.832 -1.973 6.918 1.00 88.19 407 GLY A C 1
ATOM 3141 O O . GLY A 1 407 ? -20.650 -1.971 7.834 1.00 88.19 407 GLY A O 1
ATOM 3142 N N . ASP A 1 408 ? -20.111 -1.478 5.717 1.00 86.94 408 ASP A N 1
ATOM 3143 C CA . ASP A 1 408 ? -21.407 -0.890 5.378 1.00 86.94 408 ASP A CA 1
ATOM 3144 C C . ASP A 1 408 ? -22.545 -1.906 5.529 1.00 86.94 408 ASP A C 1
ATOM 3146 O O . ASP A 1 408 ? -23.612 -1.585 6.065 1.00 86.94 408 ASP A O 1
ATOM 3150 N N . LEU A 1 409 ? -22.330 -3.147 5.084 1.00 85.69 409 LEU A N 1
ATOM 3151 C CA . LEU A 1 409 ? -23.288 -4.240 5.255 1.00 85.69 409 LEU A CA 1
ATOM 3152 C C . LEU A 1 409 ? -23.469 -4.608 6.733 1.00 85.69 409 LEU A C 1
ATOM 3154 O O . LEU A 1 409 ? -24.605 -4.727 7.200 1.00 85.69 409 LEU A O 1
ATOM 3158 N N . GLY A 1 410 ? -22.372 -4.732 7.481 1.00 86.50 410 GLY A N 1
ATOM 3159 C CA . GLY A 1 410 ? -22.397 -5.029 8.912 1.00 86.50 410 GLY A CA 1
ATOM 3160 C C . GLY A 1 410 ? -23.108 -3.942 9.719 1.00 86.50 410 GLY A C 1
ATOM 3161 O O . GLY A 1 410 ? -23.966 -4.241 10.550 1.00 86.50 410 GLY A O 1
ATOM 3162 N N . SER A 1 411 ? -22.838 -2.672 9.421 1.00 83.56 411 SER A N 1
ATOM 3163 C CA . SER A 1 411 ? -23.475 -1.526 10.072 1.00 83.56 411 SER A CA 1
ATOM 3164 C C . SER A 1 411 ? -24.974 -1.461 9.783 1.00 83.56 411 SER A C 1
ATOM 3166 O O . SER A 1 411 ? -25.757 -1.207 10.697 1.00 83.56 411 SER A O 1
ATOM 3168 N N . ARG A 1 412 ? -25.409 -1.770 8.552 1.00 81.50 412 ARG A N 1
ATOM 3169 C CA . ARG A 1 412 ? -26.841 -1.879 8.203 1.00 81.50 412 ARG A CA 1
ATOM 3170 C C . ARG A 1 412 ? -27.543 -3.023 8.928 1.00 81.50 412 ARG A C 1
ATOM 3172 O O . ARG A 1 412 ? -28.711 -2.894 9.278 1.00 81.50 412 ARG A O 1
ATOM 3179 N N . TRP A 1 413 ? -26.852 -4.141 9.138 1.00 80.88 413 TRP A N 1
ATOM 3180 C CA . TRP A 1 413 ? -27.397 -5.280 9.877 1.00 80.88 413 TRP A CA 1
ATOM 3181 C C . TRP A 1 413 ? -27.553 -4.974 11.378 1.00 80.88 413 TRP A C 1
ATOM 3183 O O . TRP A 1 413 ? -28.551 -5.355 12.011 1.00 80.88 413 TRP A O 1
ATOM 3193 N N . LEU A 1 414 ? -26.590 -4.239 11.939 1.00 79.56 414 LEU A N 1
ATOM 3194 C CA . LEU A 1 414 ? -26.613 -3.790 13.329 1.00 79.56 414 LEU A CA 1
ATOM 3195 C C . LEU A 1 414 ? -27.636 -2.676 13.582 1.00 79.56 414 LEU A C 1
ATOM 3197 O O . LEU A 1 414 ? -28.237 -2.668 14.657 1.00 79.56 414 LEU A O 1
ATOM 3201 N N . ASP A 1 415 ? -27.887 -1.781 12.620 1.00 71.38 415 ASP A N 1
ATOM 3202 C CA . ASP A 1 415 ? -28.876 -0.712 12.775 1.00 71.38 415 ASP A CA 1
ATOM 3203 C C . ASP A 1 415 ? -30.324 -1.247 12.640 1.00 71.38 415 ASP A C 1
ATOM 3205 O O . ASP A 1 415 ? -30.760 -1.649 11.555 1.00 71.38 415 ASP A O 1
ATOM 3209 N N . PRO A 1 416 ? -31.132 -1.236 13.720 1.00 61.31 416 PRO A N 1
ATOM 3210 C CA . PRO A 1 416 ? -32.516 -1.699 13.676 1.00 61.31 416 PRO A CA 1
ATOM 3211 C C . PRO A 1 416 ? -33.422 -0.866 12.754 1.00 61.31 416 PRO A C 1
ATOM 3213 O O . PRO A 1 416 ? -34.469 -1.372 12.350 1.00 61.31 416 PRO A O 1
ATOM 3216 N N . ARG A 1 417 ? -33.046 0.371 12.392 1.00 59.47 417 ARG A N 1
ATOM 3217 C CA . ARG A 1 417 ? -33.846 1.258 11.525 1.00 59.47 417 ARG A CA 1
ATOM 3218 C C . ARG A 1 417 ? -33.897 0.782 10.073 1.00 59.47 417 ARG A C 1
ATOM 3220 O O . ARG A 1 417 ? -34.912 0.970 9.412 1.00 59.47 417 ARG A O 1
ATOM 3227 N N . PHE A 1 418 ? -32.843 0.117 9.596 1.00 53.06 418 PHE A N 1
ATOM 3228 C CA . PHE A 1 418 ? -32.748 -0.380 8.217 1.00 53.06 418 PHE A CA 1
ATOM 3229 C C . PHE A 1 418 ? -33.302 -1.801 8.032 1.00 53.06 418 PHE A C 1
ATOM 3231 O O . PHE A 1 418 ? -33.470 -2.254 6.900 1.00 53.06 418 PHE A O 1
ATOM 3238 N N . ARG A 1 419 ? -33.666 -2.504 9.117 1.00 50.72 419 ARG A N 1
ATOM 3239 C CA . ARG A 1 419 ? -34.246 -3.861 9.042 1.00 50.72 419 ARG A CA 1
ATOM 3240 C C . ARG A 1 419 ? -35.593 -3.918 8.311 1.00 50.72 419 ARG A C 1
ATOM 3242 O O . ARG A 1 419 ? -35.961 -4.988 7.835 1.00 50.72 419 ARG A O 1
ATOM 3249 N N . GLY A 1 420 ? -36.310 -2.795 8.209 1.00 46.94 420 GLY A N 1
ATOM 3250 C CA . GLY A 1 420 ? -37.566 -2.697 7.457 1.00 46.94 420 GLY A CA 1
ATOM 3251 C C . GLY A 1 420 ? -37.387 -2.754 5.934 1.00 46.94 420 GLY A C 1
ATOM 3252 O O . GLY A 1 420 ? -38.224 -3.342 5.261 1.00 46.94 420 GLY A O 1
ATOM 3253 N N . GLU A 1 421 ? -36.283 -2.226 5.393 1.00 46.72 421 GLU A N 1
ATOM 3254 C CA . GLU A 1 421 ? -36.026 -2.211 3.940 1.00 46.72 421 GLU A CA 1
ATOM 3255 C C . GLU A 1 421 ? -35.529 -3.553 3.383 1.00 46.72 421 GLU A C 1
ATOM 3257 O O . GLU A 1 421 ? -35.619 -3.783 2.185 1.00 46.72 421 GLU A O 1
ATOM 3262 N N . LEU A 1 422 ? -34.987 -4.437 4.226 1.00 43.38 422 LEU A N 1
ATOM 3263 C CA . LEU A 1 422 ? -34.479 -5.755 3.812 1.00 43.38 422 LEU A CA 1
ATOM 3264 C C . LEU A 1 422 ? -35.571 -6.838 3.747 1.00 43.38 422 LEU A C 1
ATOM 3266 O O . LEU A 1 422 ? -35.299 -7.948 3.297 1.00 43.38 422 LEU A O 1
ATOM 3270 N N . ARG A 1 423 ? -36.790 -6.541 4.218 1.00 38.88 423 ARG A N 1
ATOM 3271 C CA . ARG A 1 423 ? -37.950 -7.450 4.183 1.00 38.88 423 ARG A CA 1
ATOM 3272 C C . ARG A 1 423 ? -38.958 -7.123 3.068 1.00 38.88 423 ARG A C 1
ATOM 3274 O O . ARG A 1 423 ? -39.977 -7.802 2.984 1.00 38.88 423 ARG A O 1
ATOM 3281 N N . SER A 1 424 ? -38.677 -6.124 2.229 1.00 36.97 424 SER A N 1
ATOM 3282 C CA . SER A 1 424 ? -39.464 -5.725 1.049 1.00 36.97 424 SER A CA 1
ATOM 3283 C C . SER A 1 424 ? -38.601 -5.791 -0.199 1.00 36.97 424 SER A C 1
ATOM 3285 O O . SER A 1 424 ? -39.124 -6.158 -1.271 1.00 36.97 424 SER A O 1
#

Radius of gyration: 31.27 Å; chains: 1; bounding box: 78×38×85 Å

Sequence (424 aa):
MRLPRALTRLLQRALALLAQVLGVVLLLFLILESGLVGDPAERALGERPSLRRLGEFRVESGEYRRFEARAMELSLVGAPGRVSLIPQGGTELAIEVTGSDQIAKLELEGRTLAELPAALEALPLADDRRLQARLLDAELGALPAIGWHSALRGTRLIVDSRRAAIAPWAEARPAWQRFLHQTGELLRFDFGRSLDGQLVARELSTRSLRSLALALPALLLGTLLALGAAVLAARRPGGRIDRNLGRSAMLVIAVSGVSWVLLLRGLFAAHWSWFPVTAWDPPSLHALLLPILIWAFLATWPDFQVYRQILVGASRAPHLQAARARGLDNGVLWRRHLLQASSAALLAHFVLALPFLVLGSLILEQVFVVPGLGAYLVDAARHADAAVLRATTFLVTLLYLLFQELGDLGSRWLDPRFRGELRS

pLDDT: mean 86.83, std 8.53, range [36.97, 97.81]